Protein AF-0000000078803985 (afdb_homodimer)

Sequence (572 aa):
MNWRLMSIGFCSLLLMGCNDDNDNLFTTSNAPEQNTPTEETPSAEFPPSSNTEPELFIEPECDLENINLLDFEQWQREDGWWVGEYTLLGADGNPQVSNSWPYQYDHYMGFIHLEVIGNSIKQRNVFLYPPKNVDECDSDNQVIGNGVCGINGNEKIFSADQSASDCDGNLTGPYIAFGMTMDTHTTLIGDDTVLYQVRMSDGSLMQNQLTSLPPNDTRVRTAQGFFMNTPTYASYYRERKVTKEEFFELITQYRQEYQILETDHCAYDSGNQPSQTTCDEHFELEMNWRLMSIGFCSLLLMGCNDDNDNLFTTSNAPEQNTPTEETPSAEFPPSSNTEPELFIEPECDLENINLLDFEQWQREDGWWVGEYTLLGADGNPQVSNSWPYQYDHYMGFIHLEVIGNSIKQRNVFLYPPKNVDECDSDNQVIGNGVCGINGNEKIFSADQSASDCDGNLTGPYIAFGMTMDTHTTLIGDDTVLYQVRMSDGSLMQNQLTSLPPNDTRVRTAQGFFMNTPTYASYYRERKVTKEEFFELITQYRQEYQILETDHCAYDSGNQPSQTTCDEHFELE

Structure (mmCIF, N/CA/C/O backbone):
data_AF-0000000078803985-model_v1
#
loop_
_entity.id
_entity.type
_entity.pdbx_description
1 polymer Lipoprotein
#
loop_
_atom_site.group_PDB
_atom_site.id
_atom_site.type_symbol
_atom_site.label_atom_id
_atom_site.label_alt_id
_atom_site.label_comp_id
_atom_site.label_asym_id
_atom_site.label_entity_id
_atom_site.label_seq_id
_atom_site.pdbx_PDB_ins_code
_atom_site.Cartn_x
_atom_site.Cartn_y
_atom_site.Cartn_z
_atom_site.occupancy
_atom_site.B_iso_or_equiv
_atom_site.auth_seq_id
_atom_site.auth_comp_id
_atom_site.auth_asym_id
_atom_site.auth_atom_id
_atom_site.pdbx_PDB_model_num
ATOM 1 N N . MET A 1 1 ? -23.156 1.195 41.625 1 19.88 1 MET A N 1
ATOM 2 C CA . MET A 1 1 ? -22.406 1.639 42.812 1 19.88 1 MET A CA 1
ATOM 3 C C . MET A 1 1 ? -21.031 2.148 42.406 1 19.88 1 MET A C 1
ATOM 5 O O . MET A 1 1 ? -20.531 1.847 41.312 1 19.88 1 MET A O 1
ATOM 9 N N . ASN A 1 2 ? -19.953 2.463 43.25 1 19.8 2 ASN A N 1
ATOM 10 C CA . ASN A 1 2 ? -18.984 3.518 43.5 1 19.8 2 ASN A CA 1
ATOM 11 C C . ASN A 1 2 ? -17.672 3.26 42.781 1 19.8 2 ASN A C 1
ATOM 13 O O . ASN A 1 2 ? -16.734 4.062 42.844 1 19.8 2 ASN A O 1
ATOM 17 N N . TRP A 1 3 ? -17.125 2.023 42.406 1 24.11 3 TRP A N 1
ATOM 18 C CA . TRP A 1 3 ? -15.742 1.835 42.844 1 24.11 3 TRP A CA 1
ATOM 19 C C . TRP A 1 3 ? -14.773 2.576 41.938 1 24.11 3 TRP A C 1
ATOM 21 O O . TRP A 1 3 ? -14.547 2.166 40.781 1 24.11 3 TRP A O 1
ATOM 31 N N . ARG A 1 4 ? -14.328 3.939 42.125 1 21.08 4 ARG A N 1
ATOM 32 C CA . ARG A 1 4 ? -13.625 5.027 41.438 1 21.08 4 ARG A CA 1
ATOM 33 C C . ARG A 1 4 ? -12.125 4.77 41.406 1 21.08 4 ARG A C 1
ATOM 35 O O . ARG A 1 4 ? -11.359 5.59 40.906 1 21.08 4 ARG A O 1
ATOM 42 N N . LEU A 1 5 ? -11.406 3.781 42.094 1 25.17 5 LEU A N 1
ATOM 43 C CA . LEU A 1 5 ? -10.141 4.281 42.625 1 25.17 5 LEU A CA 1
ATOM 44 C C . LEU A 1 5 ? -9.141 4.5 41.5 1 25.17 5 LEU A C 1
ATOM 46 O O . LEU A 1 5 ? -8.82 3.566 40.75 1 25.17 5 LEU A O 1
ATOM 50 N N . MET A 1 6 ? -8.656 5.785 41.031 1 21.31 6 MET A N 1
ATOM 51 C CA . MET A 1 6 ? -7.895 6.48 40 1 21.31 6 MET A CA 1
ATOM 52 C C . MET A 1 6 ? -6.398 6.316 40.25 1 21.31 6 MET A C 1
ATOM 54 O O . MET A 1 6 ? -5.59 6.723 39.406 1 21.31 6 MET A O 1
ATOM 58 N N . SER A 1 7 ? -5.668 5.809 41.344 1 21.67 7 SER A N 1
ATOM 59 C CA . SER A 1 7 ? -4.488 6.555 41.75 1 21.67 7 SER A CA 1
ATOM 60 C C . SER A 1 7 ? -3.273 6.195 40.906 1 21.67 7 SER A C 1
ATOM 62 O O . SER A 1 7 ? -2.762 5.074 41 1 21.67 7 SER A O 1
ATOM 64 N N . ILE A 1 8 ? -2.9 6.652 39.656 1 21.77 8 ILE A N 1
ATOM 65 C CA . ILE A 1 8 ? -1.791 6.125 38.875 1 21.77 8 ILE A CA 1
ATOM 66 C C . ILE A 1 8 ? -0.481 6.754 39.344 1 21.77 8 ILE A C 1
ATOM 68 O O . ILE A 1 8 ? -0.178 7.898 39 1 21.77 8 ILE A O 1
ATOM 72 N N . GLY A 1 9 ? 0.034 6.836 40.656 1 20.98 9 GLY A N 1
ATOM 73 C CA . GLY A 1 9 ? 1.121 7.719 41.031 1 20.98 9 GLY A CA 1
ATOM 74 C C . GLY A 1 9 ? 2.469 7.281 40.5 1 20.98 9 GLY A C 1
ATOM 75 O O . GLY A 1 9 ? 3.025 6.277 40.938 1 20.98 9 GLY A O 1
ATOM 76 N N . PHE A 1 10 ? 2.969 7.336 39.125 1 21.16 10 PHE A N 1
ATOM 77 C CA . PHE A 1 10 ? 4.238 6.77 38.688 1 21.16 10 PHE A CA 1
ATOM 78 C C . PHE A 1 10 ? 5.406 7.645 39.156 1 21.16 10 PHE A C 1
ATOM 80 O O . PHE A 1 10 ? 5.719 8.648 38.5 1 21.16 10 PHE A O 1
ATOM 87 N N . CYS A 1 11 ? 5.816 8 40.469 1 19.33 11 CYS A N 1
ATOM 88 C CA . CYS A 1 11 ? 6.777 8.984 40.969 1 19.33 11 CYS A CA 1
ATOM 89 C C . CYS A 1 11 ? 8.203 8.57 40.625 1 19.33 11 CYS A C 1
ATOM 91 O O . CYS A 1 11 ? 9.156 9.258 40.969 1 19.33 11 CYS A O 1
ATOM 93 N N . SER A 1 12 ? 8.805 7.516 40 1 19.56 12 SER A N 1
ATOM 94 C CA . SER A 1 12 ? 10.07 7.062 40.562 1 19.56 12 SER A CA 1
ATOM 95 C C . SER A 1 12 ? 11.234 7.941 40.125 1 19.56 12 SER A C 1
ATOM 97 O O . SER A 1 12 ? 11.586 7.953 38.938 1 19.56 12 SER A O 1
ATOM 99 N N . LEU A 1 13 ? 11.688 9.234 40.688 1 19.66 13 LEU A N 1
ATOM 100 C CA . LEU A 1 13 ? 12.703 10.234 40.375 1 19.66 13 LEU A CA 1
ATOM 101 C C . LEU A 1 13 ? 14.102 9.688 40.656 1 19.66 13 LEU A C 1
ATOM 103 O O . LEU A 1 13 ? 15.086 10.422 40.531 1 19.66 13 LEU A O 1
ATOM 107 N N . LEU A 1 14 ? 14.664 8.484 40.844 1 19.41 14 LEU A N 1
ATOM 108 C CA . LEU A 1 14 ? 15.836 8.391 41.688 1 19.41 14 LEU A CA 1
ATOM 109 C C . LEU A 1 14 ? 17.109 8.773 40.938 1 19.41 14 LEU A C 1
ATOM 111 O O . LEU A 1 14 ? 17.609 8 40.125 1 19.41 14 LEU A O 1
ATOM 115 N N . LEU A 1 15 ? 17.469 9.977 40.281 1 19.28 15 LEU A N 1
ATOM 116 C CA . LEU A 1 15 ? 18.672 10.148 39.469 1 19.28 15 LEU A CA 1
ATOM 117 C C . LEU A 1 15 ? 19.906 10.312 40.344 1 19.28 15 LEU A C 1
ATOM 119 O O . LEU A 1 15 ? 20.359 11.43 40.594 1 19.28 15 LEU A O 1
ATOM 123 N N . MET A 1 16 ? 20.375 9.734 41.406 1 20.12 16 MET A N 1
ATOM 124 C CA . MET A 1 16 ? 21.359 10.359 42.312 1 20.12 16 MET A CA 1
ATOM 125 C C . MET A 1 16 ? 22.766 10.273 41.719 1 20.12 16 MET A C 1
ATOM 127 O O . MET A 1 16 ? 23.688 10.891 42.219 1 20.12 16 MET A O 1
ATOM 131 N N . GLY A 1 17 ? 23.328 9.773 40.594 1 18.98 17 GLY A N 1
ATOM 132 C CA . GLY A 1 17 ? 24.578 9.031 40.75 1 18.98 17 GLY A CA 1
ATOM 133 C C . GLY A 1 17 ? 25.812 9.914 40.688 1 18.98 17 GLY A C 1
ATOM 134 O O . GLY A 1 17 ? 26.391 10.117 39.625 1 18.98 17 GLY A O 1
ATOM 135 N N . CYS A 1 18 ? 26.156 11.203 41.125 1 20.23 18 CYS A N 1
ATOM 136 C CA . CYS A 1 18 ? 27.328 11.914 40.688 1 20.23 18 CYS A CA 1
ATOM 137 C C . CYS A 1 18 ? 28.594 11.367 41.344 1 20.23 18 CYS A C 1
ATOM 139 O O . CYS A 1 18 ? 28.844 11.617 42.531 1 20.23 18 CYS A O 1
ATOM 141 N N . ASN A 1 19 ? 28.969 10.125 41.281 1 17 19 ASN A N 1
ATOM 142 C CA . ASN A 1 19 ? 30 9.586 42.156 1 17 19 ASN A CA 1
ATOM 143 C C . ASN A 1 19 ? 31.375 10.133 41.812 1 17 19 ASN A C 1
ATOM 145 O O . ASN A 1 19 ? 31.906 9.859 40.719 1 17 19 ASN A O 1
ATOM 149 N N . ASP A 1 20 ? 31.969 11.281 42.281 1 18 20 ASP A N 1
ATOM 150 C CA . ASP A 1 20 ? 33.188 12.055 42 1 18 20 ASP A CA 1
ATOM 151 C C . ASP A 1 20 ? 34.438 11.281 42.375 1 18 20 ASP A C 1
ATOM 153 O O . ASP A 1 20 ? 35.531 11.664 42.031 1 18 20 ASP A O 1
ATOM 157 N N . ASP A 1 21 ? 34.469 10.414 43.375 1 16.7 21 ASP A N 1
ATOM 158 C CA . ASP A 1 21 ? 35.469 10.57 44.438 1 16.7 21 ASP A CA 1
ATOM 159 C C . ASP A 1 21 ? 36.844 10.148 43.938 1 16.7 21 ASP A C 1
ATOM 161 O O . ASP A 1 21 ? 37.844 10.82 44.219 1 16.7 21 ASP A O 1
ATOM 165 N N . ASN A 1 22 ? 37.25 8.781 43.812 1 17.27 22 ASN A N 1
ATOM 166 C CA . ASN A 1 22 ? 38.312 8.18 44.625 1 17.27 22 ASN A CA 1
ATOM 167 C C . ASN A 1 22 ? 39.688 8.484 44.094 1 17.27 22 ASN A C 1
ATOM 169 O O . ASN A 1 22 ? 39.875 8.539 42.875 1 17.27 22 ASN A O 1
ATOM 173 N N . ASP A 1 23 ? 40.844 8.602 44.969 1 17.23 23 ASP A N 1
ATOM 174 C CA . ASP A 1 23 ? 42.125 9.086 45.5 1 17.23 23 ASP A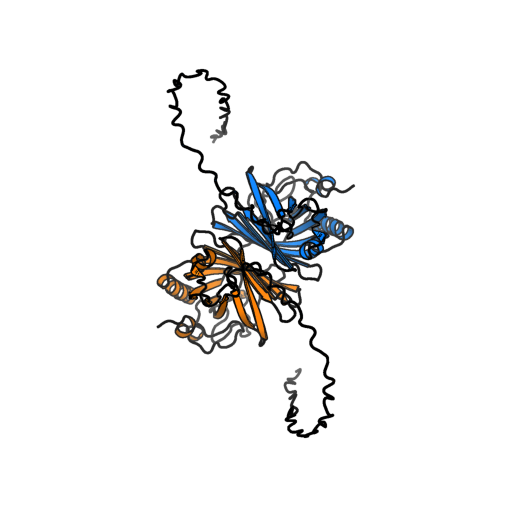 CA 1
ATOM 175 C C . ASP A 1 23 ? 43.281 8.383 44.812 1 17.23 23 ASP A C 1
ATOM 177 O O . ASP A 1 23 ? 44.25 9.039 44.375 1 17.23 23 ASP A O 1
ATOM 181 N N . ASN A 1 24 ? 43.625 7.102 45.281 1 18 24 ASN A N 1
ATOM 182 C CA . ASN A 1 24 ? 44.938 6.746 45.844 1 18 24 ASN A CA 1
ATOM 183 C C . ASN A 1 24 ? 45.938 6.359 44.75 1 18 24 ASN A C 1
ATOM 185 O O . ASN A 1 24 ? 45.625 5.516 43.906 1 18 24 ASN A O 1
ATOM 189 N N . LEU A 1 25 ? 47 7.145 44.594 1 18.94 25 LEU A N 1
ATOM 190 C CA . LEU A 1 25 ? 48.219 7.316 43.781 1 18.94 25 LEU A CA 1
ATOM 191 C C . LEU A 1 25 ? 49.156 6.129 43.938 1 18.94 25 LEU A C 1
ATOM 193 O O . LEU A 1 25 ? 49.812 6 44.969 1 18.94 25 LEU A O 1
ATOM 197 N N . PHE A 1 26 ? 48.688 4.879 43.75 1 17.44 26 PHE A N 1
ATOM 198 C CA . PHE A 1 26 ? 49.531 3.754 44.094 1 17.44 26 PHE A CA 1
ATOM 199 C C . PHE A 1 26 ? 50.875 3.871 43.406 1 17.44 26 PHE A C 1
ATOM 201 O O . PHE A 1 26 ? 51 4.516 42.375 1 17.44 26 PHE A O 1
ATOM 208 N N . THR A 1 27 ? 51.812 2.855 43.781 1 18.84 27 THR A N 1
ATOM 209 C CA . THR A 1 27 ? 53.125 2.461 44.312 1 18.84 27 THR A CA 1
ATOM 210 C C . THR A 1 27 ? 54.062 2.08 43.156 1 18.84 27 THR A C 1
ATOM 212 O O . THR A 1 27 ? 55.281 2.08 43.344 1 18.84 27 THR A O 1
ATOM 215 N N . THR A 1 28 ? 53.656 1.602 42 1 20.02 28 THR A N 1
ATOM 216 C CA . THR A 1 28 ? 54.438 0.434 41.656 1 20.02 28 THR A CA 1
ATOM 217 C C . THR A 1 28 ? 55.844 0.851 41.188 1 20.02 28 THR A C 1
ATOM 219 O O . THR A 1 28 ? 55.969 1.753 40.344 1 20.02 28 THR A O 1
ATOM 222 N N . SER A 1 29 ? 56.875 0.277 41.938 1 19.14 29 SER A N 1
ATOM 223 C CA . SER A 1 29 ? 58.344 0.399 42.031 1 19.14 29 SER A CA 1
ATOM 224 C C . SER A 1 29 ? 59 0.104 40.688 1 19.14 29 SER A C 1
ATOM 226 O O . SER A 1 29 ? 58.531 -0.767 39.938 1 19.14 29 SER A O 1
ATOM 228 N N . ASN A 1 30 ? 59.906 0.969 40.375 1 18.98 30 ASN A N 1
ATOM 229 C CA . ASN A 1 30 ? 60.75 1.369 39.25 1 18.98 30 ASN A CA 1
ATOM 230 C C . ASN A 1 30 ? 61.812 0.3 38.938 1 18.98 30 ASN A C 1
ATOM 232 O O . ASN A 1 30 ? 62.75 0.109 39.688 1 18.98 30 ASN A O 1
ATOM 236 N N . ALA A 1 31 ? 61.5 -1.054 38.812 1 19.98 31 ALA A N 1
ATOM 237 C CA . ALA A 1 31 ? 62.656 -1.945 38.625 1 19.98 31 ALA A CA 1
ATOM 238 C C . ALA A 1 31 ? 63.562 -1.43 37.531 1 19.98 31 ALA A C 1
ATOM 240 O O . ALA A 1 31 ? 63.094 -0.904 36.531 1 19.98 31 ALA A O 1
ATOM 241 N N . PRO A 1 32 ? 64.938 -1.527 37.812 1 21.88 32 PRO A N 1
ATOM 242 C CA . PRO A 1 32 ? 66.125 -0.923 37.125 1 21.88 32 PRO A CA 1
ATOM 243 C C . PRO A 1 32 ? 66.312 -1.491 35.719 1 21.88 32 PRO A C 1
ATOM 245 O O . PRO A 1 32 ? 66.25 -2.707 35.531 1 21.88 32 PRO A O 1
ATOM 248 N N . GLU A 1 33 ? 65.875 -0.927 34.688 1 21.89 33 GLU A N 1
ATOM 249 C CA . GLU A 1 33 ? 66.062 -1.378 33.312 1 21.89 33 GLU A CA 1
ATOM 250 C C . GLU A 1 33 ? 67.562 -1.494 32.938 1 21.89 33 GLU A C 1
ATOM 252 O O . GLU A 1 33 ? 68.312 -0.532 33.094 1 21.89 33 GLU A O 1
ATOM 257 N N . GLN A 1 34 ? 68.125 -2.67 33.312 1 21.97 34 GLN A N 1
ATOM 258 C CA . GLN A 1 34 ? 69.5 -2.951 32.875 1 21.97 34 GLN A CA 1
ATOM 259 C C . GLN A 1 34 ? 69.688 -2.623 31.391 1 21.97 34 GLN A C 1
ATOM 261 O O . GLN A 1 34 ? 68.812 -2.979 30.562 1 21.97 34 GLN A O 1
ATOM 266 N N . ASN A 1 35 ? 70.562 -1.72 31.078 1 20.91 35 ASN A N 1
ATOM 267 C CA . ASN A 1 35 ? 71.062 -0.999 29.891 1 20.91 35 ASN A CA 1
ATOM 268 C C . ASN A 1 35 ? 71.688 -1.938 28.891 1 20.91 35 ASN A C 1
ATOM 270 O O . ASN A 1 35 ? 72.812 -2.443 29.125 1 20.91 35 ASN A O 1
ATOM 274 N N . THR A 1 36 ? 71.25 -3.227 28.719 1 24.02 36 THR A N 1
ATOM 275 C CA . THR A 1 36 ? 72.25 -3.9 27.859 1 24.02 36 THR A CA 1
ATOM 276 C C . THR A 1 36 ? 72.438 -3.137 26.562 1 24.02 36 THR A C 1
ATOM 278 O O . THR A 1 36 ? 71.5 -2.73 25.906 1 24.02 36 THR A O 1
ATOM 281 N N . PRO A 1 37 ? 73.75 -2.816 26.219 1 24.88 37 PRO A N 1
ATOM 282 C CA . PRO A 1 37 ? 74.25 -1.956 25.156 1 24.88 37 PRO A CA 1
ATOM 283 C C . PRO A 1 37 ? 74 -2.512 23.766 1 24.88 37 PRO A C 1
ATOM 285 O O . PRO A 1 37 ? 74.5 -3.572 23.406 1 24.88 37 PRO A O 1
ATOM 288 N N . THR A 1 38 ? 72.812 -3.008 23.453 1 23.95 38 THR A N 1
ATOM 289 C CA . THR A 1 38 ? 72.875 -3.699 22.172 1 23.95 38 THR A CA 1
ATOM 290 C C . THR A 1 38 ? 73.375 -2.76 21.062 1 23.95 38 THR A C 1
ATOM 292 O O . THR A 1 38 ? 72.938 -1.615 20.984 1 23.95 38 THR A O 1
ATOM 295 N N . GLU A 1 39 ? 74.562 -3.146 20.438 1 24.73 39 GLU A N 1
ATOM 296 C CA . GLU A 1 39 ? 75.312 -2.572 19.328 1 24.73 39 GLU A CA 1
ATOM 297 C C . GLU A 1 39 ? 74.438 -2.299 18.125 1 24.73 39 GLU A C 1
ATOM 299 O O . GLU A 1 39 ? 73.625 -3.162 17.719 1 24.73 39 GLU A O 1
ATOM 304 N N . GLU A 1 40 ? 74.188 -1.036 17.859 1 25.22 40 GLU A N 1
ATOM 305 C CA . GLU A 1 40 ? 73.312 -0.402 16.859 1 25.22 40 GLU A CA 1
ATOM 306 C C . GLU A 1 40 ? 73.812 -0.717 15.445 1 25.22 40 GLU A C 1
ATOM 308 O O . GLU A 1 40 ? 74.938 -0.381 15.086 1 25.22 40 GLU A O 1
ATOM 313 N N . THR A 1 41 ? 73.75 -1.971 15.016 1 29.5 41 THR A N 1
ATOM 314 C CA . THR A 1 41 ? 74.188 -2.162 13.633 1 29.5 41 THR A CA 1
ATOM 315 C C . THR A 1 41 ? 73.5 -1.125 12.719 1 29.5 41 THR A C 1
ATOM 317 O O . THR A 1 41 ? 72.312 -0.83 12.828 1 29.5 41 THR A O 1
ATOM 320 N N . PRO A 1 42 ? 74.375 -0.427 11.977 1 26.45 42 PRO A N 1
ATOM 321 C CA . PRO A 1 42 ? 74.062 0.715 11.125 1 26.45 42 PRO A CA 1
ATOM 322 C C . PRO A 1 42 ? 73 0.371 10.07 1 26.45 42 PRO A C 1
ATOM 324 O O . PRO A 1 42 ? 73.188 -0.593 9.32 1 26.45 42 PRO A O 1
ATOM 327 N N . SER A 1 43 ? 71.75 0.351 10.484 1 25.52 43 SER A N 1
ATOM 328 C CA . SER A 1 43 ? 70.688 0.018 9.531 1 25.52 43 SER A CA 1
ATOM 329 C C . SER A 1 43 ? 70.812 0.885 8.281 1 25.52 43 SER A C 1
ATOM 331 O O . SER A 1 43 ? 71 2.1 8.375 1 25.52 43 SER A O 1
ATOM 333 N N . ALA A 1 44 ? 71.25 0.268 7.137 1 28.98 44 ALA A N 1
ATOM 334 C CA . ALA A 1 44 ? 71.25 0.856 5.801 1 28.98 44 ALA A CA 1
ATOM 335 C C . ALA A 1 44 ? 69.875 1.525 5.512 1 28.98 44 ALA A C 1
ATOM 337 O O . ALA A 1 44 ? 68.875 0.93 5.73 1 28.98 44 ALA A O 1
ATOM 338 N N . GLU A 1 45 ? 69.812 2.842 5.785 1 26.38 45 GLU A N 1
ATOM 339 C CA . GLU A 1 45 ? 68.688 3.689 5.52 1 26.38 45 GLU A CA 1
ATOM 340 C C . GLU A 1 45 ? 68.188 3.531 4.082 1 26.38 45 GLU A C 1
ATOM 342 O O . GLU A 1 45 ? 68.938 3.846 3.139 1 26.38 45 GLU A O 1
ATOM 347 N N . PHE A 1 46 ? 67.625 2.322 3.764 1 31.78 46 PHE A N 1
ATOM 348 C CA . PHE A 1 46 ? 67.062 2.312 2.434 1 31.78 46 PHE A CA 1
ATOM 349 C C . PHE A 1 46 ? 66.188 3.551 2.219 1 31.78 46 PHE A C 1
ATOM 351 O O . PHE A 1 46 ? 65.562 4.039 3.154 1 31.78 46 PHE A O 1
ATOM 358 N N . PRO A 1 47 ? 66.5 4.32 1.212 1 34.41 47 PRO A N 1
ATOM 359 C CA . PRO A 1 47 ? 65.75 5.531 0.976 1 34.41 47 PRO A CA 1
ATOM 360 C C . PRO A 1 47 ? 64.25 5.254 0.943 1 34.41 47 PRO A C 1
ATOM 362 O O . PRO A 1 47 ? 63.812 4.145 0.605 1 34.41 47 PRO A O 1
ATOM 365 N N . PRO A 1 48 ? 63.531 5.844 1.909 1 32.62 48 PRO A N 1
ATOM 366 C CA . PRO A 1 48 ? 62.062 5.613 1.945 1 32.62 48 PRO A CA 1
ATOM 367 C C . PRO A 1 48 ? 61.438 5.699 0.563 1 32.62 48 PRO A C 1
ATOM 369 O O . PRO A 1 48 ? 61.812 6.559 -0.241 1 32.62 48 PRO A O 1
ATOM 372 N N . SER A 1 49 ? 61.344 4.516 -0.178 1 34.97 49 SER A N 1
ATOM 373 C CA . SER A 1 49 ? 60.5 4.566 -1.355 1 34.97 49 SER A CA 1
ATOM 374 C C . SER A 1 49 ? 59.25 5.438 -1.106 1 34.97 49 SER A C 1
ATOM 376 O O . SER A 1 49 ? 58.625 5.344 -0.049 1 34.97 49 SER A O 1
ATOM 378 N N . SER A 1 50 ? 59.281 6.598 -1.769 1 33.91 50 SER A N 1
ATOM 379 C CA . SER A 1 50 ? 58.094 7.457 -1.761 1 33.91 50 SER A CA 1
ATOM 380 C C . SER A 1 50 ? 56.812 6.648 -1.981 1 33.91 50 SER A C 1
ATOM 382 O O . SER A 1 50 ? 56.594 6.148 -3.082 1 33.91 50 SER A O 1
ATOM 384 N N . ASN A 1 51 ? 56.562 5.691 -1.029 1 35.09 51 ASN A N 1
ATOM 385 C CA . ASN A 1 51 ? 55.188 5.199 -1.067 1 35.09 51 ASN A CA 1
ATOM 386 C C . ASN A 1 51 ? 54.219 6.32 -1.354 1 35.09 51 ASN A C 1
ATOM 388 O O . ASN A 1 51 ? 53.969 7.184 -0.502 1 35.09 51 ASN A O 1
ATOM 392 N N . THR A 1 52 ? 54.25 6.816 -2.613 1 37.72 52 THR A N 1
ATOM 393 C CA . THR A 1 52 ? 53.094 7.621 -2.916 1 37.72 52 THR A CA 1
ATOM 394 C C . THR A 1 52 ? 51.812 6.934 -2.42 1 37.72 52 THR A C 1
ATOM 396 O O . THR A 1 52 ? 51.469 5.848 -2.889 1 37.72 52 THR A O 1
ATOM 399 N N . GLU A 1 53 ? 51.594 7.109 -1.099 1 40.97 53 GLU A N 1
ATOM 400 C CA . GLU A 1 53 ? 50.281 6.695 -0.632 1 40.97 53 GLU A CA 1
ATOM 401 C C . GLU A 1 53 ? 49.219 6.883 -1.721 1 40.97 53 GLU A C 1
ATOM 403 O O . GLU A 1 53 ? 49.188 7.926 -2.377 1 40.97 53 GLU A O 1
ATOM 408 N N . PRO A 1 54 ? 48.844 5.793 -2.418 1 41.19 54 PRO A N 1
ATOM 409 C CA . PRO A 1 54 ? 47.75 6.117 -3.303 1 41.19 54 PRO A CA 1
ATOM 410 C C . PRO A 1 54 ? 46.844 7.234 -2.75 1 41.19 54 PRO A C 1
ATOM 412 O O . PRO A 1 54 ? 46.562 7.27 -1.548 1 41.19 54 PRO A O 1
ATOM 415 N N . GLU A 1 55 ? 47 8.398 -3.291 1 36.94 55 GLU A N 1
ATOM 416 C CA . GLU A 1 55 ? 45.969 9.352 -2.918 1 36.94 55 GLU A CA 1
ATOM 417 C C . GLU A 1 55 ? 44.625 8.648 -2.691 1 36.94 55 GLU A C 1
ATOM 419 O O . GLU A 1 55 ? 44.125 7.961 -3.58 1 36.94 55 GLU A O 1
ATOM 424 N N . LEU A 1 56 ? 44.344 8.273 -1.507 1 39.56 56 LEU A N 1
ATOM 425 C CA . LEU A 1 56 ? 42.969 7.934 -1.091 1 39.56 56 LEU A CA 1
ATOM 426 C C . LEU A 1 56 ? 41.938 8.703 -1.908 1 39.56 56 LEU A C 1
ATOM 428 O O . LEU A 1 56 ? 41.844 9.93 -1.809 1 39.56 56 LEU A O 1
ATOM 432 N N . PHE A 1 57 ? 41.75 8.359 -3.129 1 40.47 57 PHE A N 1
ATOM 433 C CA . PHE A 1 57 ? 40.531 8.961 -3.621 1 40.47 57 PHE A CA 1
ATOM 434 C C . PHE A 1 57 ? 39.5 9.102 -2.498 1 40.47 57 PHE A C 1
ATOM 436 O O . PHE A 1 57 ? 38.906 8.117 -2.074 1 40.47 57 PHE A O 1
ATOM 443 N N . ILE A 1 58 ? 39.812 9.875 -1.533 1 42.62 58 ILE A N 1
ATOM 444 C CA . ILE A 1 58 ? 38.75 10.219 -0.597 1 42.62 58 ILE A CA 1
ATOM 445 C C . ILE A 1 58 ? 37.5 10.578 -1.367 1 42.62 58 ILE A C 1
ATOM 447 O O . ILE A 1 58 ? 37.469 11.523 -2.158 1 42.62 58 ILE A O 1
ATOM 451 N N . GLU A 1 59 ? 36.656 9.711 -1.831 1 48.44 59 GLU A N 1
ATOM 452 C CA . GLU A 1 59 ? 35.312 10.117 -2.271 1 48.44 59 GLU A CA 1
ATOM 453 C C . GLU A 1 59 ? 34.906 11.438 -1.63 1 48.44 59 GLU A C 1
ATOM 455 O O . GLU A 1 59 ? 35.031 11.609 -0.417 1 48.44 59 GLU A O 1
ATOM 460 N N . PRO A 1 60 ? 35.094 12.562 -2.312 1 54.72 60 PRO A N 1
ATOM 461 C CA . PRO A 1 60 ? 34.719 13.828 -1.685 1 54.72 60 PRO A CA 1
ATOM 462 C C . PRO A 1 60 ? 33.594 13.688 -0.669 1 54.72 60 PRO A C 1
ATOM 464 O O . PRO A 1 60 ? 32.656 12.891 -0.875 1 54.72 60 PRO A O 1
ATOM 467 N N . GLU A 1 61 ? 33.812 13.805 0.603 1 64.75 61 GLU A N 1
ATOM 468 C CA . GLU A 1 61 ? 32.875 13.789 1.721 1 64.75 61 GLU A CA 1
ATOM 469 C C . GLU A 1 61 ? 31.609 14.555 1.381 1 64.75 61 GLU A C 1
ATOM 471 O O . GLU A 1 61 ? 31.656 15.703 0.936 1 64.75 61 GLU A O 1
ATOM 476 N N . CYS A 1 62 ? 30.562 13.953 1.031 1 77.12 62 CYS A N 1
ATOM 477 C CA . CYS A 1 62 ? 29.281 14.578 0.77 1 77.12 62 CYS A CA 1
ATOM 478 C C . CYS A 1 62 ? 28.969 15.633 1.822 1 77.12 62 CYS A C 1
ATOM 480 O O . CYS A 1 62 ? 29.047 15.367 3.021 1 77.12 62 CYS A O 1
ATOM 482 N N . ASP A 1 63 ? 28.969 16.906 1.458 1 87.69 63 ASP A N 1
ATOM 483 C CA . ASP A 1 63 ? 28.578 18 2.336 1 87.69 63 ASP A CA 1
ATOM 484 C C . ASP A 1 63 ? 27.062 18.062 2.514 1 87.69 63 ASP A C 1
ATOM 486 O O . ASP A 1 63 ? 26.359 18.656 1.694 1 87.69 63 ASP A O 1
ATOM 490 N N . LEU A 1 64 ? 26.547 17.469 3.574 1 90.19 64 LEU A N 1
ATOM 491 C CA . LEU A 1 64 ? 25.125 17.312 3.828 1 90.19 64 LEU A CA 1
ATOM 492 C C . LEU A 1 64 ? 24.453 18.672 3.975 1 90.19 64 LEU A C 1
ATOM 494 O O . LEU A 1 64 ? 23.281 18.828 3.625 1 90.19 64 LEU A O 1
ATOM 498 N N . GLU A 1 65 ? 25.188 19.656 4.438 1 88.38 65 GLU A N 1
ATOM 499 C CA . GLU A 1 65 ? 24.578 20.969 4.691 1 88.38 65 GLU A CA 1
ATOM 500 C C . GLU A 1 65 ? 24.328 21.719 3.391 1 88.38 65 GLU A C 1
ATOM 502 O O . GLU A 1 65 ? 23.469 22.609 3.344 1 88.38 65 GLU A O 1
ATOM 507 N N . ASN A 1 66 ? 24.969 21.266 2.367 1 89.62 66 ASN A N 1
ATOM 508 C CA . ASN A 1 66 ? 24.875 22.047 1.14 1 89.62 66 ASN A CA 1
ATOM 509 C C . ASN A 1 66 ? 24.141 21.281 0.045 1 89.62 66 ASN A C 1
ATOM 511 O O . ASN A 1 66 ? 24.016 21.75 -1.084 1 89.62 66 ASN A O 1
ATOM 515 N N . ILE A 1 67 ? 23.703 20.156 0.469 1 93.88 67 ILE A N 1
ATOM 516 C CA . ILE A 1 67 ? 22.906 19.438 -0.517 1 93.88 67 ILE A CA 1
ATOM 517 C C . ILE A 1 67 ? 21.578 20.141 -0.732 1 93.88 67 ILE A C 1
ATOM 519 O O . ILE A 1 67 ? 21 20.688 0.211 1 93.88 67 ILE A O 1
ATOM 523 N N . ASN A 1 68 ? 21.156 20.219 -2.004 1 97.06 68 ASN A N 1
ATOM 524 C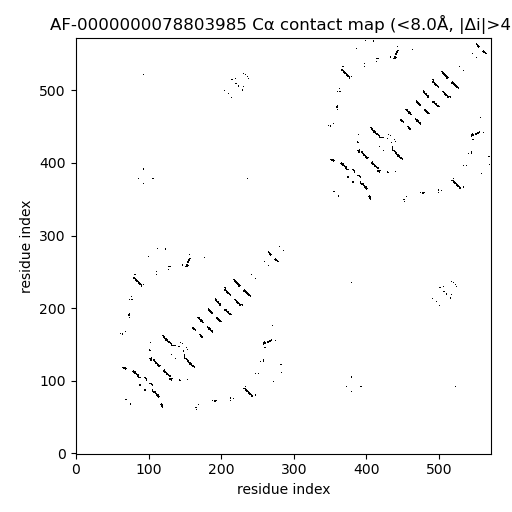 CA . ASN A 1 68 ? 19.844 20.75 -2.361 1 97.06 68 ASN A CA 1
ATOM 525 C C . ASN A 1 68 ? 18.891 19.641 -2.797 1 97.06 68 ASN A C 1
ATOM 527 O O . ASN A 1 68 ? 19.047 19.078 -3.885 1 97.06 68 ASN A O 1
ATOM 531 N N . LEU A 1 69 ? 17.938 19.406 -2.025 1 97.94 69 LEU A N 1
ATOM 532 C CA . LEU A 1 69 ? 17.016 18.312 -2.297 1 97.94 69 LEU A CA 1
ATOM 533 C C . LEU A 1 69 ? 16.281 18.531 -3.619 1 97.94 69 LEU A C 1
ATOM 535 O O . LEU A 1 69 ? 15.852 17.578 -4.258 1 97.94 69 LEU A O 1
ATOM 539 N N . LEU A 1 70 ? 16.203 19.75 -4.07 1 98.19 70 LEU A N 1
ATOM 540 C CA . LEU A 1 70 ? 15.5 20.031 -5.32 1 98.19 70 LEU A CA 1
ATOM 541 C C . LEU A 1 70 ? 16.328 19.609 -6.52 1 98.19 70 LEU A C 1
ATOM 543 O O . LEU A 1 70 ? 15.875 19.672 -7.66 1 98.19 70 LEU A O 1
ATOM 547 N N . ASP A 1 71 ? 17.516 19.109 -6.293 1 97 71 ASP A N 1
ATOM 548 C CA . ASP A 1 71 ? 18.312 18.516 -7.371 1 97 71 ASP A CA 1
ATOM 549 C C . ASP A 1 71 ? 17.828 17.109 -7.707 1 97 71 ASP A C 1
ATOM 551 O O . ASP A 1 71 ? 18.203 16.547 -8.742 1 97 71 ASP A O 1
ATOM 555 N N . PHE A 1 72 ? 17 16.562 -6.816 1 97.56 72 PHE A N 1
ATOM 556 C CA . PHE A 1 72 ? 16.422 15.242 -7.027 1 97.56 72 PHE A CA 1
ATOM 557 C C . PHE A 1 72 ? 15 15.359 -7.562 1 97.56 72 PHE A C 1
ATOM 559 O O . PHE A 1 72 ? 14.18 16.094 -7.004 1 97.56 72 PHE A O 1
ATOM 566 N N . GLU A 1 73 ? 14.695 14.562 -8.547 1 97.38 73 GLU A N 1
ATOM 567 C CA . GLU A 1 73 ? 13.414 14.648 -9.242 1 97.38 73 GLU A CA 1
ATOM 568 C C . GLU A 1 73 ? 12.25 14.375 -8.297 1 97.38 73 GLU A C 1
ATOM 570 O O . GLU A 1 73 ? 11.203 15.031 -8.383 1 97.38 73 GLU A O 1
ATOM 575 N N . GLN A 1 74 ? 12.383 13.391 -7.434 1 97.75 74 GLN A N 1
ATOM 576 C CA . GLN A 1 74 ? 11.305 13.039 -6.508 1 97.75 74 GLN A CA 1
ATOM 577 C C . GLN A 1 74 ? 10.922 14.219 -5.629 1 97.75 74 GLN A C 1
ATOM 579 O O . GLN A 1 74 ? 9.742 14.484 -5.41 1 97.75 74 GLN A O 1
ATOM 584 N N . TRP A 1 75 ? 11.906 14.891 -5.156 1 98.5 75 TRP A N 1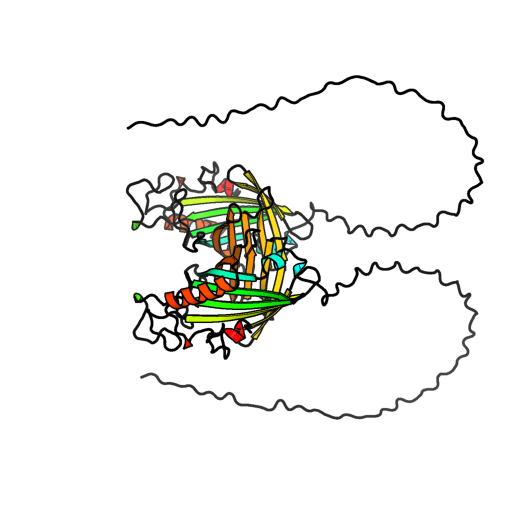
ATOM 585 C CA . TRP A 1 75 ? 11.633 16.016 -4.27 1 98.5 75 TRP A CA 1
ATOM 586 C C . TRP A 1 75 ? 11.062 17.203 -5.047 1 98.5 75 TRP A C 1
ATOM 588 O O . TRP A 1 75 ? 10.25 17.953 -4.523 1 98.5 75 TRP A O 1
ATOM 598 N N . GLN A 1 76 ? 11.477 17.359 -6.332 1 98.25 76 GLN A N 1
ATOM 599 C CA . GLN A 1 76 ? 10.828 18.359 -7.184 1 98.25 76 GLN A CA 1
ATOM 600 C C . GLN A 1 76 ? 9.328 18.078 -7.301 1 98.25 76 GLN A C 1
ATOM 602 O O . GLN A 1 76 ? 8.516 19 -7.227 1 98.25 76 GLN A O 1
ATOM 607 N N . ARG A 1 77 ? 9.055 16.875 -7.449 1 97.94 77 ARG A N 1
ATOM 608 C CA . ARG A 1 77 ? 7.656 16.484 -7.641 1 97.94 77 ARG A CA 1
ATOM 609 C C . ARG A 1 77 ? 6.883 16.578 -6.328 1 97.94 77 ARG A C 1
ATOM 611 O O . ARG A 1 77 ? 5.699 16.906 -6.32 1 97.94 77 ARG A O 1
ATOM 618 N N . GLU A 1 78 ? 7.492 16.234 -5.207 1 98.44 78 GLU A N 1
ATOM 619 C CA . GLU A 1 78 ? 6.848 16.203 -3.9 1 98.44 78 GLU A CA 1
ATOM 620 C C . GLU A 1 78 ? 6.566 17.625 -3.393 1 98.44 78 GLU A C 1
ATOM 622 O O . GLU A 1 78 ? 5.617 17.844 -2.639 1 98.44 78 GLU A O 1
ATOM 627 N N . ASP A 1 79 ? 7.422 18.594 -3.793 1 98.69 79 ASP A N 1
ATOM 628 C CA . ASP A 1 79 ? 7.297 19.953 -3.312 1 98.69 79 ASP A CA 1
ATOM 629 C C . ASP A 1 79 ? 5.984 20.578 -3.775 1 98.69 79 ASP A C 1
ATOM 631 O O . ASP A 1 79 ? 5.672 20.578 -4.969 1 98.69 79 ASP A O 1
ATOM 635 N N . GLY A 1 80 ? 5.199 21.016 -2.777 1 98.62 80 GLY A N 1
ATOM 636 C CA . GLY A 1 80 ? 3.977 21.688 -3.172 1 98.62 80 GLY A CA 1
ATOM 637 C C . GLY A 1 80 ? 2.801 21.391 -2.264 1 98.62 80 GLY A C 1
ATOM 638 O O . GLY A 1 80 ? 2.986 20.984 -1.112 1 98.62 80 GLY A O 1
ATOM 639 N N . TRP A 1 81 ? 1.609 21.781 -2.719 1 98.75 81 TRP A N 1
ATOM 640 C CA . TRP A 1 81 ? 0.343 21.625 -2.012 1 98.75 81 TRP A CA 1
ATOM 641 C C . TRP A 1 81 ? -0.457 20.453 -2.584 1 98.75 81 TRP A C 1
ATOM 643 O O . TRP A 1 81 ? -0.699 20.406 -3.793 1 98.75 81 TRP A O 1
ATOM 653 N N . TRP A 1 82 ? -0.803 19.547 -1.773 1 98.81 82 TRP A N 1
ATOM 654 C CA . TRP A 1 82 ? -1.441 18.297 -2.203 1 98.81 82 TRP A CA 1
ATOM 655 C C . TRP A 1 82 ? -2.811 18.141 -1.55 1 98.81 82 TRP A C 1
ATOM 657 O O . TRP A 1 82 ? -2.977 18.438 -0.364 1 98.81 82 TRP A O 1
ATOM 667 N N . VAL A 1 83 ? -3.752 17.719 -2.314 1 98.81 83 VAL A N 1
ATOM 668 C CA . VAL A 1 83 ? -5.086 17.359 -1.834 1 98.81 83 VAL A CA 1
ATOM 669 C C . VAL A 1 83 ? -5.465 15.969 -2.338 1 98.81 83 VAL A C 1
ATOM 671 O O . VAL A 1 83 ? -5.16 15.609 -3.48 1 98.81 83 VAL A O 1
ATOM 674 N N . GLY A 1 84 ? -6.074 15.188 -1.471 1 98.31 84 GLY A N 1
ATOM 675 C CA . GLY A 1 84 ? -6.488 13.875 -1.953 1 98.31 84 GLY A CA 1
ATOM 676 C C . GLY A 1 84 ? -7.48 13.188 -1.035 1 98.31 84 GLY A C 1
ATOM 677 O O . GLY A 1 84 ? -7.785 13.695 0.048 1 98.31 84 GLY A O 1
ATOM 678 N N . GLU A 1 85 ? -8 12.117 -1.554 1 98.38 85 GLU A N 1
ATOM 679 C CA . GLU A 1 85 ? -8.898 11.25 -0.808 1 98.38 85 GLU A CA 1
ATOM 680 C C . GLU A 1 85 ? -8.156 10.055 -0.215 1 98.38 85 GLU A C 1
ATOM 682 O O . GLU A 1 85 ? -7.277 9.477 -0.865 1 98.38 85 GLU A O 1
ATOM 687 N N . TYR A 1 86 ? -8.578 9.773 0.988 1 97.81 86 TYR A N 1
ATOM 688 C CA . TYR A 1 86 ? -7.879 8.742 1.748 1 97.81 86 TYR A CA 1
ATOM 689 C C . TYR A 1 86 ? -8.828 7.613 2.125 1 97.81 86 TYR A C 1
ATOM 691 O O . TYR A 1 86 ? -10 7.848 2.422 1 97.81 86 TYR A O 1
ATOM 699 N N . THR A 1 87 ? -8.312 6.418 2.043 1 98.5 87 THR A N 1
ATOM 700 C CA . THR A 1 87 ? -8.938 5.207 2.566 1 98.5 87 THR A CA 1
ATOM 701 C C . THR A 1 87 ? -8.023 4.527 3.584 1 98.5 87 THR A C 1
ATOM 703 O O . THR A 1 87 ? -6.859 4.242 3.289 1 98.5 87 THR A O 1
ATOM 706 N N . LEU A 1 88 ? -8.531 4.355 4.746 1 98.25 88 LEU A N 1
ATOM 707 C CA . LEU A 1 88 ? -7.793 3.654 5.793 1 98.25 88 LEU A CA 1
ATOM 708 C C . LEU A 1 88 ? -8.484 2.348 6.16 1 98.25 88 LEU A C 1
ATOM 710 O O . LEU A 1 88 ? -9.656 2.35 6.562 1 98.25 88 LEU A O 1
ATOM 714 N N . LEU A 1 89 ? -7.723 1.263 6.043 1 98.38 89 LEU A N 1
ATOM 715 C CA . LEU A 1 89 ? -8.227 -0.067 6.363 1 98.38 89 LEU A CA 1
ATOM 716 C C . LEU A 1 89 ? -7.645 -0.57 7.68 1 98.38 89 LEU A C 1
ATOM 718 O O . LEU A 1 89 ? -6.496 -0.264 8.008 1 98.38 89 LEU A O 1
ATOM 722 N N . GLY A 1 90 ? -8.477 -1.354 8.352 1 97.31 90 GLY A N 1
ATOM 723 C CA . GLY A 1 90 ? -7.957 -2.074 9.5 1 97.31 90 GLY A CA 1
ATOM 724 C C . GLY A 1 90 ? -7.199 -3.334 9.125 1 97.31 90 GLY A C 1
ATOM 725 O O . GLY A 1 90 ? -7.023 -3.629 7.941 1 97.31 90 GLY A O 1
ATOM 726 N N . ALA A 1 91 ? -6.77 -4.016 10.164 1 96.25 91 ALA A N 1
ATOM 727 C CA . ALA A 1 91 ? -5.992 -5.234 9.977 1 96.25 91 ALA A CA 1
ATOM 728 C C . ALA A 1 91 ? -6.797 -6.289 9.219 1 96.25 91 ALA A C 1
ATOM 730 O O . ALA A 1 91 ? -6.227 -7.172 8.578 1 96.25 91 ALA A O 1
ATOM 731 N N . ASP A 1 92 ? -8.078 -6.176 9.273 1 96 92 ASP A N 1
ATOM 732 C CA . ASP A 1 92 ? -8.945 -7.184 8.664 1 96 92 ASP A CA 1
ATOM 733 C C . ASP A 1 92 ? -9.297 -6.812 7.227 1 96 92 ASP A C 1
ATOM 735 O O . ASP A 1 92 ? -10.031 -7.543 6.559 1 96 92 ASP A O 1
ATOM 739 N N . GLY A 1 93 ? -8.805 -5.691 6.781 1 96.56 93 GLY A N 1
ATOM 740 C CA . GLY A 1 93 ? -9.062 -5.285 5.406 1 96.56 93 GLY A CA 1
ATOM 741 C C . GLY A 1 93 ? -10.344 -4.496 5.25 1 96.56 93 GLY A C 1
ATOM 742 O O . GLY A 1 93 ? -10.688 -4.07 4.145 1 96.56 93 GLY A O 1
ATOM 743 N N . ASN A 1 94 ? -11.086 -4.348 6.355 1 96.75 94 ASN A N 1
ATOM 744 C CA . ASN A 1 94 ? -12.25 -3.475 6.359 1 96.75 94 ASN A CA 1
ATOM 745 C C . ASN A 1 94 ? -11.883 -2.043 6.738 1 96.75 94 ASN A C 1
ATOM 747 O O . ASN A 1 94 ? -10.836 -1.807 7.344 1 96.75 94 ASN A O 1
ATOM 751 N N . PRO A 1 95 ? -12.742 -1.116 6.301 1 95.75 95 PRO A N 1
ATOM 752 C CA . PRO A 1 95 ? -12.461 0.251 6.746 1 95.75 95 PRO A CA 1
ATOM 753 C C . PRO A 1 95 ? -12.227 0.348 8.25 1 95.75 95 PRO A C 1
ATOM 755 O O . PRO A 1 95 ? -12.922 -0.309 9.031 1 95.75 95 PRO A O 1
ATOM 758 N N . GLN A 1 96 ? -11.297 1.135 8.594 1 95.94 96 GLN A N 1
ATOM 759 C CA . GLN A 1 96 ? -10.906 1.296 9.984 1 95.94 96 GLN A CA 1
ATOM 760 C C . GLN A 1 96 ? -12.07 1.816 10.828 1 95.94 96 GLN A C 1
ATOM 762 O O . GLN A 1 96 ? -12.891 2.602 10.344 1 95.94 96 GLN A O 1
ATOM 767 N N . VAL A 1 97 ? -12.141 1.327 12 1 91.19 97 VAL A N 1
ATOM 768 C CA . VAL A 1 97 ? -13.078 1.815 13.008 1 91.19 97 VAL A CA 1
ATOM 769 C C . VAL A 1 97 ? -12.312 2.229 14.258 1 91.19 97 VAL A C 1
ATOM 771 O O . VAL A 1 97 ? -11.445 1.492 14.742 1 91.19 97 VAL A O 1
ATOM 774 N N . SER A 1 98 ? -12.578 3.426 14.703 1 90.19 98 SER A N 1
ATOM 775 C CA . SER A 1 98 ? -11.891 3.932 15.883 1 90.19 98 SER A CA 1
ATOM 776 C C . SER A 1 98 ? -12.875 4.488 16.906 1 90.19 98 SER A C 1
ATOM 778 O O . SER A 1 98 ? -13.773 5.25 16.547 1 90.19 98 SER A O 1
ATOM 780 N N . ASN A 1 99 ? -12.578 4.09 18.172 1 86.5 99 ASN A N 1
ATOM 781 C CA . ASN A 1 99 ? -13.383 4.66 19.25 1 86.5 99 ASN A CA 1
ATOM 782 C C . ASN A 1 99 ? -12.828 6.008 19.703 1 86.5 99 ASN A C 1
ATOM 784 O O . ASN A 1 99 ? -13.578 6.844 20.219 1 86.5 99 ASN A O 1
ATOM 788 N N . SER A 1 100 ? -11.523 6.191 19.516 1 88.75 100 SER A N 1
ATOM 789 C CA . SER A 1 100 ? -10.883 7.414 19.984 1 88.75 100 SER A CA 1
ATOM 790 C C . SER A 1 100 ? -11.062 8.555 19 1 88.75 100 SER A C 1
ATOM 792 O O . SER A 1 100 ? -10.953 9.727 19.359 1 88.75 100 SER A O 1
ATOM 794 N N . TRP A 1 101 ? -11.242 8.258 17.812 1 92.81 101 TRP A N 1
ATOM 795 C CA . TRP A 1 101 ? -11.555 9.195 16.734 1 92.81 101 TRP A CA 1
ATOM 796 C C . TRP A 1 101 ? -12.68 8.664 15.859 1 92.81 101 TRP A C 1
ATOM 798 O O . TRP A 1 101 ? -12.43 8.141 14.766 1 92.81 101 TRP A O 1
ATOM 808 N N . PRO A 1 102 ? -13.906 8.781 16.328 1 91.69 102 PRO A N 1
ATOM 809 C CA . PRO A 1 102 ? -15.023 8 15.789 1 91.69 102 PRO A CA 1
ATOM 810 C C . PRO A 1 102 ? -15.633 8.625 14.539 1 91.69 102 PRO A C 1
ATOM 812 O O . PRO A 1 102 ? -16.781 9.055 14.555 1 91.69 102 PRO A O 1
ATOM 815 N N . TYR A 1 103 ? -14.914 8.609 13.477 1 94.81 103 TYR A N 1
ATOM 816 C CA . TYR A 1 103 ? -15.367 9.109 12.18 1 94.81 103 TYR A CA 1
ATOM 817 C C . TYR A 1 103 ? -15.117 8.086 11.078 1 94.81 103 TYR A C 1
ATOM 819 O O . TYR A 1 103 ? -14.734 6.949 11.359 1 94.81 103 TYR A O 1
ATOM 827 N N . GLN A 1 104 ? -15.539 8.453 9.898 1 94.88 104 GLN A N 1
ATOM 828 C CA . GLN A 1 104 ? -15.422 7.508 8.789 1 94.88 104 GLN A CA 1
ATOM 829 C C . GLN A 1 104 ? -14.016 7.523 8.195 1 94.88 104 GLN A C 1
ATOM 831 O O . GLN A 1 104 ? -13.414 8.586 8.047 1 94.88 104 GLN A O 1
ATOM 836 N N . TYR A 1 105 ? -13.547 6.328 7.84 1 96.5 105 TYR A N 1
ATOM 837 C CA . TYR A 1 105 ? -12.172 6.195 7.371 1 96.5 105 TYR A CA 1
ATOM 838 C C . TYR A 1 105 ? -12.133 5.656 5.945 1 96.5 105 TYR A C 1
ATOM 840 O O . TYR A 1 105 ? -11.062 5.512 5.355 1 96.5 105 TYR A O 1
ATOM 848 N N . ASP A 1 106 ? -13.297 5.336 5.344 1 96.31 106 ASP A N 1
ATOM 849 C CA . ASP A 1 106 ? -13.336 4.77 3.998 1 96.31 106 ASP A CA 1
ATOM 850 C C . ASP A 1 106 ? -13.141 5.855 2.941 1 96.31 106 ASP A C 1
ATOM 852 O O . ASP A 1 106 ? -12.594 5.594 1.87 1 96.31 106 ASP A O 1
ATOM 856 N N . HIS A 1 107 ? -13.656 7.004 3.184 1 97.62 107 HIS A N 1
ATOM 857 C CA . HIS A 1 107 ? -13.461 8.172 2.33 1 97.62 107 HIS A CA 1
ATOM 858 C C . HIS A 1 107 ? -13.328 9.445 3.158 1 97.62 107 HIS A C 1
ATOM 860 O O . HIS A 1 107 ? -14.312 9.93 3.727 1 97.62 107 HIS A O 1
ATOM 866 N N . TYR A 1 108 ? -12.188 9.969 3.258 1 98.25 108 TYR A N 1
ATOM 867 C CA . TYR A 1 108 ? -11.945 11.242 3.922 1 98.25 108 TYR A CA 1
ATOM 868 C C . TYR A 1 108 ? -10.852 12.031 3.213 1 98.25 108 TYR A C 1
ATOM 870 O O . TYR A 1 108 ? -10.164 11.5 2.334 1 98.25 108 TYR A O 1
ATOM 878 N N . MET A 1 109 ? -10.758 13.273 3.529 1 98.81 109 MET A N 1
ATOM 879 C CA . MET A 1 109 ? -9.906 14.148 2.721 1 98.81 109 MET A CA 1
ATOM 880 C C . MET A 1 109 ? -8.633 14.508 3.467 1 98.81 109 MET A C 1
ATOM 882 O O . MET A 1 109 ? -8.656 14.758 4.676 1 98.81 109 MET A O 1
ATOM 886 N N . GLY A 1 110 ? -7.531 14.5 2.746 1 98.56 110 GLY A N 1
ATOM 887 C CA . GLY A 1 110 ? -6.254 14.961 3.262 1 98.56 110 GLY A CA 1
ATOM 888 C C . GLY A 1 110 ? -5.703 16.156 2.506 1 98.56 110 GLY A C 1
ATOM 889 O O . GLY A 1 110 ? -5.852 16.25 1.285 1 98.56 110 GLY A O 1
ATOM 890 N N . PHE A 1 111 ? -5.133 17.016 3.24 1 98.81 111 PHE A N 1
ATOM 891 C CA . PHE A 1 111 ? -4.48 18.219 2.736 1 98.81 111 PHE A CA 1
ATOM 892 C C . PHE A 1 111 ? -3.051 18.312 3.254 1 98.81 111 PHE A C 1
ATOM 894 O O . PHE A 1 111 ? -2.826 18.359 4.465 1 98.81 111 PHE A O 1
ATOM 901 N N . ILE A 1 112 ? -2.113 18.375 2.332 1 98.5 112 ILE A N 1
ATOM 902 C CA . ILE A 1 112 ? -0.712 18.297 2.732 1 98.5 112 ILE A CA 1
ATOM 903 C C . ILE A 1 112 ? 0.078 19.406 2.047 1 98.5 112 ILE A C 1
ATOM 905 O O . ILE A 1 112 ? 0.029 19.547 0.822 1 98.5 112 ILE A O 1
ATOM 909 N N . HIS A 1 113 ? 0.736 20.156 2.809 1 98.69 113 HIS A N 1
ATOM 910 C CA . HIS A 1 113 ? 1.757 21.062 2.301 1 98.69 113 HIS A CA 1
ATOM 911 C C . HIS A 1 113 ? 3.158 20.531 2.586 1 98.69 113 HIS A C 1
ATOM 913 O O . HIS A 1 113 ? 3.551 20.391 3.746 1 98.69 113 HIS A O 1
ATOM 919 N N . LEU A 1 114 ? 3.814 20.141 1.531 1 98.56 114 LEU A N 1
ATOM 920 C CA . LEU A 1 114 ? 5.211 19.734 1.644 1 98.56 114 LEU A CA 1
ATOM 921 C C . LEU A 1 114 ? 6.133 20.781 1.019 1 98.56 114 LEU A C 1
ATOM 923 O O . LEU A 1 114 ? 6.031 21.078 -0.176 1 98.56 114 LEU A O 1
ATOM 927 N N . GLU A 1 115 ? 7.004 21.297 1.847 1 98.31 115 GLU A N 1
ATOM 928 C CA . GLU A 1 115 ? 7.941 22.328 1.399 1 98.31 115 GLU A CA 1
ATOM 929 C C . GLU A 1 115 ? 9.383 21.828 1.49 1 98.31 115 GLU A C 1
ATOM 931 O O . GLU A 1 115 ? 9.812 21.344 2.539 1 98.31 115 GLU A O 1
ATOM 936 N N . VAL A 1 116 ? 10.031 21.906 0.378 1 98.19 116 VAL A N 1
ATOM 937 C CA . VAL A 1 116 ? 11.461 21.578 0.349 1 98.19 116 VAL A CA 1
ATOM 938 C C . VAL A 1 116 ? 12.281 22.844 0.571 1 98.19 116 VAL A C 1
ATOM 940 O O . VAL A 1 116 ? 12.117 23.844 -0.151 1 98.19 116 VAL A O 1
ATOM 943 N N . ILE A 1 117 ? 13.094 22.844 1.575 1 97.12 117 ILE A N 1
ATOM 944 C CA . ILE A 1 117 ? 13.945 23.969 1.932 1 97.12 117 ILE A CA 1
ATOM 945 C C . ILE A 1 117 ? 15.398 23.5 2.029 1 97.12 117 ILE A C 1
ATOM 947 O O . ILE A 1 117 ? 15.828 23.016 3.074 1 97.12 117 ILE A O 1
ATOM 951 N N . GLY A 1 118 ? 16.156 23.75 0.95 1 97.31 118 GLY A N 1
ATOM 952 C CA . GLY A 1 118 ? 17.531 23.281 0.938 1 97.31 118 GLY A CA 1
ATOM 953 C C . GLY A 1 118 ? 17.656 21.781 1.136 1 97.31 118 GLY A C 1
ATOM 954 O O . GLY A 1 118 ? 17.172 21 0.318 1 97.31 118 GLY A O 1
ATOM 955 N N . ASN A 1 119 ? 18.203 21.438 2.334 1 97.69 119 ASN A N 1
ATOM 956 C CA . ASN A 1 119 ? 18.469 20.031 2.592 1 97.69 119 ASN A CA 1
ATOM 957 C C . ASN A 1 119 ? 17.422 19.422 3.516 1 97.69 119 ASN A C 1
ATOM 959 O O . ASN A 1 119 ? 17.641 18.375 4.117 1 97.69 119 ASN A O 1
ATOM 963 N N . SER A 1 120 ? 16.281 20.125 3.611 1 97.5 120 SER A N 1
ATOM 964 C CA . SER A 1 120 ? 15.25 19.656 4.531 1 97.5 120 SER A CA 1
ATOM 965 C C . SER A 1 120 ? 13.859 19.797 3.926 1 97.5 120 SER A C 1
ATOM 967 O O . SER A 1 120 ? 13.688 20.484 2.918 1 97.5 120 SER A O 1
ATOM 969 N N . ILE A 1 121 ? 12.961 19.031 4.527 1 97.81 121 ILE A N 1
ATOM 970 C CA . ILE A 1 121 ? 11.555 19.188 4.164 1 97.81 121 ILE A CA 1
ATOM 971 C C . ILE A 1 121 ? 10.734 19.5 5.41 1 97.81 121 ILE A C 1
ATOM 973 O O . ILE A 1 121 ? 11.07 19.062 6.512 1 97.81 121 ILE A O 1
ATOM 977 N N . LYS A 1 122 ? 9.664 20.234 5.219 1 97.06 122 LYS A N 1
ATOM 978 C CA . LYS A 1 122 ? 8.602 20.453 6.199 1 97.06 122 LYS A CA 1
ATOM 979 C C . LYS A 1 122 ? 7.25 20 5.652 1 97.06 122 LYS A C 1
ATOM 981 O O . LYS A 1 122 ? 6.844 20.406 4.566 1 97.06 122 LYS A O 1
ATOM 986 N N . GLN A 1 123 ? 6.668 19.156 6.375 1 96.62 123 GLN A N 1
ATOM 987 C CA . GLN A 1 123 ? 5.355 18.672 5.965 1 96.62 123 GLN A CA 1
ATOM 988 C C . GLN A 1 123 ? 4.289 19.031 6.996 1 96.62 123 GLN A C 1
ATOM 990 O O . GLN A 1 123 ? 4.449 18.766 8.188 1 96.62 123 GLN A O 1
ATOM 995 N N . ARG A 1 124 ? 3.248 19.703 6.586 1 97.75 124 ARG A N 1
ATOM 996 C CA . ARG A 1 124 ? 2.082 20.078 7.387 1 97.75 124 ARG A CA 1
ATOM 997 C C . ARG A 1 124 ? 0.805 19.5 6.781 1 97.75 124 ARG A C 1
ATOM 999 O O . ARG A 1 124 ? 0.48 19.781 5.625 1 97.75 124 ARG A O 1
ATOM 1006 N N . ASN A 1 125 ? 0.121 18.672 7.535 1 97.25 125 ASN A N 1
ATOM 1007 C CA . ASN A 1 125 ? -1.064 17.953 7.062 1 97.25 125 ASN A CA 1
ATOM 1008 C C . ASN A 1 125 ? -2.301 18.328 7.875 1 97.25 125 ASN A C 1
ATOM 1010 O O . ASN A 1 125 ? -2.203 18.609 9.07 1 97.25 125 ASN A O 1
ATOM 1014 N N . VAL A 1 126 ? -3.383 18.375 7.246 1 98.5 126 VAL A N 1
ATOM 1015 C CA . VAL A 1 126 ? -4.68 18.328 7.918 1 98.5 126 VAL A CA 1
ATOM 1016 C C . VAL A 1 126 ? -5.57 17.281 7.254 1 98.5 126 VAL A C 1
ATOM 1018 O O . VAL A 1 126 ? -5.68 17.25 6.023 1 98.5 126 VAL A O 1
ATOM 1021 N N . PHE A 1 127 ? -6.152 16.406 8.016 1 98.5 127 PHE A N 1
ATOM 1022 C CA . PHE A 1 127 ? -7.105 15.406 7.551 1 98.5 127 PHE A CA 1
ATOM 1023 C C . PHE A 1 127 ? -8.516 15.742 8.016 1 98.5 127 PHE A C 1
ATOM 1025 O O . PHE A 1 127 ? -8.742 15.984 9.203 1 98.5 127 PHE A O 1
ATOM 1032 N N . LEU A 1 128 ? -9.422 15.797 7.094 1 98.75 128 LEU A N 1
ATOM 1033 C CA . LEU A 1 128 ? -10.828 16.062 7.367 1 98.75 128 LEU A CA 1
ATOM 1034 C C . LEU A 1 128 ? -11.656 14.781 7.285 1 98.75 128 LEU A C 1
ATOM 1036 O O . LEU A 1 128 ? -11.641 14.102 6.258 1 98.75 128 LEU A O 1
ATOM 1040 N N . TYR A 1 129 ? -12.32 14.555 8.336 1 98.19 129 TYR A N 1
ATOM 1041 C CA . TYR A 1 129 ? -13.148 13.352 8.414 1 98.19 129 TYR A CA 1
ATOM 1042 C C . TYR A 1 129 ? -14.633 13.711 8.344 1 98.19 129 TYR A C 1
ATOM 1044 O O . TYR A 1 129 ? -15.094 14.594 9.07 1 98.19 129 TYR A O 1
ATOM 1052 N N . PRO A 1 130 ? -15.375 13 7.461 1 98 130 PRO A N 1
ATOM 1053 C CA . PRO A 1 130 ? -16.812 13.227 7.438 1 98 130 PRO A CA 1
ATOM 1054 C C . PRO A 1 130 ? -17.516 12.742 8.711 1 98 130 PRO A C 1
ATOM 1056 O O . PRO A 1 130 ? -16.922 11.992 9.5 1 98 130 PRO A O 1
ATOM 1059 N N . PRO A 1 131 ? -18.766 13.266 8.906 1 95.62 131 PRO A N 1
ATOM 1060 C CA . PRO A 1 131 ? -19.5 12.766 10.07 1 95.62 131 PRO A CA 1
ATOM 1061 C C . PRO A 1 131 ? -19.734 11.258 10.016 1 95.62 131 PRO A C 1
ATOM 1063 O O . PRO A 1 131 ? -19.812 10.68 8.93 1 95.62 131 PRO A O 1
ATOM 1066 N N . LYS A 1 132 ? -19.844 10.773 11.156 1 93.25 132 LYS A N 1
ATOM 1067 C CA . LYS A 1 132 ? -20.266 9.383 11.25 1 93.25 132 LYS A CA 1
ATOM 1068 C C . LYS A 1 132 ? -21.656 9.195 10.625 1 93.25 132 LYS A C 1
ATOM 1070 O O . LYS A 1 132 ? -22.438 10.133 10.562 1 93.25 132 LYS A O 1
ATOM 1075 N N . ASN A 1 133 ? -21.781 7.957 10.148 1 90.38 133 ASN A N 1
ATOM 1076 C CA . ASN A 1 133 ? -23.125 7.664 9.672 1 90.38 133 ASN A CA 1
ATOM 1077 C C . ASN A 1 133 ? -24.156 7.801 10.789 1 90.38 133 ASN A C 1
ATOM 1079 O O . ASN A 1 133 ? -23.953 7.316 11.898 1 90.38 133 ASN A O 1
ATOM 1083 N N . VAL A 1 134 ? -25.281 8.391 10.453 1 89.75 134 VAL A N 1
ATOM 1084 C CA . VAL A 1 134 ? -26.312 8.703 11.438 1 89.75 134 VAL A CA 1
ATOM 1085 C C . VAL A 1 134 ? -26.781 7.414 12.117 1 89.75 134 VAL A C 1
ATOM 1087 O O . VAL A 1 134 ? -27.078 7.402 13.312 1 89.75 134 VAL A O 1
ATOM 1090 N N . ASP A 1 135 ? -26.797 6.344 11.398 1 88.25 135 ASP A N 1
ATOM 1091 C CA . ASP A 1 135 ? -27.281 5.066 11.906 1 88.25 135 ASP A CA 1
ATOM 1092 C C . ASP A 1 135 ? -26.312 4.465 12.914 1 88.25 135 ASP A C 1
ATOM 1094 O O . ASP A 1 135 ? -26.672 3.551 13.664 1 88.25 135 ASP A O 1
ATOM 1098 N N . GLU A 1 136 ? -25.156 4.961 12.93 1 87 136 GLU A N 1
ATOM 1099 C CA . GLU A 1 136 ? -24.156 4.438 13.852 1 87 136 GLU A CA 1
ATOM 1100 C C . GLU A 1 136 ? -24.078 5.277 15.117 1 87 136 GLU A C 1
ATOM 1102 O O . GLU A 1 136 ? -23.297 4.973 16.016 1 87 136 GLU A O 1
ATOM 1107 N N . CYS A 1 137 ? -24.891 6.285 15.156 1 88.94 137 CYS A N 1
ATOM 1108 C CA . CYS A 1 137 ? -24.859 7.168 16.312 1 88.94 137 CYS A CA 1
ATOM 1109 C C . CYS A 1 137 ? -25.781 6.652 17.422 1 88.94 137 CYS A C 1
ATOM 1111 O O . CYS A 1 137 ? -26.891 6.219 17.156 1 88.94 137 CYS A O 1
ATOM 1113 N N . ASP A 1 138 ? -25.094 6.254 18.5 1 77.12 138 ASP A N 1
ATOM 1114 C CA . ASP A 1 138 ? -25.906 5.918 19.656 1 77.12 138 ASP A CA 1
ATOM 1115 C C . ASP A 1 138 ? -25.969 7.082 20.641 1 77.12 138 ASP A C 1
ATOM 1117 O O . ASP A 1 138 ? -25.344 8.117 20.422 1 77.12 138 ASP A O 1
ATOM 1121 N N . SER A 1 139 ? -26.859 6.879 21.641 1 60.06 139 SER A N 1
ATOM 1122 C CA . SER A 1 139 ? -27.172 7.906 22.625 1 60.06 139 SER A CA 1
ATOM 1123 C C . SER A 1 139 ? -25.891 8.414 23.297 1 60.06 139 SER A C 1
ATOM 1125 O O . SER A 1 139 ? -25.875 9.531 23.828 1 60.06 139 SER A O 1
ATOM 1127 N N . ASP A 1 140 ? -24.859 7.637 23.297 1 56.72 140 ASP A N 1
ATOM 1128 C CA . ASP A 1 140 ? -23.641 8.094 23.984 1 56.72 140 ASP A CA 1
ATOM 1129 C C . ASP A 1 140 ? -22.75 8.883 23.031 1 56.72 140 ASP A C 1
ATOM 1131 O O . ASP A 1 140 ? -22.766 8.648 21.812 1 56.72 140 ASP A O 1
ATOM 1135 N N . ASN A 1 141 ? -22.344 10.078 23.594 1 58.44 141 ASN A N 1
ATOM 1136 C CA . ASN A 1 141 ? -21.562 11.109 22.906 1 58.44 141 ASN A CA 1
ATOM 1137 C C . ASN A 1 141 ? -20.375 10.508 22.172 1 58.44 141 ASN A C 1
ATOM 1139 O O . ASN A 1 141 ? -19.422 10.031 22.797 1 58.44 141 ASN A O 1
ATOM 1143 N N . GLN A 1 142 ? -20.484 10.195 20.719 1 79.56 142 GLN A N 1
ATOM 1144 C CA . GLN A 1 142 ? -19.5 9.43 19.969 1 79.56 142 GLN A CA 1
ATOM 1145 C C . GLN A 1 142 ? -18.688 10.336 19.031 1 79.56 142 GLN A C 1
ATOM 1147 O O . GLN A 1 142 ? -18.25 9.906 17.969 1 79.56 142 GLN A O 1
ATOM 1152 N N . VAL A 1 143 ? -18.719 11.648 19.5 1 85.69 143 VAL A N 1
ATOM 1153 C CA . VAL A 1 143 ? -17.938 12.57 18.672 1 85.69 143 VAL A CA 1
ATOM 1154 C C . VAL A 1 143 ? -16.906 13.297 19.547 1 85.69 143 VAL A C 1
ATOM 1156 O O . VAL A 1 143 ? -17.031 13.32 20.766 1 85.69 143 VAL A O 1
ATOM 1159 N N . ILE A 1 144 ? -15.953 13.852 19.031 1 90.69 144 ILE A N 1
ATOM 1160 C CA . ILE A 1 144 ? -14.93 14.641 19.703 1 90.69 144 ILE A CA 1
ATOM 1161 C C . ILE A 1 144 ? -15.297 16.125 19.656 1 90.69 144 ILE A C 1
ATOM 1163 O O . ILE A 1 144 ? -15.695 16.625 18.609 1 90.69 144 ILE A O 1
ATOM 1167 N N . GLY A 1 145 ? -15.188 16.797 20.828 1 89.69 145 GLY A N 1
ATOM 1168 C CA . GLY A 1 145 ? -15.523 18.219 20.891 1 89.69 145 GLY A CA 1
ATOM 1169 C C . GLY A 1 145 ? -17.016 18.469 21.016 1 89.69 145 GLY A C 1
ATOM 1170 O O . GLY A 1 145 ? -17.719 17.719 21.688 1 89.69 145 GLY A O 1
ATOM 1171 N N . ASN A 1 146 ? -17.469 19.625 20.422 1 91.06 146 ASN A N 1
ATOM 1172 C CA . ASN A 1 146 ? -18.844 20.094 20.609 1 91.06 146 ASN A CA 1
ATOM 1173 C C . ASN A 1 146 ? -19.734 19.641 19.453 1 91.06 146 ASN A C 1
ATOM 1175 O O . ASN A 1 146 ? -20.859 20.125 19.312 1 91.06 146 ASN A O 1
ATOM 1179 N N . GLY A 1 147 ? -19.219 18.734 18.672 1 93.25 147 GLY A N 1
ATOM 1180 C CA . GLY A 1 147 ? -19.984 18.297 17.531 1 93.25 147 GLY A CA 1
ATOM 1181 C C . GLY A 1 147 ? -21.109 17.328 17.906 1 93.25 147 GLY A C 1
ATOM 1182 O O . GLY A 1 147 ? -21.203 16.906 19.062 1 93.25 147 GLY A O 1
ATOM 1183 N N . VAL A 1 148 ? -21.969 17.109 16.922 1 92.88 148 VAL A N 1
ATOM 1184 C CA . VAL A 1 148 ? -23.078 16.172 17.062 1 92.88 148 VAL A CA 1
ATOM 1185 C C . VAL A 1 148 ? -22.859 14.977 16.141 1 92.88 148 VAL A C 1
ATOM 1187 O O . VAL A 1 148 ? -22.578 15.141 14.953 1 92.88 148 VAL A O 1
ATOM 1190 N N . CYS A 1 149 ? -23.031 13.797 16.766 1 93.81 149 CYS A N 1
ATOM 1191 C CA . CYS A 1 149 ? -22.859 12.57 15.992 1 93.81 149 CYS A CA 1
ATOM 1192 C C . CYS A 1 149 ? -23.812 12.539 14.805 1 93.81 149 CYS A C 1
ATOM 1194 O O . CYS A 1 149 ? -25 12.852 14.938 1 93.81 149 CYS A O 1
ATOM 1196 N N . GLY A 1 150 ? -23.281 12.156 13.648 1 93.56 150 GLY A N 1
ATOM 1197 C CA . GLY A 1 150 ? -24.094 12.047 12.461 1 93.56 150 GLY A CA 1
ATOM 1198 C C . GLY A 1 150 ? -24.281 13.359 11.727 1 93.56 150 GLY A C 1
ATOM 1199 O O . GLY A 1 150 ? -24.812 13.398 10.625 1 93.56 150 GLY A O 1
ATOM 1200 N N . ILE A 1 151 ? -23.781 14.414 12.289 1 95.12 151 ILE A N 1
ATOM 1201 C CA . ILE A 1 151 ? -23.969 15.734 11.688 1 95.12 151 ILE A CA 1
ATOM 1202 C C . ILE A 1 151 ? -22.609 16.375 11.414 1 95.12 151 ILE A C 1
ATOM 1204 O O . ILE A 1 151 ? -22.359 16.844 10.297 1 95.12 151 ILE A O 1
ATOM 1208 N N . ASN A 1 152 ? -21.734 16.344 12.406 1 96.5 152 ASN A N 1
ATOM 1209 C CA . ASN A 1 152 ? -20.469 17.062 12.281 1 96.5 152 ASN A CA 1
ATOM 1210 C C . ASN A 1 152 ? -19.312 16.094 12.062 1 96.5 152 ASN A C 1
ATOM 1212 O O . ASN A 1 152 ? -19.172 15.102 12.781 1 96.5 152 ASN A O 1
ATOM 1216 N N . GLY A 1 153 ? -18.516 16.422 11.109 1 97.44 153 GLY A N 1
ATOM 1217 C CA . GLY A 1 153 ? -17.203 15.828 11.016 1 97.44 153 GLY A CA 1
ATOM 1218 C C . GLY A 1 153 ? -16.172 16.516 11.906 1 97.44 153 GLY A C 1
ATOM 1219 O O . GLY A 1 153 ? -16.547 17.281 12.797 1 97.44 153 GLY A O 1
ATOM 1220 N N . ASN A 1 154 ? -14.969 16.172 11.695 1 97.94 154 ASN A N 1
ATOM 1221 C CA . ASN A 1 154 ? -13.875 16.781 12.438 1 97.94 154 ASN A CA 1
ATOM 1222 C C . ASN A 1 154 ? -12.562 16.734 11.656 1 97.94 154 ASN A C 1
ATOM 1224 O O . ASN A 1 154 ? -12.539 16.266 10.508 1 97.94 154 ASN A O 1
ATOM 1228 N N . GLU A 1 155 ? -11.508 17.344 12.258 1 98.12 155 GLU A N 1
ATOM 1229 C CA . GLU A 1 155 ? -10.219 17.312 11.578 1 98.12 155 GLU A CA 1
ATOM 1230 C C . GLU A 1 155 ? -9.07 17.203 12.57 1 98.12 155 GLU A C 1
ATOM 1232 O O . GLU A 1 155 ? -9.234 17.516 13.758 1 98.12 155 GLU A O 1
ATOM 1237 N N . LYS A 1 156 ? -8.023 16.703 12.078 1 96.5 156 LYS A N 1
ATOM 1238 C CA . LYS A 1 156 ? -6.809 16.688 12.891 1 96.5 156 LYS A CA 1
ATOM 1239 C C . LYS A 1 156 ? -5.578 17.016 12.039 1 96.5 156 LYS A C 1
ATOM 1241 O O . LYS A 1 156 ? -5.594 16.828 10.82 1 96.5 156 LYS A O 1
ATOM 1246 N N . ILE A 1 157 ? -4.574 17.531 12.711 1 96.5 157 ILE A N 1
ATOM 1247 C CA . ILE A 1 157 ? -3.373 17.969 12.016 1 96.5 157 ILE A CA 1
ATOM 1248 C C . ILE A 1 157 ? -2.205 17.047 12.359 1 96.5 157 ILE A C 1
ATOM 1250 O O . ILE A 1 157 ? -2.209 16.406 13.398 1 96.5 157 ILE A O 1
ATOM 1254 N N . PHE A 1 158 ? -1.271 16.953 11.406 1 92.69 158 PHE A N 1
ATOM 1255 C CA . PHE A 1 158 ? -0.027 16.188 11.508 1 92.69 158 PHE A CA 1
ATOM 1256 C C . PHE A 1 158 ? 1.136 16.984 10.922 1 92.69 158 PHE A C 1
ATOM 1258 O O . PHE A 1 158 ? 0.967 17.703 9.938 1 92.69 158 PHE A O 1
ATOM 1265 N N . SER A 1 159 ? 2.279 16.859 11.625 1 91.44 159 SER A N 1
ATOM 1266 C CA . SER A 1 159 ? 3.5 17.469 11.109 1 91.44 159 SER A CA 1
ATOM 1267 C C . SER A 1 159 ? 4.633 16.453 11.016 1 91.44 159 SER A C 1
ATOM 1269 O O . SER A 1 159 ? 4.734 15.547 11.852 1 91.44 159 SER A O 1
ATOM 1271 N N . ALA A 1 160 ? 5.418 16.594 10.008 1 90.62 160 ALA A N 1
ATOM 1272 C CA . ALA A 1 160 ? 6.613 15.773 9.844 1 90.62 160 ALA A CA 1
ATOM 1273 C C . ALA A 1 160 ? 7.734 16.562 9.18 1 90.62 160 ALA A C 1
ATOM 1275 O O . ALA A 1 160 ? 7.57 17.078 8.07 1 90.62 160 ALA A O 1
ATOM 1276 N N . ASP A 1 161 ? 8.852 16.703 9.922 1 94.25 161 ASP A N 1
ATOM 1277 C CA . ASP A 1 161 ? 10.047 17.359 9.398 1 94.25 161 ASP A CA 1
ATOM 1278 C C . ASP A 1 161 ? 11.211 16.375 9.273 1 94.25 161 ASP A C 1
ATOM 1280 O O . ASP A 1 161 ? 11.406 15.531 10.148 1 94.25 161 ASP A O 1
ATOM 1284 N N . GLN A 1 162 ? 11.852 16.469 8.141 1 96.69 162 GLN A N 1
ATOM 1285 C CA . GLN A 1 162 ? 13.039 15.648 7.934 1 96.69 162 GLN A CA 1
ATOM 1286 C C . GLN A 1 162 ? 14.156 16.453 7.273 1 96.69 162 GLN A C 1
ATOM 1288 O O . GLN A 1 162 ? 13.914 17.531 6.738 1 96.69 162 GLN A O 1
ATOM 1293 N N . SER A 1 163 ? 15.391 15.914 7.422 1 96.81 163 SER A N 1
ATOM 1294 C CA . SER A 1 163 ? 16.547 16.5 6.758 1 96.81 163 SER A CA 1
ATOM 1295 C C . SER A 1 163 ? 17.406 15.43 6.086 1 96.81 163 SER A C 1
ATOM 1297 O O . SER A 1 163 ? 17.281 14.242 6.395 1 96.81 163 SER A O 1
ATOM 1299 N N . ALA A 1 164 ? 18.203 15.906 5.223 1 97.56 164 ALA A N 1
ATOM 1300 C CA . ALA A 1 164 ? 19.047 14.992 4.445 1 97.56 164 ALA A CA 1
ATOM 1301 C C . ALA A 1 164 ? 19.906 14.133 5.359 1 97.56 164 ALA A C 1
ATOM 1303 O O . ALA A 1 164 ? 20.516 14.641 6.309 1 97.56 164 ALA A O 1
ATOM 1304 N N . SER A 1 165 ? 19.938 12.867 5.051 1 95.62 165 SER A N 1
ATOM 1305 C CA . SER A 1 165 ? 20.766 11.93 5.805 1 95.62 165 SER A CA 1
ATOM 1306 C C . SER A 1 165 ? 22.031 11.562 5.031 1 95.62 165 SER A C 1
ATOM 1308 O O . SER A 1 165 ? 23 11.055 5.613 1 95.62 165 SER A O 1
ATOM 1310 N N . ASP A 1 166 ? 22 11.766 3.789 1 95.56 166 ASP A N 1
ATOM 1311 C CA . ASP A 1 166 ? 23.125 11.5 2.891 1 95.56 166 ASP A CA 1
ATOM 1312 C C . ASP A 1 166 ? 23.062 12.398 1.656 1 95.56 166 ASP A C 1
ATOM 1314 O O . ASP A 1 166 ? 22.234 13.312 1.59 1 95.56 166 ASP A O 1
ATOM 1318 N N . CYS A 1 167 ? 23.969 12.164 0.754 1 95.25 167 CYS A N 1
ATOM 1319 C CA . CYS A 1 167 ? 24.016 13.031 -0.419 1 95.25 167 CYS A CA 1
ATOM 1320 C C . CYS A 1 167 ? 23.219 12.43 -1.573 1 95.25 167 CYS A C 1
ATOM 1322 O O . CYS A 1 167 ? 23.297 12.914 -2.705 1 95.25 167 CYS A O 1
ATOM 1324 N N . ASP A 1 168 ? 22.5 11.414 -1.287 1 95.19 168 ASP A N 1
ATOM 1325 C CA . ASP A 1 168 ? 21.719 10.75 -2.324 1 95.19 168 ASP A CA 1
ATOM 1326 C C . ASP A 1 168 ? 20.25 11.164 -2.25 1 95.19 168 ASP A C 1
ATOM 1328 O O . ASP A 1 168 ? 19.391 10.555 -2.904 1 95.19 168 ASP A O 1
ATOM 1332 N N . GLY A 1 169 ? 19.906 12.164 -1.41 1 97.06 169 GLY A N 1
ATOM 1333 C CA . GLY A 1 169 ? 18.562 12.711 -1.324 1 97.06 169 GLY A CA 1
ATOM 1334 C C . GLY A 1 169 ? 17.719 12.047 -0.257 1 97.06 169 GLY A C 1
ATOM 1335 O O . GLY A 1 169 ? 16.562 12.414 -0.053 1 97.06 169 GLY A O 1
ATOM 1336 N N . ASN A 1 170 ? 18.25 11.086 0.454 1 97.88 170 ASN A N 1
ATOM 1337 C CA . ASN A 1 170 ? 17.516 10.414 1.521 1 97.88 170 ASN A CA 1
ATOM 1338 C C . ASN A 1 170 ? 17.391 11.297 2.762 1 97.88 170 ASN A C 1
ATOM 1340 O O . ASN A 1 170 ? 18.203 12.203 2.965 1 97.88 170 ASN A O 1
ATOM 1344 N N . LEU A 1 171 ? 16.344 11.016 3.537 1 98.06 171 LEU A N 1
ATOM 1345 C CA . LEU A 1 171 ? 16.078 11.875 4.684 1 98.06 171 LEU A CA 1
ATOM 1346 C C . LEU A 1 171 ? 15.938 11.055 5.961 1 98.06 171 LEU A C 1
ATOM 1348 O O . LEU A 1 171 ? 15.617 9.867 5.906 1 98.06 171 LEU A O 1
ATOM 1352 N N . THR A 1 172 ? 16.219 11.727 7.039 1 96.5 172 THR A N 1
ATOM 1353 C CA . THR A 1 172 ? 15.891 11.227 8.367 1 96.5 172 THR A CA 1
ATOM 1354 C C . THR A 1 172 ? 15.289 12.336 9.234 1 96.5 172 THR A C 1
ATOM 1356 O O . THR A 1 172 ? 15.406 13.516 8.898 1 96.5 172 THR A O 1
ATOM 1359 N N . GLY A 1 173 ? 14.547 11.898 10.234 1 94.31 173 GLY A N 1
ATOM 1360 C CA . GLY A 1 173 ? 13.953 12.828 11.18 1 94.31 173 GLY A CA 1
ATOM 1361 C C . GLY A 1 173 ? 13.188 12.133 12.289 1 94.31 173 GLY A C 1
ATOM 1362 O O . GLY A 1 173 ? 12.898 10.938 12.203 1 94.31 173 GLY A O 1
ATOM 1363 N N . PRO A 1 174 ? 12.93 12.914 13.258 1 88.44 174 PRO A N 1
ATOM 1364 C CA . PRO A 1 174 ? 12.203 12.336 14.391 1 88.44 174 PRO A CA 1
ATOM 1365 C C . PRO A 1 174 ? 10.695 12.25 14.141 1 88.44 174 PRO A C 1
ATOM 1367 O O . PRO A 1 174 ? 10.148 13.031 13.352 1 88.44 174 PRO A O 1
ATOM 1370 N N . TYR A 1 175 ? 10.078 11.266 14.68 1 85.38 175 TYR A N 1
ATOM 1371 C CA . TYR A 1 175 ? 8.625 11.102 14.758 1 85.38 175 TYR A CA 1
ATOM 1372 C C . TYR A 1 175 ? 8.18 10.898 16.203 1 85.38 175 TYR A C 1
ATOM 1374 O O . TYR A 1 175 ? 8.578 9.938 16.859 1 85.38 175 TYR A O 1
ATOM 1382 N N . ILE A 1 176 ? 7.453 11.883 16.609 1 77.44 176 ILE A N 1
ATOM 1383 C CA . ILE A 1 176 ? 7.02 11.805 18 1 77.44 176 ILE A CA 1
ATOM 1384 C C . ILE A 1 176 ? 5.586 11.289 18.062 1 77.44 176 ILE A C 1
ATOM 1386 O O . ILE A 1 176 ? 4.66 11.938 17.578 1 77.44 176 ILE A O 1
ATOM 1390 N N . ALA A 1 177 ? 5.438 10.086 18.547 1 72 177 ALA A N 1
ATOM 1391 C CA . ALA A 1 177 ? 4.117 9.492 18.75 1 72 177 ALA A CA 1
ATOM 1392 C C . ALA A 1 177 ? 4.062 8.711 20.062 1 72 177 ALA A C 1
ATOM 1394 O O . ALA A 1 177 ? 5.035 8.062 20.453 1 72 177 ALA A O 1
ATOM 1395 N N . PHE A 1 178 ? 2.895 8.844 20.719 1 68.12 178 PHE A N 1
ATOM 1396 C CA . PHE A 1 178 ? 2.605 8.094 21.938 1 68.12 178 PHE A CA 1
ATOM 1397 C C . PHE A 1 178 ? 3.67 8.344 23 1 68.12 178 PHE A C 1
ATOM 1399 O O . PHE A 1 178 ? 4.078 7.426 23.703 1 68.12 178 PHE A O 1
ATOM 1406 N N . GLY A 1 179 ? 4.234 9.484 22.984 1 71.25 179 GLY A N 1
ATOM 1407 C CA . GLY A 1 179 ? 5.227 9.852 23.984 1 71.25 179 GLY A CA 1
ATOM 1408 C C . GLY A 1 179 ? 6.613 9.32 23.672 1 71.25 179 GLY A C 1
ATOM 1409 O O . GLY A 1 179 ? 7.531 9.445 24.484 1 71.25 179 GLY A O 1
ATOM 1410 N N . MET A 1 180 ? 6.742 8.719 22.547 1 77.12 180 MET A N 1
ATOM 1411 C CA . MET A 1 180 ? 8.031 8.164 22.125 1 77.12 180 MET A CA 1
ATOM 1412 C C . MET A 1 180 ? 8.555 8.891 20.891 1 77.12 180 MET A C 1
ATOM 1414 O O . MET A 1 180 ? 7.77 9.406 20.094 1 77.12 180 MET A O 1
ATOM 1418 N N . THR A 1 181 ? 9.812 9.031 21 1 82.62 181 THR A N 1
ATOM 1419 C CA . THR A 1 181 ? 10.453 9.539 19.781 1 82.62 181 THR A CA 1
ATOM 1420 C C . THR A 1 181 ? 10.945 8.383 18.922 1 82.62 181 THR A C 1
ATOM 1422 O O . THR A 1 181 ? 11.734 7.555 19.359 1 82.62 181 THR A O 1
ATOM 1425 N N . MET A 1 182 ? 10.414 8.312 17.766 1 86.75 182 MET A N 1
ATOM 1426 C CA . MET A 1 182 ? 10.812 7.301 16.797 1 86.75 182 MET A CA 1
ATOM 1427 C C . MET A 1 182 ? 11.617 7.926 15.664 1 86.75 182 MET A C 1
ATOM 1429 O O . MET A 1 182 ? 11.672 9.148 15.539 1 86.75 182 MET A O 1
ATOM 1433 N N . ASP A 1 183 ? 12.266 6.949 14.969 1 88.81 183 ASP A N 1
ATOM 1434 C CA . ASP A 1 183 ? 13.062 7.406 13.828 1 88.81 183 ASP A CA 1
ATOM 1435 C C . ASP A 1 183 ? 12.312 7.184 12.516 1 88.81 183 ASP A C 1
ATOM 1437 O O . ASP A 1 183 ? 11.633 6.168 12.344 1 88.81 183 ASP A O 1
ATOM 1441 N N . THR A 1 184 ? 12.438 8.141 11.648 1 95.12 184 THR A N 1
ATOM 1442 C CA . THR A 1 184 ? 11.906 7.969 10.305 1 95.12 184 THR A CA 1
ATOM 1443 C C . THR A 1 184 ? 13.031 7.996 9.273 1 95.12 184 THR A C 1
ATOM 1445 O O . THR A 1 184 ? 14.031 8.695 9.453 1 95.12 184 THR A O 1
ATOM 1448 N N . HIS A 1 185 ? 12.867 7.238 8.289 1 96.38 185 HIS A N 1
ATOM 1449 C CA . HIS A 1 185 ? 13.773 7.18 7.152 1 96.38 185 HIS A CA 1
ATOM 1450 C C . HIS A 1 185 ? 13.016 7.285 5.836 1 96.38 185 HIS A C 1
ATOM 1452 O O . HIS A 1 185 ? 12.039 6.562 5.617 1 96.38 185 HIS A O 1
ATOM 1458 N N . THR A 1 186 ? 13.469 8.234 5.059 1 98 186 THR A N 1
ATOM 1459 C CA . THR A 1 186 ? 12.93 8.344 3.709 1 98 186 THR A CA 1
ATOM 1460 C C . THR A 1 186 ? 14 8.016 2.67 1 98 186 THR A C 1
ATOM 1462 O O . THR A 1 186 ? 15.062 8.633 2.654 1 98 186 THR A O 1
ATOM 1465 N N . THR A 1 187 ? 13.688 7.082 1.815 1 98 187 THR A N 1
ATOM 1466 C CA . THR A 1 187 ? 14.617 6.617 0.791 1 98 187 THR A CA 1
ATOM 1467 C C . THR A 1 187 ? 14.07 6.906 -0.604 1 98 187 THR A C 1
ATOM 1469 O O . THR A 1 187 ? 12.914 6.59 -0.903 1 98 187 THR A O 1
ATOM 1472 N N . LEU A 1 188 ? 14.875 7.516 -1.38 1 97.94 188 LEU A N 1
ATOM 1473 C CA . LEU A 1 188 ? 14.523 7.711 -2.781 1 97.94 188 LEU A CA 1
ATOM 1474 C C . LEU A 1 188 ? 14.852 6.469 -3.604 1 97.94 188 LEU A C 1
ATOM 1476 O O . LEU A 1 188 ? 15.922 5.871 -3.434 1 97.94 188 LEU A O 1
ATOM 1480 N N . ILE A 1 189 ? 13.969 6.07 -4.445 1 95.69 189 ILE A N 1
ATOM 1481 C CA . ILE A 1 189 ? 14.172 4.93 -5.328 1 95.69 189 ILE A CA 1
ATOM 1482 C C . ILE A 1 189 ? 13.844 5.324 -6.766 1 95.69 189 ILE A C 1
ATOM 1484 O O . ILE A 1 189 ? 12.703 5.645 -7.09 1 95.69 189 ILE A O 1
ATOM 1488 N N . GLY A 1 190 ? 14.82 5.207 -7.59 1 93 190 GLY A N 1
ATOM 1489 C CA . GLY A 1 190 ? 14.609 5.695 -8.945 1 93 190 GLY A CA 1
ATOM 1490 C C . GLY A 1 190 ? 14.258 7.172 -8.992 1 93 190 GLY A C 1
ATOM 1491 O O . GLY A 1 190 ? 14.789 7.973 -8.227 1 93 190 GLY A O 1
ATOM 1492 N N . ASP A 1 191 ? 13.375 7.504 -9.969 1 94 191 ASP A N 1
ATOM 1493 C CA . ASP A 1 191 ? 13.055 8.914 -10.18 1 94 191 ASP A CA 1
ATOM 1494 C C . ASP A 1 191 ? 11.602 9.211 -9.789 1 94 191 ASP A C 1
ATOM 1496 O O . ASP A 1 191 ? 11.156 10.352 -9.859 1 94 191 ASP A O 1
ATOM 1500 N N . ASP A 1 192 ? 10.891 8.156 -9.32 1 97 192 ASP A N 1
ATOM 1501 C CA . ASP A 1 192 ? 9.461 8.414 -9.148 1 97 192 ASP A CA 1
ATOM 1502 C C . ASP A 1 192 ? 8.914 7.68 -7.922 1 97 192 ASP A C 1
ATOM 1504 O O . ASP A 1 192 ? 7.703 7.5 -7.789 1 97 192 ASP A O 1
ATOM 1508 N N . THR A 1 193 ? 9.781 7.176 -7.09 1 98.06 193 THR A N 1
ATOM 1509 C CA . THR A 1 193 ? 9.336 6.387 -5.949 1 98.06 193 THR A CA 1
ATOM 1510 C C . THR A 1 193 ? 10.047 6.836 -4.672 1 98.06 193 THR A C 1
ATOM 1512 O O . THR A 1 193 ? 11.258 7.07 -4.68 1 98.06 193 THR A O 1
ATOM 1515 N N . VAL A 1 194 ? 9.273 7.02 -3.625 1 98.56 194 VAL A N 1
ATOM 1516 C CA . VAL A 1 194 ? 9.789 7.391 -2.312 1 98.56 194 VAL A CA 1
ATOM 1517 C C . VAL A 1 194 ? 9.281 6.41 -1.259 1 98.56 194 VAL A C 1
ATOM 1519 O O . VAL A 1 194 ? 8.086 6.098 -1.22 1 98.56 194 VAL A O 1
ATOM 1522 N N . LEU A 1 195 ? 10.164 5.914 -0.43 1 98.69 195 LEU A N 1
ATOM 1523 C CA . LEU A 1 195 ? 9.805 5.027 0.672 1 98.69 195 LEU A CA 1
ATOM 1524 C C . LEU A 1 195 ? 10.023 5.719 2.016 1 98.69 195 LEU A C 1
ATOM 1526 O O . LEU A 1 195 ? 11.133 6.133 2.332 1 98.69 195 LEU A O 1
ATOM 1530 N N . TYR A 1 196 ? 8.961 5.867 2.766 1 97.94 196 TYR A N 1
ATOM 1531 C CA . TYR A 1 196 ? 9 6.422 4.113 1 97.94 196 TYR A CA 1
ATOM 1532 C C . TYR A 1 196 ? 8.773 5.336 5.16 1 97.94 196 TYR A C 1
ATOM 1534 O O . TYR A 1 196 ? 7.75 4.652 5.141 1 97.94 196 TYR A O 1
ATOM 1542 N N . GLN A 1 197 ? 9.742 5.211 6.086 1 96.94 197 GLN A N 1
ATOM 1543 C CA . GLN A 1 197 ? 9.648 4.18 7.117 1 96.94 197 GLN A CA 1
ATOM 1544 C C . GLN A 1 197 ? 9.734 4.793 8.516 1 96.94 197 GLN A C 1
ATOM 1546 O O . GLN A 1 197 ? 10.508 5.723 8.742 1 96.94 197 GLN A O 1
ATOM 1551 N N . VAL A 1 198 ? 8.922 4.297 9.336 1 95.12 198 VAL A N 1
ATOM 1552 C CA . VAL A 1 198 ? 9.008 4.578 10.766 1 95.12 198 VAL A CA 1
ATOM 1553 C C . VAL A 1 198 ? 9.445 3.324 11.516 1 95.12 198 VAL A C 1
ATOM 1555 O O . VAL A 1 198 ? 8.844 2.258 11.359 1 95.12 198 VAL A O 1
ATOM 1558 N N . ARG A 1 199 ? 10.43 3.498 12.344 1 92.94 199 ARG A N 1
ATOM 1559 C CA . ARG A 1 199 ? 10.953 2.354 13.078 1 92.94 199 ARG A CA 1
ATOM 1560 C C . ARG A 1 199 ? 10.977 2.627 14.578 1 92.94 199 ARG A C 1
ATOM 1562 O O . ARG A 1 199 ? 11.281 3.744 15.008 1 92.94 199 ARG A O 1
ATOM 1569 N N . MET A 1 200 ? 10.711 1.547 15.211 1 89.31 200 MET A N 1
ATOM 1570 C CA . MET A 1 200 ? 10.852 1.598 16.672 1 89.31 200 MET A CA 1
ATOM 1571 C C . MET A 1 200 ? 12.32 1.539 17.062 1 89.31 200 MET A C 1
ATOM 1573 O O . MET A 1 200 ? 13.188 1.28 16.234 1 89.31 200 MET A O 1
ATOM 1577 N N . SER A 1 201 ? 12.539 1.767 18.375 1 86.31 201 SER A N 1
ATOM 1578 C CA . SER A 1 201 ? 13.906 1.816 18.875 1 86.31 201 SER A CA 1
ATOM 1579 C C . SER A 1 201 ? 14.602 0.466 18.734 1 86.31 201 SER A C 1
ATOM 1581 O O . SER A 1 201 ? 15.82 0.401 18.625 1 86.31 201 SER A O 1
ATOM 1583 N N . ASP A 1 202 ? 13.836 -0.565 18.672 1 87.5 202 ASP A N 1
ATOM 1584 C CA . ASP A 1 202 ? 14.422 -1.896 18.547 1 87.5 202 ASP A CA 1
ATOM 1585 C C . ASP A 1 202 ? 14.641 -2.266 17.094 1 87.5 202 ASP A C 1
ATOM 1587 O O . ASP A 1 202 ? 15.055 -3.385 16.781 1 87.5 202 ASP A O 1
ATOM 1591 N N . GLY A 1 203 ? 14.289 -1.366 16.25 1 88.56 203 GLY A N 1
ATOM 1592 C CA . GLY A 1 203 ? 14.523 -1.577 14.828 1 88.56 203 GLY A CA 1
ATOM 1593 C C . GLY A 1 203 ? 13.312 -2.119 14.094 1 88.56 203 GLY A C 1
ATOM 1594 O O . GLY A 1 203 ? 13.305 -2.178 12.859 1 88.56 203 GLY A O 1
ATOM 1595 N N . SER A 1 204 ? 12.258 -2.447 14.82 1 91 204 SER A N 1
ATOM 1596 C CA . SER A 1 204 ? 11.07 -3.01 14.188 1 91 204 SER A CA 1
ATOM 1597 C C . SER A 1 204 ? 10.297 -1.943 13.422 1 91 204 SER A C 1
ATOM 1599 O O . SER A 1 204 ? 10.32 -0.766 13.781 1 91 204 SER A O 1
ATOM 1601 N N . LEU A 1 205 ? 9.602 -2.387 12.461 1 93.31 205 LEU A N 1
ATOM 1602 C CA . LEU A 1 205 ? 8.82 -1.495 11.609 1 93.31 205 LEU A CA 1
ATOM 1603 C C . LEU A 1 205 ? 7.531 -1.072 12.297 1 93.31 205 LEU A C 1
ATOM 1605 O O . LEU A 1 205 ? 6.801 -1.914 12.836 1 93.31 205 LEU A O 1
ATOM 1609 N N . MET A 1 206 ? 7.297 0.145 12.281 1 94.12 206 MET A N 1
ATOM 1610 C CA . MET A 1 206 ? 6.004 0.669 12.711 1 94.12 206 MET A CA 1
ATOM 1611 C C . MET A 1 206 ? 5.148 1.07 11.516 1 94.12 206 MET A C 1
ATOM 1613 O O . MET A 1 206 ? 3.932 0.892 11.531 1 94.12 206 MET A O 1
ATOM 1617 N N . GLN A 1 207 ? 5.793 1.596 10.57 1 95.88 207 GLN A N 1
ATOM 1618 C CA . GLN A 1 207 ? 5.102 1.978 9.344 1 95.88 207 GLN A CA 1
ATOM 1619 C C . GLN A 1 207 ? 6.031 1.888 8.141 1 95.88 207 GLN A C 1
ATOM 1621 O O . GLN A 1 207 ? 7.207 2.242 8.227 1 95.88 207 GLN A O 1
ATOM 1626 N N . ASN A 1 208 ? 5.516 1.381 7.074 1 98.12 208 ASN A N 1
ATOM 1627 C CA . ASN A 1 208 ? 6.148 1.356 5.758 1 98.12 208 ASN A CA 1
ATOM 1628 C C . ASN A 1 208 ? 5.258 1.993 4.695 1 98.12 208 ASN A C 1
ATOM 1630 O O . ASN A 1 208 ? 4.223 1.434 4.328 1 98.12 208 ASN A O 1
ATOM 1634 N N . GLN A 1 209 ? 5.648 3.145 4.199 1 98.06 209 GLN A N 1
ATOM 1635 C CA . GLN A 1 209 ? 4.797 3.889 3.277 1 98.06 209 GLN A CA 1
ATOM 1636 C C . GLN A 1 209 ? 5.492 4.09 1.934 1 98.06 209 GLN A C 1
ATOM 1638 O O . GLN A 1 209 ? 6.602 4.625 1.876 1 98.06 209 GLN A O 1
ATOM 1643 N N . LEU A 1 210 ? 4.805 3.703 0.93 1 98.88 210 LEU A N 1
ATOM 1644 C CA . LEU A 1 210 ? 5.289 3.844 -0.439 1 98.88 210 LEU A CA 1
ATOM 1645 C C . LEU A 1 210 ? 4.566 4.98 -1.156 1 98.88 210 LEU A C 1
ATOM 1647 O O . LEU A 1 210 ? 3.336 5.043 -1.148 1 98.88 210 LEU A O 1
ATOM 1651 N N . THR A 1 211 ? 5.34 5.855 -1.736 1 98.69 211 THR A N 1
ATOM 1652 C CA . THR A 1 211 ? 4.797 6.938 -2.553 1 98.69 211 THR A CA 1
ATOM 1653 C C . THR A 1 211 ? 5.266 6.809 -3.998 1 98.69 211 THR A C 1
ATOM 1655 O O . THR A 1 211 ? 6.469 6.723 -4.262 1 98.69 211 THR A O 1
ATOM 1658 N N . SER A 1 212 ? 4.359 6.75 -4.887 1 98.62 212 SER A N 1
ATOM 1659 C CA . SER A 1 212 ? 4.652 6.816 -6.316 1 98.62 212 SER A CA 1
ATOM 1660 C C . SER A 1 212 ? 4.316 8.195 -6.883 1 98.62 212 SER A C 1
ATOM 1662 O O . SER A 1 212 ? 3.248 8.742 -6.602 1 98.62 212 SER A O 1
ATOM 1664 N N . LEU A 1 213 ? 5.211 8.664 -7.668 1 98.12 213 LEU A N 1
ATOM 1665 C CA . LEU A 1 213 ? 5.137 10.023 -8.18 1 98.12 213 LEU A CA 1
ATOM 1666 C C . LEU A 1 213 ? 5.184 10.039 -9.703 1 98.12 213 LEU A C 1
ATOM 1668 O O . LEU A 1 213 ? 6.16 10.5 -10.289 1 98.12 213 LEU A O 1
ATOM 1672 N N . PRO A 1 214 ? 4.129 9.703 -10.359 1 95.38 214 PRO A N 1
ATOM 1673 C CA . PRO A 1 214 ? 4.117 9.891 -11.812 1 95.38 214 PRO A CA 1
ATOM 1674 C C . PRO A 1 214 ? 4.301 11.352 -12.219 1 95.38 214 PRO A C 1
ATOM 1676 O O . PRO A 1 214 ? 4.086 12.25 -11.406 1 95.38 214 PRO A O 1
ATOM 1679 N N . PRO A 1 215 ? 4.715 11.555 -13.469 1 94.31 215 PRO A N 1
ATOM 1680 C CA . PRO A 1 215 ? 5 12.93 -13.906 1 94.31 215 PRO A CA 1
ATOM 1681 C C . PRO A 1 215 ? 3.748 13.672 -14.367 1 94.31 215 PRO A C 1
ATOM 1683 O O . PRO A 1 215 ? 3.736 14.242 -15.461 1 94.31 215 PRO A O 1
ATOM 1686 N N . ASN A 1 216 ? 2.691 13.633 -13.672 1 94.81 216 ASN A N 1
ATOM 1687 C CA . ASN A 1 216 ? 1.439 14.281 -14.047 1 94.81 216 ASN A CA 1
ATOM 1688 C C . ASN A 1 216 ? 0.796 14.992 -12.859 1 94.81 216 ASN A C 1
ATOM 1690 O O . ASN A 1 216 ? -0.429 15.102 -12.789 1 94.81 216 ASN A O 1
ATOM 1694 N N . ASP A 1 217 ? 1.605 15.32 -11.852 1 96.12 217 ASP A N 1
ATOM 1695 C CA . ASP A 1 217 ? 1.199 16.094 -10.68 1 96.12 217 ASP A CA 1
ATOM 1696 C C . ASP A 1 217 ? 0.195 15.312 -9.836 1 96.12 217 ASP A C 1
ATOM 1698 O O . ASP A 1 217 ? -0.726 15.891 -9.258 1 96.12 217 ASP A O 1
ATOM 1702 N N . THR A 1 218 ? 0.295 14.023 -9.914 1 96.81 218 THR A N 1
ATOM 1703 C CA . THR A 1 218 ? -0.44 13.164 -8.992 1 96.81 218 THR A CA 1
ATOM 1704 C C . THR A 1 218 ? 0.519 12.32 -8.156 1 96.81 218 THR A C 1
ATOM 1706 O O . THR A 1 218 ? 1.69 12.172 -8.508 1 96.81 218 THR A O 1
ATOM 1709 N N . ARG A 1 219 ? 0.047 11.914 -7.062 1 97.44 219 ARG A N 1
ATOM 1710 C CA . ARG A 1 219 ? 0.809 10.938 -6.289 1 97.44 219 ARG A CA 1
ATOM 1711 C C . ARG A 1 219 ? -0.119 9.953 -5.586 1 97.44 219 ARG A C 1
ATOM 1713 O O . ARG A 1 219 ? -1.246 10.305 -5.227 1 97.44 219 ARG A O 1
ATOM 1720 N N . VAL A 1 220 ? 0.324 8.773 -5.531 1 98.56 220 VAL A N 1
ATOM 1721 C CA . VAL A 1 220 ? -0.38 7.695 -4.848 1 98.56 220 VAL A CA 1
ATOM 1722 C C . VAL A 1 220 ? 0.472 7.172 -3.695 1 98.56 220 VAL A C 1
ATOM 1724 O O . VAL A 1 220 ? 1.67 6.93 -3.861 1 98.56 220 VAL A O 1
ATOM 1727 N N . ARG A 1 221 ? -0.147 7.051 -2.553 1 98.31 221 ARG A N 1
ATOM 1728 C CA . ARG A 1 221 ? 0.559 6.52 -1.392 1 98.31 221 ARG A CA 1
ATOM 1729 C C . ARG A 1 221 ? -0.193 5.336 -0.788 1 98.31 221 ARG A C 1
ATOM 1731 O O . ARG A 1 221 ? -1.423 5.359 -0.698 1 98.31 221 ARG A O 1
ATOM 1738 N N . THR A 1 222 ? 0.52 4.324 -0.479 1 98.75 222 THR A N 1
ATOM 1739 C CA . THR A 1 222 ? 0.032 3.242 0.371 1 98.75 222 THR A CA 1
ATOM 1740 C C . THR A 1 222 ? 0.929 3.07 1.594 1 98.75 222 THR A C 1
ATOM 1742 O O . THR A 1 222 ? 2.152 3.193 1.496 1 98.75 222 THR A O 1
ATOM 1745 N N . ALA A 1 223 ? 0.295 2.799 2.691 1 98.38 223 ALA A N 1
ATOM 1746 C CA . ALA A 1 223 ? 1.052 2.59 3.924 1 98.38 223 ALA A CA 1
ATOM 1747 C C . ALA A 1 223 ? 0.616 1.308 4.625 1 98.38 223 ALA A C 1
ATOM 1749 O O . ALA A 1 223 ? -0.541 0.895 4.516 1 98.38 223 ALA A O 1
ATOM 1750 N N . GLN A 1 224 ? 1.567 0.753 5.25 1 98.38 224 GLN A N 1
ATOM 1751 C CA . GLN A 1 224 ? 1.394 -0.402 6.125 1 98.38 224 GLN A CA 1
ATOM 1752 C C . GLN A 1 224 ? 1.771 -0.063 7.566 1 98.38 224 GLN A C 1
ATOM 1754 O O . GLN A 1 224 ? 2.857 0.457 7.82 1 98.38 224 GLN A O 1
ATOM 1759 N N . GLY A 1 225 ? 0.847 -0.377 8.477 1 96.56 225 GLY A N 1
ATOM 1760 C CA . GLY A 1 225 ? 1.138 -0.165 9.883 1 96.56 225 GLY A CA 1
ATOM 1761 C C . GLY A 1 225 ? 1.336 -1.456 10.656 1 96.56 225 GLY A C 1
ATOM 1762 O O . GLY A 1 225 ? 0.683 -2.463 10.367 1 96.56 225 GLY A O 1
ATOM 1763 N N . PHE A 1 226 ? 2.213 -1.326 11.633 1 95.38 226 PHE A N 1
ATOM 1764 C CA . PHE A 1 226 ? 2.547 -2.492 12.445 1 95.38 226 PHE A CA 1
ATOM 1765 C C . PHE A 1 226 ? 2.602 -2.129 13.922 1 95.38 226 PHE A C 1
ATOM 1767 O O . PHE A 1 226 ? 2.939 -0.998 14.273 1 95.38 226 PHE A O 1
ATOM 1774 N N . PHE A 1 227 ? 2.271 -3.096 14.695 1 90.69 227 PHE A N 1
ATOM 1775 C CA . PHE A 1 227 ? 2.531 -3.076 16.125 1 90.69 227 PHE A CA 1
ATOM 1776 C C . PHE A 1 227 ? 3.125 -4.402 16.594 1 90.69 227 PHE A C 1
ATOM 1778 O O . PHE A 1 227 ? 2.496 -5.453 16.453 1 90.69 227 PHE A O 1
ATOM 1785 N N . MET A 1 228 ? 4.289 -4.363 17.094 1 88 228 MET A N 1
ATOM 1786 C CA . MET A 1 228 ? 4.996 -5.57 17.516 1 88 228 MET A CA 1
ATOM 1787 C C . MET A 1 228 ? 4.984 -6.617 16.406 1 88 228 MET A C 1
ATOM 1789 O O . MET A 1 228 ? 4.602 -7.766 16.625 1 88 228 MET A O 1
ATOM 1793 N N . ASN A 1 229 ? 5.227 -6.211 15.234 1 90.44 229 ASN A N 1
ATOM 1794 C CA . ASN A 1 229 ? 5.41 -7.047 14.047 1 90.44 229 ASN A CA 1
ATOM 1795 C C . ASN A 1 229 ? 4.078 -7.543 13.5 1 90.44 229 ASN A C 1
ATOM 1797 O O . ASN A 1 229 ? 4.043 -8.32 12.547 1 90.44 229 ASN A O 1
ATOM 1801 N N . THR A 1 230 ? 2.994 -7.105 14.07 1 93.25 230 THR A N 1
ATOM 1802 C CA . THR A 1 230 ? 1.672 -7.492 13.594 1 93.25 230 THR A CA 1
ATOM 1803 C C . THR A 1 230 ? 1.038 -6.359 12.789 1 93.25 230 THR A C 1
ATOM 1805 O O . THR A 1 230 ? 1.068 -5.203 13.203 1 93.25 230 THR A O 1
ATOM 1808 N N . PRO A 1 231 ? 0.511 -6.734 11.664 1 94.06 231 PRO A N 1
ATOM 1809 C CA . PRO A 1 231 ? -0.147 -5.68 10.891 1 94.06 231 PRO A CA 1
ATOM 1810 C C . PRO A 1 231 ? -1.354 -5.086 11.609 1 94.06 231 PRO A C 1
ATOM 1812 O O . PRO A 1 231 ? -2.15 -5.82 12.203 1 94.06 231 PRO A O 1
ATOM 1815 N N . THR A 1 232 ? -1.48 -3.742 11.492 1 95.19 232 THR A N 1
ATOM 1816 C CA . THR A 1 232 ? -2.578 -3.086 12.195 1 95.19 232 THR A CA 1
ATOM 1817 C C . THR A 1 232 ? -3.471 -2.328 11.211 1 95.19 232 THR A C 1
ATOM 1819 O O . THR A 1 232 ? -4.664 -2.152 11.461 1 95.19 232 THR A O 1
ATOM 1822 N N . TYR A 1 233 ? -2.91 -1.866 10.125 1 97.19 233 TYR A N 1
ATOM 1823 C CA . TYR A 1 233 ? -3.709 -1.119 9.164 1 97.19 233 TYR A CA 1
ATOM 1824 C C . TYR A 1 233 ? -2.996 -1.03 7.816 1 97.19 233 TYR A C 1
ATOM 1826 O O . TYR A 1 233 ? -1.811 -1.354 7.711 1 97.19 233 TYR A O 1
ATOM 1834 N N . ALA A 1 234 ? -3.727 -0.644 6.816 1 98.38 234 ALA A N 1
ATOM 1835 C CA . ALA A 1 234 ? -3.207 -0.18 5.531 1 98.38 234 ALA A CA 1
ATOM 1836 C C . ALA A 1 234 ? -3.969 1.05 5.043 1 98.38 234 ALA A C 1
ATOM 1838 O O . ALA A 1 234 ? -5.129 1.256 5.414 1 98.38 234 ALA A O 1
ATOM 1839 N N . SER A 1 235 ? -3.277 1.837 4.262 1 98.25 235 SER A N 1
ATOM 1840 C CA . SER A 1 235 ? -3.926 3.037 3.744 1 98.25 235 SER A CA 1
ATOM 1841 C C . SER A 1 235 ? -3.711 3.178 2.242 1 98.25 235 SER A C 1
ATOM 1843 O O . SER A 1 235 ? -2.811 2.555 1.677 1 98.25 235 SER A O 1
ATOM 1845 N N . TYR A 1 236 ? -4.59 3.867 1.58 1 98.69 236 TYR A N 1
ATOM 1846 C CA . TYR A 1 236 ? -4.574 4.203 0.16 1 98.69 236 TYR A CA 1
ATOM 1847 C C . TYR A 1 236 ? -4.926 5.668 -0.058 1 98.69 236 TYR A C 1
ATOM 1849 O O . TYR A 1 236 ? -6.078 6.074 0.135 1 98.69 236 TYR A O 1
ATOM 1857 N N . TYR A 1 237 ? -3.861 6.461 -0.423 1 97.88 237 TYR A N 1
ATOM 1858 C CA . TYR A 1 237 ? -4.012 7.895 -0.643 1 97.88 237 TYR A CA 1
ATOM 1859 C C . TYR A 1 237 ? -3.918 8.234 -2.127 1 97.88 237 TYR A C 1
ATOM 1861 O O . TYR A 1 237 ? -2.939 7.875 -2.789 1 97.88 237 TYR A O 1
ATOM 1869 N N . ARG A 1 238 ? -4.875 8.914 -2.627 1 97.81 238 ARG A N 1
ATOM 1870 C CA . ARG A 1 238 ? -4.914 9.414 -3.998 1 97.81 238 ARG A CA 1
ATOM 1871 C C . ARG A 1 238 ? -4.91 10.938 -4.027 1 97.81 238 ARG A C 1
ATOM 1873 O O . ARG A 1 238 ? -5.906 11.57 -3.67 1 97.81 238 ARG A O 1
ATOM 1880 N N . GLU A 1 239 ? -3.797 11.484 -4.508 1 98.25 239 GLU A N 1
ATOM 1881 C CA . GLU A 1 239 ? -3.613 12.922 -4.32 1 98.25 239 GLU A CA 1
ATOM 1882 C C . GLU A 1 239 ? -3.271 13.609 -5.637 1 98.25 239 GLU A C 1
ATOM 1884 O O . GLU A 1 239 ? -2.691 12.992 -6.535 1 98.25 239 GLU A O 1
ATOM 1889 N N . ARG A 1 240 ? -3.605 14.828 -5.727 1 98.38 240 ARG A N 1
ATOM 1890 C CA . ARG A 1 240 ? -3.193 15.703 -6.816 1 98.38 240 ARG A CA 1
ATOM 1891 C C . ARG A 1 240 ? -2.596 17 -6.277 1 98.38 240 ARG A C 1
ATOM 1893 O O . ARG A 1 240 ? -3.012 17.5 -5.227 1 98.38 240 ARG A O 1
ATOM 1900 N N . LYS A 1 241 ? -1.701 17.484 -7.016 1 98.31 241 LYS A N 1
ATOM 1901 C CA . LYS A 1 241 ? -1.075 18.766 -6.688 1 98.31 241 LYS A CA 1
ATOM 1902 C C . LYS A 1 241 ? -1.969 19.938 -7.09 1 98.31 241 LYS A C 1
ATOM 1904 O O . LYS A 1 241 ? -2.586 19.922 -8.156 1 98.31 241 LYS A O 1
ATOM 1909 N N . VAL A 1 242 ? -2.033 20.938 -6.219 1 98.75 242 VAL A N 1
ATOM 1910 C CA . VAL A 1 242 ? -2.869 22.109 -6.484 1 98.75 242 VAL A CA 1
ATOM 1911 C C . VAL A 1 242 ? -2.104 23.391 -6.137 1 98.75 242 VAL A C 1
ATOM 1913 O O . VAL A 1 242 ? -0.995 23.328 -5.602 1 98.75 242 VAL A O 1
ATOM 1916 N N . THR A 1 243 ? -2.662 24.5 -6.512 1 98.5 243 THR A N 1
ATOM 1917 C CA . THR A 1 243 ? -2.113 25.766 -6.062 1 98.5 243 THR A CA 1
ATOM 1918 C C . THR A 1 243 ? -2.463 26.016 -4.598 1 98.5 243 THR A C 1
ATOM 1920 O O . THR A 1 243 ? -3.402 25.422 -4.066 1 98.5 243 THR A O 1
ATOM 1923 N N . LYS A 1 244 ? -1.744 26.906 -4.023 1 98.19 244 LYS A N 1
ATOM 1924 C CA . LYS A 1 244 ? -2.033 27.297 -2.646 1 98.19 244 LYS A CA 1
ATOM 1925 C C . LYS A 1 244 ? -3.463 27.812 -2.51 1 98.19 244 LYS A C 1
ATOM 1927 O O . LYS A 1 244 ? -4.172 27.453 -1.568 1 98.19 244 LYS A O 1
ATOM 1932 N N . GLU A 1 245 ? -3.9 28.625 -3.426 1 98.31 245 GLU A N 1
ATOM 1933 C CA . GLU A 1 245 ? -5.246 29.203 -3.395 1 98.31 245 GLU A CA 1
ATOM 1934 C C . GLU A 1 245 ? -6.305 28.094 -3.453 1 98.31 245 GLU A C 1
ATOM 1936 O O . GLU A 1 245 ? -7.238 28.078 -2.648 1 98.31 245 GLU A O 1
ATOM 1941 N N . GLU A 1 246 ? -6.148 27.203 -4.352 1 98.75 246 GLU A N 1
ATOM 1942 C CA . GLU A 1 246 ? -7.102 26.109 -4.477 1 98.75 246 GLU A CA 1
ATOM 1943 C C . GLU A 1 246 ? -7.098 25.219 -3.232 1 98.75 246 GLU A C 1
ATOM 1945 O O . GLU A 1 246 ? -8.141 24.719 -2.818 1 98.75 246 GLU A O 1
ATOM 1950 N N . PHE A 1 247 ? -5.938 25.094 -2.693 1 98.75 247 PHE A N 1
ATOM 1951 C CA . PHE A 1 247 ? -5.762 24.312 -1.481 1 98.75 247 PHE A CA 1
ATOM 1952 C C . PHE A 1 247 ? -6.672 24.812 -0.368 1 98.75 247 PHE A C 1
ATOM 1954 O O . PHE A 1 247 ? -7.469 24.047 0.183 1 98.75 247 PHE A O 1
ATOM 1961 N N . PHE A 1 248 ? -6.652 26.016 -0.085 1 98.44 248 PHE A N 1
ATOM 1962 C CA . PHE A 1 248 ? -7.41 26.562 1.031 1 98.44 248 PHE A CA 1
ATOM 1963 C C . PHE A 1 248 ? -8.883 26.703 0.663 1 98.44 248 PHE A C 1
ATOM 1965 O O . PHE A 1 248 ? -9.758 26.609 1.526 1 98.44 248 PHE A O 1
ATOM 1972 N N . GLU A 1 249 ? -9.18 26.906 -0.64 1 98.75 249 GLU A N 1
ATOM 1973 C CA . GLU A 1 249 ? -10.57 26.875 -1.092 1 98.75 249 GLU A CA 1
ATOM 1974 C C . GLU A 1 249 ? -11.203 25.516 -0.848 1 98.75 249 GLU A C 1
ATOM 1976 O O . GLU A 1 249 ? -12.336 25.422 -0.36 1 98.75 249 GLU A O 1
ATOM 1981 N N . LEU A 1 250 ? -10.461 24.516 -1.168 1 98.88 250 LEU A N 1
ATOM 1982 C CA . LEU A 1 250 ? -10.977 23.172 -1.009 1 98.88 250 LEU A CA 1
ATOM 1983 C C . LEU A 1 250 ? -11.117 22.812 0.467 1 98.88 250 LEU A C 1
ATOM 1985 O O . LEU A 1 250 ? -12.07 22.141 0.857 1 98.88 250 LEU A O 1
ATOM 1989 N N . ILE A 1 251 ? -10.172 23.234 1.312 1 98.69 251 ILE A N 1
ATOM 1990 C CA . ILE A 1 251 ? -10.297 23 2.746 1 98.69 251 ILE A CA 1
ATOM 1991 C C . ILE A 1 251 ? -11.609 23.578 3.252 1 98.69 251 ILE A C 1
ATOM 1993 O O . ILE A 1 251 ? -12.359 22.922 3.973 1 98.69 251 ILE A O 1
ATOM 1997 N N . THR A 1 252 ? -11.844 24.766 2.826 1 98.62 252 THR A N 1
ATOM 1998 C CA . THR A 1 252 ? -13.07 25.453 3.246 1 98.62 252 THR A CA 1
ATOM 1999 C C . THR A 1 252 ? -14.297 24.703 2.742 1 98.62 252 THR A C 1
ATOM 2001 O O . THR A 1 252 ? -15.258 24.5 3.49 1 98.62 252 THR A O 1
ATOM 2004 N N . GLN A 1 253 ? -14.25 24.312 1.545 1 98.81 253 GLN A N 1
ATOM 2005 C CA . GLN A 1 253 ? -15.375 23.609 0.935 1 98.81 253 GLN A CA 1
ATOM 2006 C C . GLN A 1 253 ? -15.68 22.312 1.683 1 98.81 253 GLN A C 1
ATOM 2008 O O . GLN A 1 253 ? -16.844 22.047 2.014 1 98.81 253 GLN A O 1
ATOM 2013 N N . TYR A 1 254 ? -14.688 21.547 1.967 1 98.88 254 TYR A N 1
ATOM 2014 C CA . TYR A 1 254 ? -14.914 20.25 2.598 1 98.88 254 TYR A CA 1
ATOM 2015 C C . TYR A 1 254 ? -15.281 20.406 4.07 1 98.88 254 TYR A C 1
ATOM 2017 O O . TYR A 1 254 ? -16.047 19.625 4.621 1 98.88 254 TYR A O 1
ATOM 2025 N N . ARG A 1 255 ? -14.711 21.422 4.699 1 98.81 255 ARG A N 1
ATOM 2026 C CA . ARG A 1 255 ? -15.148 21.734 6.059 1 98.81 255 ARG A CA 1
ATOM 2027 C C . ARG A 1 255 ? -16.641 22.016 6.098 1 98.81 255 ARG A C 1
ATOM 2029 O O . ARG A 1 255 ? -17.328 21.625 7.035 1 98.81 255 ARG A O 1
ATOM 2036 N N . GLN A 1 256 ? -17.094 22.734 5.098 1 98.75 256 GLN A N 1
ATOM 2037 C CA . GLN A 1 256 ? -18.531 23.016 5.004 1 98.75 256 GLN A CA 1
ATOM 2038 C C . GLN A 1 256 ? -19.312 21.734 4.715 1 98.75 256 GLN A C 1
ATOM 2040 O O . GLN A 1 256 ? -20.328 21.469 5.359 1 98.75 256 GLN A O 1
ATOM 2045 N N . GLU A 1 257 ? -18.844 21 3.783 1 98.62 257 GLU A N 1
ATOM 2046 C CA . GLU A 1 257 ? -19.516 19.766 3.402 1 98.62 257 GLU A CA 1
ATOM 2047 C C . GLU A 1 257 ? -19.625 18.812 4.59 1 98.62 257 GLU A C 1
ATOM 2049 O O . GLU A 1 257 ? -20.656 18.172 4.781 1 98.62 257 GLU A O 1
ATOM 2054 N N . TYR A 1 258 ? -18.547 18.734 5.359 1 98.56 258 TYR A N 1
ATOM 2055 C CA . TYR A 1 258 ? -18.5 17.828 6.492 1 98.56 258 TYR A CA 1
ATOM 2056 C C . TYR A 1 258 ? -19.062 18.484 7.75 1 98.56 258 TYR A C 1
ATOM 2058 O O . TYR A 1 258 ? -19.078 17.875 8.82 1 98.56 258 TYR A O 1
ATOM 2066 N N . GLN A 1 259 ? -19.453 19.734 7.602 1 98.31 259 GLN A N 1
ATOM 2067 C CA . GLN A 1 259 ? -20 20.516 8.703 1 98.31 259 GLN A CA 1
ATOM 2068 C C . GLN A 1 259 ? -19.062 20.5 9.906 1 98.31 259 GLN A C 1
ATOM 2070 O O . GLN A 1 259 ? -19.484 20.234 11.031 1 98.31 259 GLN A O 1
ATOM 2075 N N . ILE A 1 260 ? -17.859 20.672 9.672 1 98.5 260 ILE A N 1
ATOM 2076 C CA . ILE A 1 260 ? -16.859 20.75 10.742 1 98.5 260 ILE A CA 1
ATOM 2077 C C . ILE A 1 260 ? -16.953 22.109 11.422 1 98.5 260 ILE A C 1
ATOM 2079 O O . ILE A 1 260 ? -16.953 23.156 10.758 1 98.5 260 ILE A O 1
ATOM 2083 N N . LEU A 1 261 ? -17 22.094 12.688 1 98.06 261 LEU A N 1
ATOM 2084 C CA . LEU A 1 261 ? -17.156 23.328 13.445 1 98.06 261 LEU A CA 1
ATOM 2085 C C . LEU A 1 261 ? -15.883 24.156 13.414 1 98.06 261 LEU A C 1
ATOM 2087 O O . LEU A 1 261 ? -14.781 23.594 13.445 1 98.06 261 LEU A O 1
ATOM 2091 N N . GLU A 1 262 ? -15.992 25.438 13.492 1 97.81 262 GLU A N 1
ATOM 2092 C CA . GLU A 1 262 ? -14.852 26.328 13.477 1 97.81 262 GLU A CA 1
ATOM 2093 C C . GLU A 1 262 ? -13.922 26.078 14.656 1 97.81 262 GLU A C 1
ATOM 2095 O O . GLU A 1 262 ? -12.703 26.172 14.531 1 97.81 262 GLU A O 1
ATOM 2100 N N . THR A 1 263 ? -14.484 25.672 15.797 1 96.62 263 THR A N 1
ATOM 2101 C CA . THR A 1 263 ? -13.711 25.422 17 1 96.62 263 THR A CA 1
ATOM 2102 C C . THR A 1 263 ? -12.82 24.203 16.812 1 96.62 263 THR A C 1
ATOM 2104 O O . THR A 1 263 ? -11.867 24 17.578 1 96.62 263 THR A O 1
ATOM 2107 N N . ASP A 1 264 ? -13.117 23.406 15.828 1 97.5 264 ASP A N 1
ATOM 2108 C CA . ASP A 1 264 ? -12.359 22.172 15.617 1 97.5 264 ASP A CA 1
ATOM 2109 C C . ASP A 1 264 ? -11.281 22.375 14.547 1 97.5 264 ASP A C 1
ATOM 2111 O O . ASP A 1 264 ? -10.469 21.469 14.312 1 97.5 264 ASP A O 1
ATOM 2115 N N . HIS A 1 265 ? -11.211 23.547 13.93 1 98.12 265 HIS A N 1
ATOM 2116 C CA . HIS A 1 265 ? -10.203 23.812 12.906 1 98.12 265 HIS A CA 1
ATOM 2117 C C . HIS A 1 265 ? -8.797 23.75 13.492 1 98.12 265 HIS A C 1
ATOM 2119 O O . HIS A 1 265 ? -8.422 24.609 14.297 1 98.12 265 HIS A O 1
ATOM 2125 N N . CYS A 1 266 ? -8.031 22.75 13.031 1 97.81 266 CYS A N 1
ATOM 2126 C CA . CYS A 1 266 ? -6.656 22.5 13.469 1 97.81 266 CYS A CA 1
ATOM 2127 C C . CYS A 1 266 ? -6.59 22.328 14.977 1 97.81 266 CYS A C 1
ATOM 2129 O O . CYS A 1 266 ? -5.562 22.609 15.594 1 97.81 266 CYS A O 1
ATOM 2131 N N . ALA A 1 267 ? -7.641 21.859 15.586 1 97.5 267 ALA A N 1
ATOM 2132 C CA . ALA A 1 267 ? -7.762 21.875 17.047 1 97.5 267 ALA A CA 1
ATOM 2133 C C . ALA A 1 267 ? -7.137 20.625 17.656 1 97.5 267 ALA A C 1
ATOM 2135 O O . ALA A 1 267 ? -6.82 20.594 18.844 1 97.5 267 ALA A O 1
ATOM 2136 N N . TYR A 1 268 ? -6.969 19.609 16.844 1 95.94 268 TYR A N 1
ATOM 2137 C CA . TYR A 1 268 ? -6.488 18.344 17.391 1 95.94 268 TYR A CA 1
ATOM 2138 C C . TYR A 1 268 ? -5.262 17.844 16.641 1 95.94 268 TYR A C 1
ATOM 2140 O O . TYR A 1 268 ? -5.156 18.047 15.422 1 95.94 268 TYR A O 1
ATOM 2148 N N . ASP A 1 269 ? -4.402 17.172 17.406 1 92.06 269 ASP A N 1
ATOM 2149 C CA . ASP A 1 269 ? -3.201 16.609 16.797 1 92.06 269 ASP A CA 1
ATOM 2150 C C . ASP A 1 269 ? -3.385 15.125 16.484 1 92.06 269 ASP A C 1
ATOM 2152 O O . ASP A 1 269 ? -4.488 14.594 16.594 1 92.06 269 ASP A O 1
ATOM 2156 N N . SER A 1 270 ? -2.318 14.484 16.016 1 85.94 270 SER A N 1
ATOM 2157 C CA . SER A 1 270 ? -2.381 13.102 15.562 1 85.94 270 SER A CA 1
ATOM 2158 C C . SER A 1 270 ? -2.703 12.156 16.719 1 85.94 270 SER A C 1
ATOM 2160 O O . SER A 1 270 ? -3.156 11.031 16.5 1 85.94 270 SER A O 1
ATOM 2162 N N . GLY A 1 271 ? -2.471 12.547 17.922 1 84.81 271 GLY A N 1
ATOM 2163 C CA . GLY A 1 271 ? -2.801 11.766 19.109 1 84.81 271 GLY A CA 1
ATOM 2164 C C . GLY A 1 271 ? -4.195 12.047 19.641 1 84.81 271 GLY A C 1
ATOM 2165 O O . GLY A 1 271 ? -4.551 11.586 20.719 1 84.81 271 GLY A O 1
ATOM 2166 N N . ASN A 1 272 ? -4.879 12.812 18.922 1 89.12 272 ASN A N 1
ATOM 2167 C CA . ASN A 1 272 ? -6.238 13.195 19.281 1 89.12 272 ASN A CA 1
ATOM 2168 C C . ASN A 1 272 ? -6.25 14.133 20.5 1 89.12 272 ASN A C 1
ATOM 2170 O O . ASN A 1 272 ? -7.199 14.125 21.281 1 89.12 272 ASN A O 1
ATOM 2174 N N . GLN A 1 273 ? -5.184 14.766 20.703 1 89.75 273 GLN A N 1
ATOM 2175 C CA . GLN A 1 273 ? -5.082 15.766 21.766 1 89.75 273 GLN A CA 1
ATOM 2176 C C . GLN A 1 273 ? -5.199 17.172 21.188 1 89.75 273 GLN A C 1
ATOM 2178 O O . GLN A 1 273 ? -4.945 17.391 20 1 89.75 273 GLN A O 1
ATOM 2183 N N . PRO A 1 274 ? -5.645 18.078 22.047 1 93.88 274 PRO A N 1
ATOM 2184 C CA . PRO A 1 274 ? -5.633 19.453 21.562 1 93.88 274 PRO A CA 1
ATOM 2185 C C . PRO A 1 274 ? -4.273 19.875 21 1 93.88 274 PRO A C 1
ATOM 2187 O O . PRO A 1 274 ? -3.24 19.641 21.625 1 93.88 274 PRO A O 1
ATOM 2190 N N . SER A 1 275 ? -4.238 20.453 19.828 1 93.62 275 SER A N 1
ATOM 2191 C CA . SER A 1 275 ? -2.996 20.75 19.125 1 93.62 275 SER A CA 1
ATOM 2192 C C . SER A 1 275 ? -2.314 21.984 19.719 1 93.62 275 SER A C 1
ATOM 2194 O O . SER A 1 275 ? -1.108 22.172 19.562 1 93.62 275 SER A O 1
ATOM 2196 N N . GLN A 1 276 ? -3.02 22.875 20.328 1 93 276 GLN A N 1
ATOM 2197 C CA . GLN A 1 276 ? -2.541 24.109 20.938 1 93 276 GLN A CA 1
ATOM 2198 C C . GLN A 1 276 ? -1.972 25.062 19.891 1 93 276 GLN A C 1
ATOM 2200 O O . GLN A 1 276 ? -1.035 25.812 20.156 1 93 276 GLN A O 1
ATOM 2205 N N . THR A 1 277 ? -2.412 24.953 18.641 1 95.31 277 THR A N 1
ATOM 2206 C CA . THR A 1 277 ? -2 25.828 17.562 1 95.31 277 THR A CA 1
ATOM 2207 C C . THR A 1 277 ? -3.199 26.234 16.703 1 95.31 277 THR A C 1
ATOM 2209 O O . THR A 1 277 ? -4.305 25.719 16.906 1 95.31 277 THR A O 1
ATOM 2212 N N . THR A 1 278 ? -3.033 27.297 15.906 1 95.88 278 THR A N 1
ATOM 2213 C CA . THR A 1 278 ? -4.035 27.703 14.922 1 95.88 278 THR A CA 1
ATOM 2214 C C . THR A 1 278 ? -3.674 27.156 13.531 1 95.88 278 THR A C 1
ATOM 2216 O O . THR A 1 278 ? -2.541 26.734 13.305 1 95.88 278 THR A O 1
ATOM 2219 N N . CYS A 1 279 ? -4.664 27.188 12.641 1 97.25 279 CYS A N 1
ATOM 2220 C CA . CYS A 1 279 ? -4.387 26.734 11.281 1 97.25 279 CYS A CA 1
ATOM 2221 C C . CYS A 1 279 ? -3.328 27.625 10.625 1 97.25 279 CYS A C 1
ATOM 2223 O O . CYS A 1 279 ? -2.471 27.125 9.891 1 97.25 279 CYS A O 1
ATOM 2225 N N . ASP A 1 280 ? -3.373 28.906 10.859 1 96.5 280 ASP A N 1
ATOM 2226 C CA . ASP A 1 280 ? -2.387 29.828 10.312 1 96.5 280 ASP A CA 1
ATOM 2227 C C . ASP A 1 280 ? -0.98 29.484 10.797 1 96.5 280 ASP A C 1
ATOM 2229 O O . ASP A 1 280 ? -0.03 29.484 10.008 1 96.5 280 ASP A O 1
ATOM 2233 N N . GLU A 1 281 ? -0.873 29.203 12.062 1 96.44 281 GLU A N 1
ATOM 2234 C CA . GLU A 1 281 ? 0.415 28.812 12.633 1 96.44 281 GLU A CA 1
ATOM 2235 C C . GLU A 1 281 ? 0.878 27.469 12.078 1 96.44 281 GLU A C 1
ATOM 2237 O O . GLU A 1 281 ? 2.055 27.297 11.75 1 96.44 281 GLU A O 1
ATOM 2242 N N . HIS A 1 282 ? -0.033 26.531 11.93 1 97.19 282 HIS A N 1
ATOM 2243 C CA . HIS A 1 282 ? 0.288 25.188 11.461 1 97.19 282 HIS A CA 1
ATOM 2244 C C . HIS A 1 282 ? 0.841 25.234 10.039 1 97.19 282 HIS A C 1
ATOM 2246 O O . HIS A 1 282 ? 1.857 24.594 9.75 1 97.19 282 HIS A O 1
ATOM 2252 N N . PHE A 1 283 ? 0.222 26.062 9.242 1 96.5 283 PHE A N 1
ATOM 2253 C CA . PHE A 1 283 ? 0.639 26.125 7.848 1 96.5 283 PHE A CA 1
ATOM 2254 C C . PHE A 1 283 ? 1.644 27.25 7.633 1 96.5 283 PHE A C 1
ATOM 2256 O O . PHE A 1 283 ? 2.008 27.562 6.496 1 96.5 283 PHE A O 1
ATOM 2263 N N . GLU A 1 284 ? 2.037 27.875 8.68 1 91.44 284 GLU A N 1
ATOM 2264 C CA . GLU A 1 284 ? 3.023 28.953 8.648 1 91.44 284 GLU A CA 1
ATOM 2265 C C . GLU A 1 284 ? 2.615 30.062 7.68 1 91.44 284 GLU A C 1
ATOM 2267 O O . GLU A 1 284 ? 3.42 30.5 6.855 1 91.44 284 GLU A O 1
ATOM 2272 N N . LEU A 1 285 ? 1.385 30.312 7.801 1 89.81 285 LEU A N 1
ATOM 2273 C CA . LEU A 1 285 ? 0.864 31.375 6.957 1 89.81 285 LEU A CA 1
ATOM 2274 C C . LEU A 1 285 ? 1.193 32.75 7.543 1 89.81 285 LEU A C 1
ATOM 2276 O O . LEU A 1 285 ? 1.245 32.906 8.766 1 89.81 285 LEU A O 1
ATOM 2280 N N . GLU A 1 286 ? 1.66 33.781 6.727 1 77.31 286 GLU A N 1
ATOM 2281 C CA . GLU A 1 286 ? 1.932 35.156 7.148 1 77.31 286 GLU A CA 1
ATOM 2282 C C . GLU A 1 286 ? 0.636 35.938 7.383 1 77.31 286 GLU A C 1
ATOM 2284 O O . GLU A 1 286 ? -0.371 35.688 6.715 1 77.31 286 GLU A O 1
ATOM 2289 N N . MET B 1 1 ? -33.438 -2.994 -32.438 1 20.22 1 MET B N 1
ATOM 2290 C CA . MET B 1 1 ? -33.156 -3.771 -33.656 1 20.22 1 MET B CA 1
ATOM 2291 C C . MET B 1 1 ? -31.656 -3.674 -34 1 20.22 1 MET B C 1
ATOM 2293 O O . MET B 1 1 ? -31.234 -4.137 -35.062 1 20.22 1 MET B O 1
ATOM 2297 N N . ASN B 1 2 ? -30.859 -2.715 -33.406 1 24.31 2 ASN B N 1
ATOM 2298 C CA . ASN B 1 2 ? -29.609 -2.232 -33.969 1 24.31 2 ASN B CA 1
ATOM 2299 C C . ASN B 1 2 ? -28.531 -3.312 -33.969 1 24.31 2 ASN B C 1
ATOM 2301 O O . ASN B 1 2 ? -28.203 -3.854 -32.906 1 24.31 2 ASN B O 1
ATOM 2305 N N . TRP B 1 3 ? -27.969 -3.699 -35.156 1 21.92 3 TRP B N 1
ATOM 2306 C CA . TRP B 1 3 ? -27.188 -4.719 -35.844 1 21.92 3 TRP B CA 1
ATOM 2307 C C . TRP B 1 3 ? -25.75 -4.742 -35.344 1 21.92 3 TRP B C 1
ATOM 2309 O O . TRP B 1 3 ? -25.281 -3.768 -34.781 1 21.92 3 TRP B O 1
ATOM 2319 N N . ARG B 1 4 ? -24.781 -5.859 -35.719 1 20.95 4 ARG B N 1
ATOM 2320 C CA . ARG B 1 4 ? -23.672 -6.805 -35.562 1 20.95 4 ARG B CA 1
ATOM 2321 C C . ARG B 1 4 ? -22.375 -6.227 -36.125 1 20.95 4 ARG B C 1
ATOM 2323 O O . ARG B 1 4 ? -21.344 -6.902 -36.125 1 20.95 4 ARG B O 1
ATOM 2330 N N . LEU B 1 5 ? -22.156 -4.973 -36.75 1 22.48 5 LEU B N 1
ATOM 2331 C CA . LEU B 1 5 ? -21.188 -5.164 -37.844 1 22.48 5 LEU B CA 1
ATOM 2332 C C . LEU B 1 5 ? -19.812 -5.52 -37.281 1 22.48 5 LEU B C 1
ATOM 2334 O O . LEU B 1 5 ? -19.219 -4.73 -36.562 1 22.48 5 LEU B O 1
ATOM 2338 N N . MET B 1 6 ? -19.297 -6.832 -37.156 1 20.52 6 MET B N 1
ATOM 2339 C CA . MET B 1 6 ? -18.141 -7.621 -36.75 1 20.52 6 MET B CA 1
ATOM 2340 C C . MET B 1 6 ? -16.906 -7.203 -37.562 1 20.52 6 MET B C 1
ATOM 2342 O O . MET B 1 6 ? -15.797 -7.16 -37.031 1 20.52 6 MET B O 1
ATOM 2346 N N . SER B 1 7 ? -16.781 -7.039 -38.969 1 18.91 7 SER B N 1
ATOM 2347 C CA . SER B 1 7 ? -15.859 -7.934 -39.656 1 18.91 7 SER B CA 1
ATOM 2348 C C . SER B 1 7 ? -14.438 -7.371 -39.656 1 18.91 7 SER B C 1
ATOM 2350 O O . SER B 1 7 ? -13.477 -8.109 -39.875 1 18.91 7 SER B O 1
ATOM 2352 N N . ILE B 1 8 ? -13.914 -6.051 -39.562 1 21.42 8 ILE B N 1
ATOM 2353 C CA . ILE B 1 8 ? -13.109 -5.727 -40.719 1 21.42 8 ILE B CA 1
ATOM 2354 C C . ILE B 1 8 ? -11.742 -6.406 -40.625 1 21.42 8 ILE B C 1
ATOM 2356 O O . ILE B 1 8 ? -11.094 -6.336 -39.562 1 21.42 8 ILE B O 1
ATOM 2360 N N . GLY B 1 9 ? -11.227 -7.203 -41.656 1 19.62 9 GLY B N 1
ATOM 2361 C CA . GLY B 1 9 ? -10.18 -8.094 -42.125 1 19.62 9 GLY B CA 1
ATOM 2362 C C . GLY B 1 9 ? -8.828 -7.414 -42.25 1 19.62 9 GLY B C 1
ATOM 2363 O O . GLY B 1 9 ? -8.594 -6.668 -43.188 1 19.62 9 GLY B O 1
ATOM 2364 N N . PHE B 1 10 ? -8.336 -6.477 -41.406 1 19.61 10 PHE B N 1
ATOM 2365 C CA . PHE B 1 10 ? -7.215 -5.797 -42.031 1 19.61 10 PHE B CA 1
ATOM 2366 C C . PHE B 1 10 ? -6.117 -6.793 -42.406 1 19.61 10 PHE B C 1
ATOM 2368 O O . PHE B 1 10 ? -5.555 -7.449 -41.531 1 19.61 10 PHE B O 1
ATOM 2375 N N . CYS B 1 11 ? -6.086 -7.289 -43.656 1 17.14 11 CYS B N 1
ATOM 2376 C CA . CYS B 1 11 ? -5.242 -8.227 -44.406 1 17.14 11 CYS B CA 1
ATOM 2377 C C . CYS B 1 11 ? -3.768 -7.93 -44.156 1 17.14 11 CYS B C 1
ATOM 2379 O O . CYS B 1 11 ? -2.982 -8.828 -43.875 1 17.14 11 CYS B O 1
ATOM 2381 N N . SER B 1 12 ? -3.215 -6.828 -44.844 1 17.56 12 SER B N 1
ATOM 2382 C CA . SER B 1 12 ? -2.395 -7.156 -46 1 17.56 12 SER B CA 1
ATOM 2383 C C . SER B 1 12 ? -1.002 -7.617 -45.594 1 17.56 12 SER B C 1
ATOM 2385 O O . SER B 1 12 ? -0.607 -7.445 -44.438 1 17.56 12 SER B O 1
ATOM 2387 N N . LEU B 1 13 ? 0.126 -6.914 -46.281 1 18.89 13 LEU B N 1
ATOM 2388 C CA . LEU B 1 13 ? 1.195 -7.277 -47.188 1 18.89 13 LEU B CA 1
ATOM 2389 C C . LEU B 1 13 ? 2.463 -7.656 -46.438 1 18.89 13 LEU B C 1
ATOM 2391 O O . LEU B 1 13 ? 2.633 -7.281 -45.281 1 18.89 13 LEU B O 1
ATOM 2395 N N . LEU B 1 14 ? 3.541 -8.094 -47.219 1 18.38 14 LEU B N 1
ATOM 2396 C CA . LEU B 1 14 ? 4.66 -8.953 -47.594 1 18.38 14 LEU B CA 1
ATOM 2397 C C . LEU B 1 14 ? 5.98 -8.367 -47.094 1 18.38 14 LEU B C 1
ATOM 2399 O O . LEU B 1 14 ? 6.457 -7.359 -47.625 1 18.38 14 LEU B O 1
ATOM 2403 N N . LEU B 1 15 ? 6.195 -7.895 -45.844 1 18.2 15 LEU B N 1
ATOM 2404 C CA . LEU B 1 15 ? 7.535 -7.32 -45.75 1 18.2 15 LEU B CA 1
ATOM 2405 C C . LEU B 1 15 ? 8.602 -8.352 -46.094 1 18.2 15 LEU B C 1
ATOM 2407 O O . LEU B 1 15 ? 8.891 -9.25 -45.312 1 18.2 15 LEU B O 1
ATOM 2411 N N . MET B 1 16 ? 8.695 -8.797 -47.375 1 18.02 16 MET B N 1
ATOM 2412 C CA . MET B 1 16 ? 9.68 -9.758 -47.875 1 18.02 16 MET B CA 1
ATOM 2413 C C . MET B 1 16 ? 11.094 -9.203 -47.75 1 18.02 16 MET B C 1
ATOM 2415 O O . MET B 1 16 ? 12.07 -9.938 -47.906 1 18.02 16 MET B O 1
ATOM 2419 N N . GLY B 1 17 ? 11.406 -7.918 -47.562 1 17.78 17 GLY B N 1
ATOM 2420 C CA . GLY B 1 17 ? 12.562 -7.574 -48.375 1 17.78 17 GLY B CA 1
ATOM 2421 C C . GLY B 1 17 ? 13.812 -8.344 -48 1 17.78 17 GLY B C 1
ATOM 2422 O O . GLY B 1 17 ? 14.266 -8.273 -46.875 1 17.78 17 GLY B O 1
ATOM 2423 N N . CYS B 1 18 ? 14.312 -9.445 -48.75 1 18.83 18 CYS B N 1
ATOM 2424 C CA . CYS B 1 18 ? 15.445 -10.359 -48.812 1 18.83 18 CYS B CA 1
ATOM 2425 C C . CYS B 1 18 ? 16.734 -9.617 -49.156 1 18.83 18 CYS B C 1
ATOM 2427 O O . CYS B 1 18 ? 17.781 -10.242 -49.344 1 18.83 18 CYS B O 1
ATOM 2429 N N . ASN B 1 19 ? 16.656 -8.242 -49.375 1 16.86 19 ASN B N 1
ATOM 2430 C CA . ASN B 1 19 ? 17.656 -7.906 -50.375 1 16.86 19 ASN B CA 1
ATOM 2431 C C . ASN B 1 19 ? 19.047 -8.43 -50 1 16.86 19 ASN B C 1
ATOM 2433 O O . ASN B 1 19 ? 19.516 -8.18 -48.875 1 16.86 19 ASN B O 1
ATOM 2437 N N . ASP B 1 20 ? 19.688 -9.25 -50.906 1 16.66 20 ASP B N 1
ATOM 2438 C CA . ASP B 1 20 ? 20.766 -10.188 -51.219 1 16.66 20 ASP B CA 1
ATOM 2439 C C . ASP B 1 20 ? 22.141 -9.516 -51.094 1 16.66 20 ASP B C 1
ATOM 2441 O O . ASP B 1 20 ? 23 -9.992 -50.344 1 16.66 20 ASP B O 1
ATOM 2445 N N . ASP B 1 21 ? 22.75 -9.055 -52.281 1 16.44 21 ASP B N 1
ATOM 2446 C CA . ASP B 1 21 ? 23.844 -9.625 -53.062 1 16.44 21 ASP B CA 1
ATOM 2447 C C . ASP B 1 21 ? 25.141 -8.844 -52.812 1 16.44 21 ASP B C 1
ATOM 2449 O O . ASP B 1 21 ? 26.234 -9.336 -53.125 1 16.44 21 ASP B O 1
ATOM 2453 N N . ASN B 1 22 ? 25.203 -7.461 -52.875 1 17.17 22 ASN B N 1
ATOM 2454 C CA . ASN B 1 22 ? 26.172 -6.875 -53.812 1 17.17 22 ASN B CA 1
ATOM 2455 C C . ASN B 1 22 ? 27.609 -7.105 -53.344 1 17.17 22 ASN B C 1
ATOM 2457 O O . ASN B 1 22 ? 27.938 -6.848 -52.188 1 17.17 22 ASN B O 1
ATOM 2461 N N . ASP B 1 23 ? 28.547 -7.629 -54.312 1 16.72 23 ASP B N 1
ATOM 2462 C CA . ASP B 1 23 ? 29.812 -8.305 -54.594 1 16.72 23 ASP B CA 1
ATOM 2463 C C . ASP B 1 23 ? 31 -7.387 -54.375 1 16.72 23 ASP B C 1
ATOM 2465 O O . ASP B 1 23 ? 32.062 -7.84 -53.938 1 16.72 23 ASP B O 1
ATOM 2469 N N . ASN B 1 24 ? 31 -6.16 -55.031 1 17.52 24 ASN B N 1
ATOM 2470 C CA . ASN B 1 24 ? 32.125 -5.852 -55.938 1 17.52 24 ASN B CA 1
ATOM 2471 C C . ASN B 1 24 ? 33.375 -5.566 -55.125 1 17.52 24 ASN B C 1
ATOM 2473 O O . ASN B 1 24 ? 33.344 -5.016 -54.031 1 17.52 24 ASN B O 1
ATOM 2477 N N . LEU B 1 25 ? 34.625 -5.934 -55.812 1 17.45 25 LEU B N 1
ATOM 2478 C CA . LEU B 1 25 ? 36.031 -6.324 -55.812 1 17.45 25 LEU B CA 1
ATOM 2479 C C . LEU B 1 25 ? 36.938 -5.102 -55.688 1 17.45 25 LEU B C 1
ATOM 2481 O O . LEU B 1 25 ? 38.156 -5.211 -55.812 1 17.45 25 LEU B O 1
ATOM 2485 N N . PHE B 1 26 ? 36.438 -3.855 -55.469 1 18.09 26 PHE B N 1
ATOM 2486 C CA . PHE B 1 26 ? 37.375 -2.861 -56 1 18.09 26 PHE B CA 1
ATOM 2487 C C . PHE B 1 26 ? 38.719 -2.967 -55.281 1 18.09 26 PHE B C 1
ATOM 2489 O O . PHE B 1 26 ? 38.781 -2.984 -54.062 1 18.09 26 PHE B O 1
ATOM 2496 N N . THR B 1 27 ? 39.719 -3.457 -56.125 1 18.56 27 THR B N 1
ATOM 2497 C CA . THR B 1 27 ? 41.125 -3.779 -56 1 18.56 27 THR B CA 1
ATOM 2498 C C . THR B 1 27 ? 41.938 -2.529 -55.688 1 18.56 27 THR B C 1
ATOM 2500 O O . THR B 1 27 ? 42.094 -1.645 -56.531 1 18.56 27 THR B O 1
ATOM 2503 N N . THR B 1 28 ? 41.594 -1.775 -54.719 1 19.31 28 THR B N 1
ATOM 2504 C CA . THR B 1 28 ? 42.312 -0.525 -54.531 1 19.31 28 THR B CA 1
ATOM 2505 C C . THR B 1 28 ? 43.812 -0.777 -54.5 1 19.31 28 THR B C 1
ATOM 2507 O O . THR B 1 28 ? 44.281 -1.665 -53.812 1 19.31 28 THR B O 1
ATOM 2510 N N . SER B 1 29 ? 44.438 -0.168 -55.625 1 18.48 29 SER B N 1
ATOM 2511 C CA . SER B 1 29 ? 45.812 -0.114 -56.125 1 18.48 29 SER B CA 1
ATOM 2512 C C . SER B 1 29 ? 46.781 0.297 -55 1 18.48 29 SER B C 1
ATOM 2514 O O . SER B 1 29 ? 46.438 1.104 -54.125 1 18.48 29 SER B O 1
ATOM 2516 N N . ASN B 1 30 ? 47.875 -0.486 -54.938 1 18.52 30 ASN B N 1
ATOM 2517 C CA . ASN B 1 30 ? 49.062 -0.733 -54.125 1 18.52 30 ASN B CA 1
ATOM 2518 C C . ASN B 1 30 ? 50 0.469 -54.125 1 18.52 30 ASN B C 1
ATOM 2520 O O . ASN B 1 30 ? 50.719 0.718 -55.094 1 18.52 30 ASN B O 1
ATOM 2524 N N . ALA B 1 31 ? 49.562 1.758 -54.156 1 19.31 31 ALA B N 1
ATOM 2525 C CA . ALA B 1 31 ? 50.625 2.715 -54.375 1 19.31 31 ALA B CA 1
ATOM 2526 C C . ALA B 1 31 ? 51.844 2.402 -53.5 1 19.31 31 ALA B C 1
ATOM 2528 O O . ALA B 1 31 ? 51.656 2.012 -52.344 1 19.31 31 ALA B O 1
ATOM 2529 N N . PRO B 1 32 ? 53.094 2.535 -54.156 1 20.55 32 PRO B N 1
ATOM 2530 C CA . PRO B 1 32 ? 54.406 2.107 -53.75 1 20.55 32 PRO B CA 1
ATOM 2531 C C . PRO B 1 32 ? 54.906 2.871 -52.531 1 20.55 32 PRO B C 1
ATOM 2533 O O . PRO B 1 32 ? 54.656 4.066 -52.375 1 20.55 32 PRO B O 1
ATOM 2536 N N . GLU B 1 33 ? 55.062 2.252 -51.375 1 21.11 33 GLU B N 1
ATOM 2537 C CA . GLU B 1 33 ? 55.562 2.746 -50.094 1 21.11 33 GLU B CA 1
ATOM 2538 C C . GLU B 1 33 ? 57 3.254 -50.219 1 21.11 33 GLU B C 1
ATOM 2540 O O . GLU B 1 33 ? 57.875 2.498 -50.594 1 21.11 33 GLU B O 1
ATOM 2545 N N . GLN B 1 34 ? 57.125 4.418 -50.938 1 21.14 34 GLN B N 1
ATOM 2546 C CA . GLN B 1 34 ? 58.5 4.938 -50.938 1 21.14 34 GLN B CA 1
ATOM 2547 C C . GLN B 1 34 ? 59.094 4.875 -49.562 1 21.14 34 GLN B C 1
ATOM 2549 O O . GLN B 1 34 ? 58.5 5.297 -48.562 1 21.14 34 GLN B O 1
ATOM 2554 N N . ASN B 1 35 ? 60.094 4 -49.375 1 20.64 35 ASN B N 1
ATOM 2555 C CA . ASN B 1 35 ? 60.906 3.557 -48.25 1 20.64 35 ASN B CA 1
ATOM 2556 C C . ASN B 1 35 ? 61.75 4.695 -47.719 1 20.64 35 ASN B C 1
ATOM 2558 O O . ASN B 1 35 ? 62.688 5.152 -48.344 1 20.64 35 ASN B O 1
ATOM 2562 N N . THR B 1 36 ? 61.281 5.961 -47.688 1 23.31 36 THR B N 1
ATOM 2563 C CA . THR B 1 36 ? 62.375 6.832 -47.281 1 23.31 36 THR B CA 1
ATOM 2564 C C . THR B 1 36 ? 63.031 6.32 -46 1 23.31 36 THR B C 1
ATOM 2566 O O . THR B 1 36 ? 62.312 5.953 -45.031 1 23.31 36 THR B O 1
ATOM 2569 N N . PRO B 1 37 ? 64.375 6.137 -46.031 1 24.7 37 PRO B N 1
ATOM 2570 C CA . PRO B 1 37 ? 65.312 5.531 -45.062 1 24.7 37 PRO B CA 1
ATOM 2571 C C . PRO B 1 37 ? 65.375 6.312 -43.75 1 24.7 37 PRO B C 1
ATOM 2573 O O . PRO B 1 37 ? 65.75 7.473 -43.719 1 24.7 37 PRO B O 1
ATOM 2576 N N . THR B 1 38 ? 64.25 6.672 -43.156 1 23.23 38 THR B N 1
ATOM 2577 C CA . THR B 1 38 ? 64.5 7.559 -42.031 1 23.23 38 THR B CA 1
ATOM 2578 C C . THR B 1 38 ? 65.438 6.891 -41.031 1 23.23 38 THR B C 1
ATOM 2580 O O . THR B 1 38 ? 65.25 5.73 -40.656 1 23.23 38 THR B O 1
ATOM 2583 N N . GLU B 1 39 ? 66.688 7.457 -40.969 1 24.86 39 GLU B N 1
ATOM 2584 C CA . GLU B 1 39 ? 67.812 7.137 -40.062 1 24.86 39 GLU B CA 1
ATOM 2585 C C . GLU B 1 39 ? 67.312 7.055 -38.625 1 24.86 39 GLU B C 1
ATOM 2587 O O . GLU B 1 39 ? 66.625 7.957 -38.125 1 24.86 39 GLU B O 1
ATOM 2592 N N . GLU B 1 40 ? 67.188 5.848 -38.125 1 25.11 40 GLU B N 1
ATOM 2593 C CA . GLU B 1 40 ? 66.688 5.414 -36.812 1 25.11 40 GLU B CA 1
ATOM 2594 C C . GLU B 1 40 ? 67.562 5.961 -35.688 1 25.11 40 GLU B C 1
ATOM 2596 O O . GLU B 1 40 ? 68.75 5.684 -35.656 1 25.11 40 GLU B O 1
ATOM 2601 N N . THR B 1 41 ? 67.562 7.246 -35.438 1 28.91 41 THR B N 1
ATOM 2602 C CA . THR B 1 41 ? 68.375 7.648 -34.312 1 28.91 41 THR B CA 1
ATOM 2603 C C . THR B 1 41 ? 68.062 6.75 -33.094 1 28.91 41 THR B C 1
ATOM 2605 O O . THR B 1 41 ? 66.938 6.414 -32.812 1 28.91 41 THR B O 1
ATOM 2608 N N . PRO B 1 42 ? 69.188 6.137 -32.562 1 26.33 42 PRO B N 1
ATOM 2609 C CA . PRO B 1 42 ? 69.125 5.133 -31.5 1 26.33 42 PRO B CA 1
ATOM 2610 C C . PRO B 1 42 ? 68.375 5.625 -30.25 1 26.33 42 PRO B C 1
ATOM 2612 O O . PRO B 1 42 ? 68.688 6.676 -29.703 1 26.33 42 PRO B O 1
ATOM 2615 N N . SER B 1 43 ? 67.062 5.668 -30.359 1 25.67 43 SER B N 1
ATOM 2616 C CA . SER B 1 43 ? 66.375 6.172 -29.188 1 25.67 43 SER B CA 1
ATOM 2617 C C . SER B 1 43 ? 66.812 5.445 -27.922 1 25.67 43 SER B C 1
ATOM 2619 O O . SER B 1 43 ? 66.938 4.219 -27.906 1 25.67 43 SER B O 1
ATOM 2621 N N . ALA B 1 44 ? 67.562 6.129 -27.016 1 28.56 44 ALA B N 1
ATOM 2622 C CA . ALA B 1 44 ? 67.938 5.688 -25.672 1 28.56 44 ALA B CA 1
ATOM 2623 C C . ALA B 1 44 ? 66.688 5.094 -24.953 1 28.56 44 ALA B C 1
ATOM 2625 O O . ALA B 1 44 ? 65.625 5.699 -24.922 1 28.56 44 ALA B O 1
ATOM 2626 N N . GLU B 1 45 ? 66.5 3.744 -25.094 1 26.05 45 GLU B N 1
ATOM 2627 C CA . GLU B 1 45 ? 65.5 2.986 -24.422 1 26.05 45 GLU B CA 1
ATOM 2628 C C . GLU B 1 45 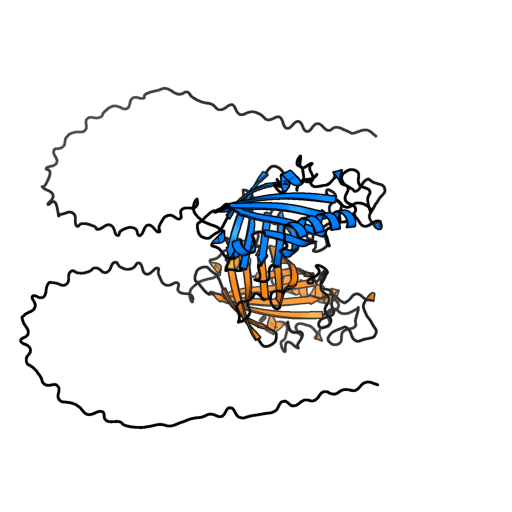? 65.438 3.301 -22.922 1 26.05 45 GLU B C 1
ATOM 2630 O O . GLU B 1 45 ? 66.375 3.066 -22.203 1 26.05 45 GLU B O 1
ATOM 2635 N N . PHE B 1 46 ? 64.938 4.531 -22.562 1 32.09 46 PHE B N 1
ATOM 2636 C CA . PHE B 1 46 ? 64.688 4.691 -21.125 1 32.09 46 PHE B CA 1
ATOM 2637 C C . PHE B 1 46 ? 64 3.479 -20.547 1 32.09 46 PHE B C 1
ATOM 2639 O O . PHE B 1 46 ? 63.125 2.881 -21.203 1 32.09 46 PHE B O 1
ATOM 2646 N N . PRO B 1 47 ? 64.625 2.799 -19.641 1 32.94 47 PRO B N 1
ATOM 2647 C CA . PRO B 1 47 ? 63.938 1.617 -19.062 1 32.94 47 PRO B CA 1
ATOM 2648 C C . PRO B 1 47 ? 62.5 1.888 -18.625 1 32.94 47 PRO B C 1
ATOM 2650 O O . PRO B 1 47 ? 62.156 3.02 -18.281 1 32.94 47 PRO B O 1
ATOM 2653 N N . PRO B 1 48 ? 61.562 1.304 -19.359 1 32.62 48 PRO B N 1
ATOM 2654 C CA . PRO B 1 48 ? 60.156 1.554 -18.984 1 32.62 48 PRO B CA 1
ATOM 2655 C C . PRO B 1 48 ? 59.938 1.534 -17.469 1 32.62 48 PRO B C 1
ATOM 2657 O O . PRO B 1 48 ? 60.562 0.735 -16.766 1 32.62 48 PRO B O 1
ATOM 2660 N N . SER B 1 49 ? 59.969 2.77 -16.797 1 34.81 49 SER B N 1
ATOM 2661 C CA . SER B 1 49 ? 59.5 2.787 -15.422 1 34.81 49 SER B CA 1
ATOM 2662 C C . SER B 1 49 ? 58.281 1.86 -15.25 1 34.81 49 SER B C 1
ATOM 2664 O O . SER B 1 49 ? 57.406 1.841 -16.094 1 34.81 49 SER B O 1
ATOM 2666 N N . SER B 1 50 ? 58.562 0.751 -14.594 1 33.25 50 SER B N 1
ATOM 2667 C CA . SER B 1 50 ? 57.5 -0.153 -14.195 1 33.25 50 SER B CA 1
ATOM 2668 C C . SER B 1 50 ? 56.281 0.618 -13.672 1 33.25 50 SER B C 1
ATOM 2670 O O . SER B 1 50 ? 56.344 1.196 -12.578 1 33.25 50 SER B O 1
ATOM 2672 N N . ASN B 1 51 ? 55.688 1.491 -14.594 1 34.72 51 ASN B N 1
ATOM 2673 C CA . ASN B 1 51 ? 54.375 1.929 -14.18 1 34.72 51 ASN B CA 1
ATOM 2674 C C . ASN B 1 51 ? 53.562 0.788 -13.555 1 34.72 51 ASN B C 1
ATOM 2676 O O . ASN B 1 51 ? 53.125 -0.12 -14.258 1 34.72 51 ASN B O 1
ATOM 2680 N N . THR B 1 52 ? 54 0.369 -12.391 1 37.06 52 THR B N 1
ATOM 2681 C CA . THR B 1 52 ? 53.031 -0.458 -11.703 1 37.06 52 THR B CA 1
ATOM 2682 C C . THR B 1 52 ? 51.656 0.178 -11.773 1 37.06 52 THR B C 1
ATOM 2684 O O . THR B 1 52 ? 51.438 1.266 -11.234 1 37.06 52 THR B O 1
ATOM 2687 N N . GLU B 1 53 ? 51 0.026 -12.984 1 40.66 53 GLU B N 1
ATOM 2688 C CA . GLU B 1 53 ? 49.594 0.379 -13.031 1 40.66 53 GLU B CA 1
ATOM 2689 C C . GLU B 1 53 ? 48.906 0.142 -11.68 1 40.66 53 GLU B C 1
ATOM 2691 O O . GLU B 1 53 ? 49.125 -0.891 -11.039 1 40.66 53 GLU B O 1
ATOM 2696 N N . PRO B 1 54 ? 48.625 1.192 -10.93 1 41.44 54 PRO B N 1
ATOM 2697 C CA . PRO B 1 54 ? 47.844 0.818 -9.75 1 41.44 54 PRO B CA 1
ATOM 2698 C C . PRO B 1 54 ? 46.875 -0.35 -10.023 1 41.44 54 PRO B C 1
ATOM 2700 O O . PRO B 1 54 ? 46.281 -0.413 -11.094 1 41.44 54 PRO B O 1
ATOM 2703 N N . GLU B 1 55 ? 47.219 -1.478 -9.555 1 37.69 55 GLU B N 1
ATOM 2704 C CA . GLU B 1 55 ? 46.156 -2.482 -9.609 1 37.69 55 GLU B CA 1
ATOM 2705 C C . GLU B 1 55 ? 44.781 -1.851 -9.406 1 37.69 55 GLU B C 1
ATOM 2707 O O . GLU B 1 55 ? 44.5 -1.31 -8.328 1 37.69 55 GLU B O 1
ATOM 2712 N N . LEU B 1 56 ? 44.25 -1.168 -10.359 1 39.91 56 LEU B N 1
ATOM 2713 C CA . LEU B 1 56 ? 42.812 -0.873 -10.242 1 39.91 56 LEU B CA 1
ATOM 2714 C C . LEU B 1 56 ? 42.125 -1.92 -9.383 1 39.91 56 LEU B C 1
ATOM 2716 O O . LEU B 1 56 ? 42.125 -3.107 -9.711 1 39.91 56 LEU B O 1
ATOM 2720 N N . PHE B 1 57 ? 42.062 -1.777 -8.125 1 40.41 57 PHE B N 1
ATOM 2721 C CA . PHE B 1 57 ? 41.125 -2.592 -7.379 1 40.41 57 PHE B CA 1
ATOM 2722 C C . PHE B 1 57 ? 39.875 -2.902 -8.227 1 40.41 57 PHE B C 1
ATOM 2724 O O . PHE B 1 57 ? 39.062 -2.02 -8.484 1 40.41 57 PHE B O 1
ATOM 2731 N N . ILE B 1 58 ? 40.062 -3.619 -9.289 1 43.25 58 ILE B N 1
ATOM 2732 C CA . ILE B 1 58 ? 38.844 -4.145 -9.914 1 43.25 58 ILE B CA 1
ATOM 2733 C C . ILE B 1 58 ? 37.875 -4.664 -8.836 1 43.25 58 ILE B C 1
ATOM 2735 O O . ILE B 1 58 ? 38.219 -5.586 -8.094 1 43.25 58 ILE B O 1
ATOM 2739 N N . GLU B 1 59 ? 37.094 -3.912 -8.172 1 48.75 59 GLU B N 1
ATOM 2740 C CA . GLU B 1 59 ? 36 -4.488 -7.383 1 48.75 59 GLU B CA 1
ATOM 2741 C C . GLU B 1 59 ? 35.594 -5.863 -7.914 1 48.75 59 GLU B C 1
ATOM 2743 O O . GLU B 1 59 ? 35.438 -6.043 -9.125 1 48.75 59 GLU B O 1
ATOM 2748 N N . PRO B 1 60 ? 36.062 -6.941 -7.344 1 54.81 60 PRO B N 1
ATOM 2749 C CA . PRO B 1 60 ? 35.719 -8.266 -7.875 1 54.81 60 PRO B CA 1
ATOM 2750 C C . PRO B 1 60 ? 34.375 -8.289 -8.562 1 54.81 60 PRO B C 1
ATOM 2752 O O . PRO B 1 60 ? 33.438 -7.637 -8.102 1 54.81 60 PRO B O 1
ATOM 2755 N N . GLU B 1 61 ? 34.25 -8.375 -9.875 1 64.94 61 GLU B N 1
ATOM 2756 C CA . GLU B 1 61 ? 33.062 -8.5 -10.727 1 64.94 61 GLU B CA 1
ATOM 2757 C C . GLU B 1 61 ? 32.031 -9.438 -10.094 1 64.94 61 GLU B C 1
ATOM 2759 O O . GLU B 1 61 ? 32.375 -10.555 -9.695 1 64.94 61 GLU B O 1
ATOM 2764 N N . CYS B 1 62 ? 31.031 -9 -9.531 1 76.81 62 CYS B N 1
ATOM 2765 C CA . CYS B 1 62 ? 29.938 -9.789 -8.977 1 76.81 62 CYS B CA 1
ATOM 2766 C C . CYS B 1 62 ? 29.531 -10.906 -9.938 1 76.81 62 CYS B C 1
ATOM 2768 O O . CYS B 1 62 ? 29.281 -10.656 -11.117 1 76.81 62 CYS B O 1
ATOM 2770 N N . ASP B 1 63 ? 29.859 -12.156 -9.602 1 87.5 63 ASP B N 1
ATOM 2771 C CA . ASP B 1 63 ? 29.422 -13.312 -10.375 1 87.5 63 ASP B CA 1
ATOM 2772 C C . ASP B 1 63 ? 27.953 -13.609 -10.148 1 87.5 63 ASP B C 1
ATOM 2774 O O . ASP B 1 63 ? 27.578 -14.297 -9.195 1 87.5 63 ASP B O 1
ATOM 2778 N N . LEU B 1 64 ? 27.094 -13.109 -11.023 1 90 64 LEU B N 1
ATOM 2779 C CA . LEU B 1 64 ? 25.641 -13.188 -10.891 1 90 64 LEU B CA 1
ATOM 2780 C C . LEU B 1 64 ? 25.172 -14.641 -10.891 1 90 64 LEU B C 1
ATOM 2782 O O . LEU B 1 64 ? 24.172 -14.977 -10.242 1 90 64 LEU B O 1
ATOM 2786 N N . GLU B 1 65 ? 25.891 -15.5 -11.555 1 88.12 65 GLU B N 1
ATOM 2787 C CA . GLU B 1 65 ? 25.469 -16.891 -11.672 1 88.12 65 GLU B CA 1
ATOM 2788 C C . GLU B 1 65 ? 25.672 -17.656 -10.367 1 88.12 65 GLU B C 1
ATOM 2790 O O . GLU B 1 65 ? 25.031 -18.672 -10.125 1 88.12 65 GLU B O 1
ATOM 2795 N N . ASN B 1 66 ? 26.5 -17.078 -9.539 1 89.56 66 ASN B N 1
ATOM 2796 C CA . ASN B 1 66 ? 26.844 -17.844 -8.344 1 89.56 66 ASN B CA 1
ATOM 2797 C C . ASN B 1 66 ? 26.312 -17.172 -7.078 1 89.56 66 ASN B C 1
ATOM 2799 O O . ASN B 1 66 ? 26.578 -17.641 -5.965 1 89.56 66 ASN B O 1
ATOM 2803 N N . ILE B 1 67 ? 25.609 -16.141 -7.352 1 93.81 67 ILE B N 1
ATOM 2804 C CA . ILE B 1 67 ? 24.984 -15.539 -6.176 1 93.81 67 ILE B CA 1
ATOM 2805 C C . ILE B 1 67 ? 23.891 -16.453 -5.637 1 93.81 67 ILE B C 1
ATOM 2807 O O . ILE B 1 67 ? 23.172 -17.094 -6.406 1 93.81 67 ILE B O 1
ATOM 2811 N N . ASN B 1 68 ? 23.844 -16.562 -4.297 1 97 68 ASN B N 1
ATOM 2812 C CA . ASN B 1 68 ? 22.781 -17.281 -3.623 1 97 68 ASN B CA 1
ATOM 2813 C C . ASN B 1 68 ? 21.812 -16.328 -2.93 1 97 68 ASN B C 1
ATOM 2815 O O . ASN B 1 68 ? 22.141 -15.727 -1.91 1 97 68 ASN B O 1
ATOM 2819 N N . LEU B 1 69 ? 20.656 -16.266 -3.426 1 97.94 69 LEU B N 1
ATOM 2820 C CA . LEU B 1 69 ? 19.672 -15.328 -2.898 1 97.94 69 LEU B CA 1
ATOM 2821 C C . LEU B 1 69 ? 19.359 -15.625 -1.435 1 97.94 69 LEU B C 1
ATOM 2823 O O . LEU B 1 69 ? 18.953 -14.734 -0.685 1 97.94 69 LEU B O 1
ATOM 2827 N N . LEU B 1 70 ? 19.594 -16.859 -1.01 1 98.12 70 LEU B N 1
ATOM 2828 C CA . LEU B 1 70 ? 19.297 -17.219 0.374 1 98.12 70 LEU B CA 1
ATOM 2829 C C . LEU B 1 70 ? 20.344 -16.625 1.319 1 98.12 70 LEU B C 1
ATOM 2831 O O . LEU B 1 70 ? 20.219 -16.734 2.541 1 98.12 70 LEU B O 1
ATOM 2835 N N . ASP B 1 71 ? 21.328 -15.945 0.805 1 96.94 71 ASP B N 1
ATOM 2836 C CA . ASP B 1 71 ? 22.281 -15.219 1.643 1 96.94 71 ASP B CA 1
ATOM 2837 C C . ASP B 1 71 ? 21.672 -13.898 2.127 1 96.94 71 ASP B C 1
ATOM 2839 O O . ASP B 1 71 ? 22.219 -13.258 3.033 1 96.94 71 ASP B O 1
ATOM 2843 N N . PHE B 1 72 ? 20.578 -13.508 1.499 1 97.56 72 PHE B N 1
ATOM 2844 C CA . PHE B 1 72 ? 19.875 -12.289 1.887 1 97.56 72 PHE B CA 1
ATOM 2845 C C . PHE B 1 72 ? 18.672 -12.617 2.77 1 97.56 72 PHE B C 1
ATOM 2847 O O . PHE B 1 72 ? 17.875 -13.484 2.432 1 97.56 72 PHE B O 1
ATOM 2854 N N . GLU B 1 73 ? 18.516 -11.867 3.822 1 97.31 73 GLU B N 1
ATOM 2855 C CA . GLU B 1 73 ? 17.484 -12.141 4.828 1 97.31 73 GLU B CA 1
ATOM 2856 C C . GLU B 1 73 ? 16.094 -12.086 4.223 1 97.31 73 GLU B C 1
ATOM 2858 O O . GLU B 1 73 ? 15.227 -12.891 4.57 1 97.31 73 GLU B O 1
ATOM 2863 N N . GLN B 1 74 ? 15.828 -11.102 3.383 1 97.81 74 GLN B N 1
ATOM 2864 C CA . GLN B 1 74 ? 14.508 -10.938 2.785 1 97.81 74 GLN B CA 1
ATOM 2865 C C . GLN B 1 74 ? 14.102 -12.188 2.006 1 97.81 74 GLN B C 1
ATOM 2867 O O . GLN B 1 74 ? 12.953 -12.641 2.096 1 97.81 74 GLN B O 1
ATOM 2872 N N . TRP B 1 75 ? 15.023 -12.711 1.287 1 98.5 75 TRP B N 1
ATOM 2873 C CA . TRP B 1 75 ? 14.703 -13.883 0.479 1 98.5 75 TRP B CA 1
ATOM 2874 C C . TRP B 1 75 ? 14.555 -15.125 1.353 1 98.5 75 TRP B C 1
ATOM 2876 O O . TRP B 1 75 ? 13.758 -16.016 1.047 1 98.5 75 TRP B O 1
ATOM 2886 N N . GLN B 1 76 ? 15.305 -15.195 2.473 1 98.25 76 GLN B N 1
ATOM 2887 C CA . GLN B 1 76 ? 15.062 -16.266 3.443 1 98.25 76 GLN B CA 1
ATOM 2888 C C . GLN B 1 76 ? 13.633 -16.219 3.961 1 98.25 76 GLN B C 1
ATOM 2890 O O . GLN B 1 76 ? 12.977 -17.25 4.078 1 98.25 76 GLN B O 1
ATOM 2895 N N . ARG B 1 77 ? 13.227 -15.062 4.211 1 97.94 77 ARG B N 1
ATOM 2896 C CA . ARG B 1 77 ? 11.891 -14.898 4.77 1 97.94 77 ARG B CA 1
ATOM 2897 C C . ARG B 1 77 ? 10.82 -15.141 3.709 1 97.94 77 ARG B C 1
ATOM 2899 O O . ARG B 1 77 ? 9.742 -15.664 4.012 1 97.94 77 ARG B O 1
ATOM 2906 N N . GLU B 1 78 ? 11.055 -14.742 2.477 1 98.38 78 GLU B N 1
ATOM 2907 C CA . GLU B 1 78 ? 10.086 -14.852 1.387 1 98.38 78 GLU B CA 1
ATOM 2908 C C . GLU B 1 78 ? 9.914 -16.297 0.944 1 98.38 78 GLU B C 1
ATOM 2910 O O . GLU B 1 78 ? 8.844 -16.688 0.465 1 98.38 78 GLU B O 1
ATOM 2915 N N . ASP B 1 79 ? 10.992 -17.094 1.072 1 98.69 79 ASP B N 1
ATOM 2916 C CA . ASP B 1 79 ? 10.961 -18.484 0.616 1 98.69 79 ASP B CA 1
ATOM 2917 C C . ASP B 1 79 ? 9.938 -19.297 1.399 1 98.69 79 ASP B C 1
ATOM 2919 O O . ASP B 1 79 ? 9.953 -19.297 2.633 1 98.69 79 ASP B O 1
ATOM 2923 N N . GLY B 1 80 ? 8.992 -19.875 0.637 1 98.56 80 GLY B N 1
ATOM 2924 C CA . GLY B 1 80 ? 8.047 -20.719 1.328 1 98.56 80 GLY B CA 1
ATOM 2925 C C . GLY B 1 80 ? 6.641 -20.625 0.769 1 98.56 80 GLY B C 1
ATOM 2926 O O . GLY B 1 80 ? 6.449 -20.25 -0.385 1 98.56 80 GLY B O 1
ATOM 2927 N N . TRP B 1 81 ? 5.684 -21.203 1.523 1 98.75 81 TRP B N 1
ATOM 2928 C CA . TRP B 1 81 ? 4.27 -21.266 1.18 1 98.75 81 TRP B CA 1
ATOM 2929 C C . TRP B 1 81 ? 3.473 -20.219 1.968 1 98.75 81 TRP B C 1
ATOM 2931 O O . TRP B 1 81 ? 3.561 -20.172 3.197 1 98.75 81 TRP B O 1
ATOM 2941 N N . TRP B 1 82 ? 2.781 -19.391 1.295 1 98.81 82 TRP B N 1
ATOM 2942 C CA . TRP B 1 82 ? 2.09 -18.266 1.9 1 98.81 82 TRP B CA 1
ATOM 2943 C C . TRP B 1 82 ? 0.589 -18.344 1.635 1 98.81 82 TRP B C 1
ATOM 2945 O O . TRP B 1 82 ? 0.164 -18.688 0.53 1 98.81 82 TRP B O 1
ATOM 2955 N N . VAL B 1 83 ? -0.179 -18.047 2.637 1 98.81 83 VAL B N 1
ATOM 2956 C CA . VAL B 1 83 ? -1.629 -17.922 2.531 1 98.81 83 VAL B CA 1
ATOM 2957 C C . VAL B 1 83 ? -2.078 -16.609 3.152 1 98.81 83 VAL B C 1
ATOM 2959 O O . VAL B 1 83 ? -1.547 -16.188 4.184 1 98.81 83 VAL B O 1
ATOM 2962 N N . GLY B 1 84 ? -3.014 -15.945 2.48 1 98.25 84 GLY B N 1
ATOM 2963 C CA . GLY B 1 84 ? -3.492 -14.711 3.092 1 98.25 84 GLY B CA 1
ATOM 2964 C C . GLY B 1 84 ? -4.777 -14.195 2.471 1 98.25 84 GLY B C 1
ATOM 2965 O O . GLY B 1 84 ? -5.281 -14.773 1.504 1 98.25 84 GLY B O 1
ATOM 2966 N N . GLU B 1 85 ? -5.281 -13.195 3.117 1 98.38 85 GLU B N 1
ATOM 2967 C CA . GLU B 1 85 ? -6.477 -12.492 2.654 1 98.38 85 GLU B CA 1
ATOM 2968 C C . GLU B 1 85 ? -6.105 -11.219 1.899 1 98.38 85 GLU B C 1
ATOM 2970 O O . GLU B 1 85 ? -5.188 -10.5 2.295 1 98.38 85 GLU B O 1
ATOM 2975 N N . TYR B 1 86 ? -6.891 -11.016 0.86 1 97.81 86 TYR B N 1
ATOM 2976 C CA . TYR B 1 86 ? -6.598 -9.914 -0.047 1 97.81 86 TYR B CA 1
ATOM 2977 C C . TYR B 1 86 ? -7.777 -8.953 -0.133 1 97.81 86 TYR B C 1
ATOM 2979 O O . TYR B 1 86 ? -8.938 -9.383 -0.119 1 97.81 86 TYR B O 1
ATOM 2987 N N . THR B 1 87 ? -7.449 -7.699 -0.147 1 98.5 87 THR B N 1
ATOM 2988 C CA . THR B 1 87 ? -8.375 -6.613 -0.459 1 98.5 87 THR B CA 1
ATOM 2989 C C . THR B 1 87 ? -7.883 -5.816 -1.665 1 98.5 87 THR B C 1
ATOM 2991 O O . THR B 1 87 ? -6.738 -5.355 -1.688 1 98.5 87 THR B O 1
ATOM 2994 N N . LEU B 1 88 ? -8.703 -5.742 -2.652 1 98.25 88 LEU B N 1
ATOM 2995 C CA . LEU B 1 88 ? -8.398 -4.961 -3.844 1 98.25 88 LEU B CA 1
ATOM 2996 C C . LEU B 1 88 ? -9.359 -3.785 -3.986 1 98.25 88 LEU B C 1
ATOM 2998 O O . LEU B 1 88 ? -10.57 -3.979 -4.066 1 98.25 88 LEU B O 1
ATOM 3002 N N . LEU B 1 89 ? -8.781 -2.588 -4.051 1 98.38 89 LEU B N 1
ATOM 3003 C CA . LEU B 1 89 ? -9.562 -1.362 -4.195 1 98.38 89 LEU B CA 1
ATOM 3004 C C . LEU B 1 89 ? -9.43 -0.799 -5.605 1 98.38 89 LEU B C 1
ATOM 3006 O O . LEU B 1 89 ? -8.367 -0.916 -6.23 1 98.38 89 LEU B O 1
ATOM 3010 N N . GLY B 1 90 ? -10.516 -0.182 -6.016 1 97.31 90 GLY B N 1
ATOM 3011 C CA . GLY B 1 90 ? -10.445 0.586 -7.25 1 97.31 90 GLY B CA 1
ATOM 3012 C C . GLY B 1 90 ? -9.828 1.958 -7.062 1 97.31 90 GLY B C 1
ATOM 3013 O O . GLY B 1 90 ? -9.398 2.307 -5.961 1 97.31 90 GLY B O 1
ATOM 3014 N N . ALA B 1 91 ? -9.789 2.68 -8.156 1 96.31 91 ALA B N 1
ATOM 3015 C CA . ALA B 1 91 ? -9.195 4.012 -8.156 1 96.31 91 ALA B CA 1
ATOM 3016 C C . ALA B 1 91 ? -9.922 4.941 -7.188 1 96.31 91 ALA B C 1
ATOM 3018 O O . ALA B 1 91 ? -9.344 5.914 -6.703 1 96.31 91 ALA B O 1
ATOM 3019 N N . ASP B 1 92 ? -11.141 4.629 -6.902 1 96.06 92 ASP B N 1
ATOM 3020 C CA . ASP B 1 92 ? -11.961 5.5 -6.066 1 96.06 92 ASP B CA 1
ATOM 3021 C C . ASP B 1 92 ? -11.852 5.113 -4.594 1 96.06 92 ASP B C 1
ATOM 3023 O O . ASP B 1 92 ? -12.484 5.73 -3.736 1 96.06 92 ASP B O 1
ATOM 3027 N N . GLY B 1 93 ? -11.086 4.078 -4.316 1 96.62 93 GLY B N 1
ATOM 3028 C CA . GLY B 1 93 ? -10.898 3.664 -2.936 1 96.62 93 GLY B CA 1
ATOM 3029 C C . GLY B 1 93 ? -11.953 2.686 -2.457 1 96.62 93 GLY B C 1
ATOM 3030 O O . GLY B 1 93 ? -11.914 2.232 -1.312 1 96.62 93 GLY B O 1
ATOM 3031 N N . ASN B 1 94 ? -12.93 2.4 -3.334 1 96.81 94 ASN B N 1
ATOM 3032 C CA . ASN B 1 94 ? -13.906 1.354 -3.045 1 96.81 94 ASN B CA 1
ATOM 3033 C C . ASN B 1 94 ? -13.422 -0.008 -3.541 1 96.81 94 ASN B C 1
ATOM 3035 O O . ASN B 1 94 ? -12.555 -0.087 -4.41 1 96.81 94 ASN B O 1
ATOM 3039 N N . PRO B 1 95 ? -13.977 -1.058 -2.912 1 95.81 95 PRO B N 1
ATOM 3040 C CA . PRO B 1 95 ? -13.609 -2.371 -3.443 1 95.81 95 PRO B CA 1
ATOM 3041 C C . PRO B 1 95 ? -13.781 -2.463 -4.957 1 95.81 95 PRO B C 1
ATOM 3043 O O . PRO B 1 95 ? -14.75 -1.94 -5.508 1 95.81 95 PRO B O 1
ATOM 3046 N N . GLN B 1 96 ? -12.859 -3.094 -5.547 1 96.06 96 GLN B N 1
ATOM 3047 C CA . GLN B 1 96 ? -12.828 -3.225 -7 1 96.06 96 GLN B CA 1
ATOM 3048 C C . GLN B 1 96 ? -14.078 -3.938 -7.512 1 96.06 96 GLN B C 1
ATOM 3050 O O . GLN B 1 96 ? -14.609 -4.824 -6.844 1 96.06 96 GLN B O 1
ATOM 3055 N N . VAL B 1 97 ? -14.523 -3.486 -8.609 1 91.12 97 VAL B N 1
ATOM 3056 C CA . VAL B 1 97 ? -15.602 -4.137 -9.352 1 91.12 97 VAL B CA 1
ATOM 3057 C C . VAL B 1 97 ? -15.141 -4.449 -10.766 1 91.12 97 VAL B C 1
ATOM 3059 O O . VAL B 1 97 ? -14.555 -3.6 -11.438 1 91.12 97 VAL B O 1
ATOM 3062 N N . SER B 1 98 ? -15.328 -5.691 -11.156 1 90.25 98 SER B N 1
ATOM 3063 C CA . SER B 1 98 ? -14.898 -6.109 -12.484 1 90.25 98 SER B CA 1
ATOM 3064 C C . SER B 1 98 ? -16.016 -6.836 -13.227 1 90.25 98 SER B C 1
ATOM 3066 O O . SER B 1 98 ? -16.672 -7.719 -12.664 1 90.25 98 SER B O 1
ATOM 3068 N N . ASN B 1 99 ? -16.125 -6.402 -14.523 1 86.56 99 ASN B N 1
ATOM 3069 C CA . ASN B 1 99 ? -17.078 -7.113 -15.367 1 86.56 99 ASN B CA 1
ATOM 3070 C C . ASN B 1 99 ? -16.453 -8.375 -15.977 1 86.56 99 ASN B C 1
ATOM 3072 O O . ASN B 1 99 ? -17.172 -9.32 -16.297 1 86.56 99 ASN B O 1
ATOM 3076 N N . SER B 1 100 ? -15.125 -8.359 -16.141 1 88.62 100 SER B N 1
ATOM 3077 C CA . SER B 1 100 ? -14.445 -9.477 -16.781 1 88.62 100 SER B CA 1
ATOM 3078 C C . SER B 1 100 ? -14.18 -10.609 -15.805 1 88.62 100 SER B C 1
ATOM 3080 O O . SER B 1 100 ? -14 -11.758 -16.203 1 88.62 100 SER B O 1
ATOM 3082 N N . TRP B 1 101 ? -14.078 -10.32 -14.609 1 92.75 101 TRP B N 1
ATOM 3083 C CA . TRP B 1 101 ? -13.953 -11.273 -13.508 1 92.75 101 TRP B CA 1
ATOM 3084 C C . TRP B 1 101 ? -14.883 -10.898 -12.359 1 92.75 101 TRP B C 1
ATOM 3086 O O . TRP B 1 101 ? -14.445 -10.328 -11.359 1 92.75 101 TRP B O 1
ATOM 3096 N N . PRO B 1 102 ? -16.141 -11.211 -12.492 1 91.81 102 PRO B N 1
ATOM 3097 C CA . PRO B 1 102 ? -17.188 -10.609 -11.672 1 91.81 102 PRO B CA 1
ATOM 3098 C C . PRO B 1 102 ? -17.344 -11.297 -10.312 1 91.81 102 PRO B C 1
ATOM 3100 O O . PRO B 1 102 ? -18.375 -11.906 -10.039 1 91.81 102 PRO B O 1
ATOM 3103 N N . TYR B 1 103 ? -16.391 -11.156 -9.477 1 94.88 103 TYR B N 1
ATOM 3104 C CA . TYR B 1 103 ? -16.406 -11.695 -8.125 1 94.88 103 TYR B CA 1
ATOM 3105 C C . TYR B 1 103 ? -16.047 -10.617 -7.102 1 94.88 103 TYR B C 1
ATOM 3107 O O . TYR B 1 103 ? -15.945 -9.438 -7.445 1 94.88 103 TYR B O 1
ATOM 3115 N N . GLN B 1 104 ? -16.078 -11.016 -5.848 1 95 104 GLN B N 1
ATOM 3116 C CA . GLN B 1 104 ? -15.828 -10.047 -4.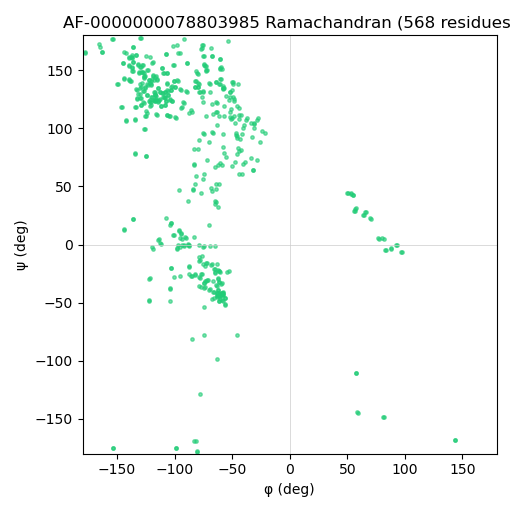785 1 95 104 GLN B CA 1
ATOM 3117 C C . GLN B 1 104 ? -14.336 -9.828 -4.574 1 95 104 GLN B C 1
ATOM 3119 O O . GLN B 1 104 ? -13.547 -10.773 -4.609 1 95 104 GLN B O 1
ATOM 3124 N N . TYR B 1 105 ? -13.984 -8.57 -4.332 1 96.62 105 TYR B N 1
ATOM 3125 C CA . TYR B 1 105 ? -12.578 -8.211 -4.234 1 96.62 105 TYR B CA 1
ATOM 3126 C C . TYR B 1 105 ? -12.25 -7.652 -2.855 1 96.62 105 TYR B C 1
ATOM 3128 O O . TYR B 1 105 ? -11.094 -7.344 -2.564 1 96.62 105 TYR B O 1
ATOM 3136 N N . ASP B 1 106 ? -13.242 -7.492 -1.975 1 96.5 106 ASP B N 1
ATOM 3137 C CA . ASP B 1 106 ? -13.016 -6.914 -0.654 1 96.5 106 ASP B CA 1
ATOM 3138 C C . ASP B 1 106 ? -12.375 -7.93 0.287 1 96.5 106 ASP B C 1
ATOM 3140 O O . ASP B 1 106 ? -11.594 -7.562 1.167 1 96.5 106 ASP B O 1
ATOM 3144 N N . HIS B 1 107 ? -12.758 -9.156 0.161 1 97.69 107 HIS B N 1
ATOM 3145 C CA . HIS B 1 107 ? -12.156 -10.258 0.909 1 97.69 107 HIS B CA 1
ATOM 3146 C C . HIS B 1 107 ? -12.047 -11.516 0.05 1 97.69 107 HIS B C 1
ATOM 3148 O O . HIS B 1 107 ? -13.047 -12.172 -0.231 1 97.69 107 HIS B O 1
ATOM 3154 N N . TYR B 1 108 ? -10.906 -11.836 -0.371 1 98.25 108 TYR B N 1
ATOM 3155 C CA . TYR B 1 108 ? -10.641 -13.07 -1.104 1 98.25 108 TYR B CA 1
ATOM 3156 C C . TYR B 1 108 ? -9.289 -13.664 -0.713 1 98.25 108 TYR B C 1
ATOM 3158 O O . TYR B 1 108 ? -8.5 -13.016 -0.027 1 98.25 108 TYR B O 1
ATOM 3166 N N . MET B 1 109 ? -9.086 -14.891 -1.067 1 98.75 109 MET B N 1
ATOM 3167 C CA . MET B 1 109 ? -7.93 -15.602 -0.528 1 98.75 109 MET B CA 1
ATOM 3168 C C . MET B 1 109 ? -6.852 -15.773 -1.593 1 98.75 109 MET B C 1
ATOM 3170 O O . MET B 1 109 ? -7.156 -16.047 -2.756 1 98.75 109 MET B O 1
ATOM 3174 N N . GLY B 1 110 ? -5.609 -15.594 -1.182 1 98.56 110 GLY B N 1
ATOM 3175 C CA . GLY B 1 110 ? -4.461 -15.859 -2.031 1 98.56 110 GLY B CA 1
ATOM 3176 C C . GLY B 1 110 ? -3.539 -16.922 -1.471 1 98.56 110 GLY B C 1
ATOM 3177 O O . GLY B 1 110 ? -3.348 -17.016 -0.256 1 98.56 110 GLY B O 1
ATOM 3178 N N . PHE B 1 111 ? -3.051 -17.688 -2.348 1 98.81 111 PHE B N 1
ATOM 3179 C CA . PHE B 1 111 ? -2.105 -18.766 -2.057 1 98.81 111 PHE B CA 1
ATOM 3180 C C . PHE B 1 111 ? -0.865 -18.641 -2.936 1 98.81 111 PHE B C 1
ATOM 3182 O O . PHE B 1 111 ? -0.963 -18.656 -4.164 1 98.81 111 PHE B O 1
ATOM 3189 N N . ILE B 1 112 ? 0.274 -18.547 -2.293 1 98.5 112 ILE B N 1
ATOM 3190 C CA . ILE B 1 112 ? 1.492 -18.266 -3.047 1 98.5 112 ILE B CA 1
ATOM 3191 C C . ILE B 1 112 ? 2.594 -19.234 -2.615 1 98.5 112 ILE B C 1
ATOM 3193 O O . ILE B 1 112 ? 2.887 -19.359 -1.425 1 98.5 112 ILE B O 1
ATOM 3197 N N . HIS B 1 113 ? 3.139 -19.875 -3.525 1 98.69 113 HIS B N 1
ATOM 3198 C CA . HIS B 1 113 ? 4.391 -20.594 -3.328 1 98.69 113 HIS B CA 1
ATOM 3199 C C . HIS B 1 113 ? 5.562 -19.859 -3.963 1 98.69 113 HIS B C 1
ATOM 3201 O O . HIS B 1 113 ? 5.605 -19.688 -5.184 1 98.69 113 HIS B O 1
ATOM 3207 N N . LEU B 1 114 ? 6.398 -19.344 -3.121 1 98.5 114 LEU B N 1
ATOM 3208 C CA . LEU B 1 114 ? 7.633 -18.719 -3.594 1 98.5 114 LEU B CA 1
ATOM 3209 C C . LEU B 1 114 ? 8.844 -19.594 -3.256 1 98.5 114 LEU B C 1
ATOM 3211 O O . LEU B 1 114 ? 9.109 -19.859 -2.084 1 98.5 114 LEU B O 1
ATOM 3215 N N . GLU B 1 115 ? 9.531 -19.984 -4.293 1 98.31 115 GLU B N 1
ATOM 3216 C CA . GLU B 1 115 ? 10.711 -20.828 -4.133 1 98.31 115 GLU B CA 1
ATOM 3217 C C . GLU B 1 115 ? 11.969 -20.109 -4.594 1 98.31 115 GLU B C 1
ATOM 3219 O O . GLU B 1 115 ? 12.023 -19.578 -5.707 1 98.31 115 GLU B O 1
ATOM 3224 N N . VAL B 1 116 ? 12.898 -20.062 -3.693 1 98.19 116 VAL B N 1
ATOM 3225 C CA . VAL B 1 116 ? 14.211 -19.5 -4.039 1 98.19 116 VAL B CA 1
ATOM 3226 C C . VAL B 1 116 ? 15.141 -20.625 -4.492 1 98.19 116 VAL B C 1
ATOM 3228 O O . VAL B 1 116 ? 15.336 -21.609 -3.773 1 98.19 116 VAL B O 1
ATOM 3231 N N . ILE B 1 117 ? 15.664 -20.516 -5.672 1 97.06 117 ILE B N 1
ATOM 3232 C CA . ILE B 1 117 ? 16.562 -21.5 -6.262 1 97.06 117 ILE B CA 1
ATOM 3233 C C . ILE B 1 117 ? 17.844 -20.812 -6.734 1 97.06 117 ILE B C 1
ATOM 3235 O O . ILE B 1 117 ? 17.891 -20.281 -7.844 1 97.06 117 ILE B O 1
ATOM 3239 N N . GLY B 1 118 ? 18.875 -20.922 -5.914 1 97.25 118 GLY B N 1
ATOM 3240 C CA . GLY B 1 118 ? 20.109 -20.25 -6.262 1 97.25 118 GLY B CA 1
ATOM 3241 C C . GLY B 1 118 ? 19.953 -18.75 -6.449 1 97.25 118 GLY B C 1
ATOM 3242 O O . GLY B 1 118 ? 19.578 -18.031 -5.512 1 97.25 118 GLY B O 1
ATOM 3243 N N . ASN B 1 119 ? 20.094 -18.328 -7.734 1 97.62 119 ASN B N 1
ATOM 3244 C CA . ASN B 1 119 ? 20.047 -16.906 -8.016 1 97.62 119 ASN B CA 1
ATOM 3245 C C . ASN B 1 119 ? 18.703 -16.5 -8.625 1 97.62 119 ASN B C 1
ATOM 3247 O O . ASN B 1 119 ? 18.594 -15.438 -9.242 1 97.62 119 ASN B O 1
ATOM 3251 N N . SER B 1 120 ? 17.703 -17.375 -8.43 1 97.44 120 SER B N 1
ATOM 3252 C CA . SER B 1 120 ? 16.406 -17.094 -9.039 1 97.44 120 SER B CA 1
ATOM 3253 C C . SER B 1 120 ? 15.266 -17.438 -8.086 1 97.44 120 SER B C 1
ATOM 3255 O O . SER B 1 120 ? 15.469 -18.109 -7.082 1 97.44 120 SER B O 1
ATOM 3257 N N . ILE B 1 121 ? 14.141 -16.859 -8.414 1 97.75 121 ILE B N 1
ATOM 3258 C CA . ILE B 1 121 ? 12.922 -17.219 -7.695 1 97.75 121 ILE B CA 1
ATOM 3259 C C . ILE B 1 121 ? 11.852 -17.688 -8.68 1 97.75 121 ILE B C 1
ATOM 3261 O O . ILE B 1 121 ? 11.812 -17.219 -9.82 1 97.75 121 ILE B O 1
ATOM 3265 N N . LYS B 1 122 ? 11.008 -18.562 -8.227 1 96.94 122 LYS B N 1
ATOM 3266 C CA . LYS B 1 122 ? 9.773 -18.984 -8.891 1 96.94 122 LYS B CA 1
ATOM 3267 C C . LYS B 1 122 ? 8.555 -18.734 -8 1 96.94 122 LYS B C 1
ATOM 3269 O O . LYS B 1 122 ? 8.523 -19.188 -6.855 1 96.94 122 LYS B O 1
ATOM 3274 N N . GLN B 1 123 ? 7.676 -18.016 -8.523 1 96.56 123 GLN B N 1
ATOM 3275 C CA . GLN B 1 123 ? 6.461 -17.734 -7.77 1 96.56 123 GLN B CA 1
ATOM 3276 C C . GLN B 1 123 ? 5.23 -18.281 -8.484 1 96.56 123 GLN B C 1
ATOM 3278 O O . GLN B 1 123 ? 5.02 -18.016 -9.672 1 96.56 123 GLN B O 1
ATOM 3283 N N . ARG B 1 124 ? 4.453 -19.109 -7.824 1 97.75 124 ARG B N 1
ATOM 3284 C CA . ARG B 1 124 ? 3.191 -19.672 -8.297 1 97.75 124 ARG B CA 1
ATOM 3285 C C . ARG B 1 124 ? 2.045 -19.281 -7.367 1 97.75 124 ARG B C 1
ATOM 3287 O O . ARG B 1 124 ? 2.076 -19.594 -6.172 1 97.75 124 ARG B O 1
ATOM 3294 N N . ASN B 1 125 ? 1.07 -18.594 -7.902 1 97.12 125 ASN B N 1
ATOM 3295 C CA . ASN B 1 125 ? -0.043 -18.062 -7.121 1 97.12 125 ASN B CA 1
ATOM 3296 C C . ASN B 1 125 ? -1.377 -18.641 -7.582 1 97.12 125 ASN B C 1
ATOM 3298 O O . ASN B 1 125 ? -1.557 -18.938 -8.766 1 97.12 125 ASN B O 1
ATOM 3302 N N . VAL B 1 126 ? -2.24 -18.828 -6.691 1 98.44 126 VAL B N 1
ATOM 3303 C CA . VAL B 1 126 ? -3.656 -19.016 -6.996 1 98.44 126 VAL B CA 1
ATOM 3304 C C . VAL B 1 126 ? -4.496 -18.109 -6.102 1 98.44 126 VAL B C 1
ATOM 3306 O O . VAL B 1 126 ? -4.285 -18.047 -4.887 1 98.44 126 VAL B O 1
ATOM 3309 N N . PHE B 1 127 ? -5.395 -17.359 -6.672 1 98.44 127 PHE B N 1
ATOM 3310 C CA . PHE B 1 127 ? -6.336 -16.516 -5.949 1 98.44 127 PHE B CA 1
ATOM 3311 C C . PHE B 1 127 ? -7.75 -17.078 -6.035 1 98.44 127 PHE B C 1
ATOM 3313 O O . PHE B 1 127 ? -8.234 -17.375 -7.125 1 98.44 127 PHE B O 1
ATOM 3320 N N . LEU B 1 128 ? -8.359 -17.25 -4.898 1 98.75 128 LEU B N 1
ATOM 3321 C CA . LEU B 1 128 ? -9.727 -17.734 -4.797 1 98.75 128 LEU B CA 1
ATOM 3322 C C . LEU B 1 128 ? -10.695 -16.609 -4.473 1 98.75 128 LEU B C 1
ATOM 3324 O O . LEU B 1 128 ? -10.523 -15.898 -3.475 1 98.75 128 LEU B O 1
ATOM 3328 N N . TYR B 1 129 ? -11.641 -16.516 -5.309 1 98.19 129 TYR B N 1
ATOM 3329 C CA . TYR B 1 129 ? -12.641 -15.461 -5.145 1 98.19 129 TYR B CA 1
ATOM 3330 C C . TYR B 1 129 ? -13.977 -16.047 -4.695 1 98.19 129 TYR B C 1
ATOM 3332 O O . TYR B 1 129 ? -14.469 -17.016 -5.281 1 98.19 129 TYR B O 1
ATOM 3340 N N . PRO B 1 130 ? -14.57 -15.438 -3.631 1 98 130 PRO B N 1
ATOM 3341 C CA . PRO B 1 130 ? -15.906 -15.891 -3.236 1 98 130 PRO B CA 1
ATOM 3342 C C . PRO B 1 130 ? -16.969 -15.555 -4.273 1 98 130 PRO B C 1
ATOM 3344 O O . PRO B 1 130 ? -16.734 -14.742 -5.172 1 98 130 PRO B O 1
ATOM 3347 N N . PRO B 1 131 ? -18.125 -16.266 -4.141 1 95.56 131 PRO B N 1
ATOM 3348 C CA . PRO B 1 131 ? -19.219 -15.922 -5.055 1 95.56 131 PRO B CA 1
ATOM 3349 C C . PRO B 1 131 ? -19.672 -14.469 -4.91 1 95.56 131 PRO B C 1
ATOM 3351 O O . PRO B 1 131 ? -19.547 -13.883 -3.83 1 95.56 131 PRO B O 1
ATOM 3354 N N . LYS B 1 132 ? -20.141 -14.031 -5.984 1 93.25 132 LYS B N 1
ATOM 3355 C CA . LYS B 1 132 ? -20.812 -12.734 -5.934 1 93.25 132 LYS B CA 1
ATOM 3356 C C . LYS B 1 132 ? -21.984 -12.75 -4.957 1 93.25 132 LYS B C 1
ATOM 3358 O O . LYS B 1 132 ? -22.578 -13.805 -4.707 1 93.25 132 LYS B O 1
ATOM 3363 N N . ASN B 1 133 ? -22.188 -11.539 -4.449 1 90.38 133 ASN B N 1
ATOM 3364 C CA . ASN B 1 133 ? -23.391 -11.453 -3.627 1 90.38 133 ASN B CA 1
ATOM 3365 C C . ASN B 1 133 ? -24.641 -11.766 -4.434 1 90.38 133 ASN B C 1
ATOM 3367 O O . ASN B 1 133 ? -24.797 -11.289 -5.555 1 90.38 133 ASN B O 1
ATOM 3371 N N . VAL B 1 134 ? -25.531 -12.523 -3.834 1 89.75 134 VAL B N 1
ATOM 3372 C CA . VAL B 1 134 ? -26.719 -13.008 -4.516 1 89.75 134 VAL B CA 1
ATOM 3373 C C . VAL B 1 134 ? -27.547 -11.82 -5.027 1 89.75 134 VAL B C 1
ATOM 3375 O O . VAL B 1 134 ? -28.125 -11.883 -6.113 1 89.75 134 VAL B O 1
ATOM 3378 N N . ASP B 1 135 ? -27.531 -10.75 -4.316 1 88 135 ASP B N 1
ATOM 3379 C CA . ASP B 1 135 ? -28.328 -9.578 -4.66 1 88 135 ASP B CA 1
ATOM 3380 C C . ASP B 1 135 ? -27.766 -8.859 -5.875 1 88 135 ASP B C 1
ATOM 3382 O O . ASP B 1 135 ? -28.438 -8.031 -6.492 1 88 135 ASP B O 1
ATOM 3386 N N . GLU B 1 136 ? -26.578 -9.172 -6.203 1 86.88 136 GLU B N 1
ATOM 3387 C CA . GLU B 1 136 ? -25.938 -8.531 -7.344 1 86.88 136 GLU B CA 1
ATOM 3388 C C . GLU B 1 136 ? -26.078 -9.375 -8.602 1 86.88 136 GLU B C 1
ATOM 3390 O O . GLU B 1 136 ? -25.609 -8.977 -9.672 1 86.88 136 GLU B O 1
ATOM 3395 N N . CYS B 1 137 ? -26.688 -10.516 -8.422 1 88.75 137 CYS B N 1
ATOM 3396 C CA . CYS B 1 137 ? -26.828 -11.414 -9.562 1 88.75 137 CYS B CA 1
ATOM 3397 C C . CYS B 1 137 ? -28.062 -11.07 -10.391 1 88.75 137 CYS B C 1
ATOM 3399 O O . CYS B 1 137 ? -29.125 -10.789 -9.836 1 88.75 137 CYS B O 1
ATOM 3401 N N . ASP B 1 138 ? -27.766 -10.633 -11.609 1 76.94 138 ASP B N 1
ATOM 3402 C CA . ASP B 1 138 ? -28.891 -10.445 -12.516 1 76.94 138 ASP B CA 1
ATOM 3403 C C . ASP B 1 138 ? -29 -11.602 -13.508 1 76.94 138 ASP B C 1
ATOM 3405 O O . ASP B 1 138 ? -28.172 -12.516 -13.5 1 76.94 138 ASP B O 1
ATOM 3409 N N . SER B 1 139 ? -30.125 -11.555 -14.211 1 60.28 139 SER B N 1
ATOM 3410 C CA . SER B 1 139 ? -30.484 -12.617 -15.141 1 60.28 139 SER B CA 1
ATOM 3411 C C . SER B 1 139 ? -29.359 -12.906 -16.125 1 60.28 139 SER B C 1
ATOM 3413 O O . SER B 1 139 ? -29.312 -13.977 -16.734 1 60.28 139 SER B O 1
ATOM 3415 N N . ASP B 1 140 ? -28.469 -11.969 -16.344 1 57.78 140 ASP B N 1
ATOM 3416 C CA . ASP B 1 140 ? -27.422 -12.219 -17.328 1 57.78 140 ASP B CA 1
ATOM 3417 C C . ASP B 1 140 ? -26.203 -12.859 -16.672 1 57.78 140 ASP B C 1
ATOM 3419 O O . ASP B 1 140 ? -25.969 -12.672 -15.477 1 57.78 140 ASP B O 1
ATOM 3423 N N . ASN B 1 141 ? -25.75 -13.977 -17.391 1 59 141 ASN B N 1
ATOM 3424 C CA . ASN B 1 141 ? -24.656 -14.859 -17 1 59 141 ASN B CA 1
ATOM 3425 C C . ASN B 1 141 ? -23.438 -14.062 -16.531 1 59 141 ASN B C 1
ATOM 3427 O O . ASN B 1 141 ? -22.75 -13.445 -17.328 1 59 141 ASN B O 1
ATOM 3431 N N . GLN B 1 142 ? -23.297 -13.789 -15.078 1 79.62 142 GLN B N 1
ATOM 3432 C CA . GLN B 1 142 ? -22.297 -12.859 -14.555 1 79.62 142 GLN B CA 1
ATOM 3433 C C . GLN B 1 142 ? -21.125 -13.594 -13.922 1 79.62 142 GLN B C 1
ATOM 3435 O O . GLN B 1 142 ? -20.406 -13.023 -13.109 1 79.62 142 GLN B O 1
ATOM 3440 N N . VAL B 1 143 ? -21.109 -14.922 -14.328 1 85.81 143 VAL B N 1
ATOM 3441 C CA . VAL B 1 143 ? -20 -15.688 -13.766 1 85.81 143 VAL B CA 1
ATOM 3442 C C . VAL B 1 143 ? -19.141 -16.266 -14.883 1 85.81 143 VAL B C 1
ATOM 3444 O O . VAL B 1 143 ? -19.594 -16.359 -16.031 1 85.81 143 VAL B O 1
ATOM 3447 N N . ILE B 1 144 ? -18.016 -16.641 -14.656 1 90.69 144 ILE B N 1
ATOM 3448 C CA . ILE B 1 144 ? -17.094 -17.266 -15.594 1 90.69 144 ILE B CA 1
ATOM 3449 C C . ILE B 1 144 ? -17.188 -18.781 -15.469 1 90.69 144 ILE B C 1
ATOM 3451 O O . ILE B 1 144 ? -17.203 -19.328 -14.359 1 90.69 144 ILE B O 1
ATOM 3455 N N . GLY B 1 145 ? -17.266 -19.484 -16.656 1 90.12 145 GLY B N 1
ATOM 3456 C CA . GLY B 1 145 ? -17.359 -20.938 -16.641 1 90.12 145 GLY B CA 1
ATOM 3457 C C . GLY B 1 145 ? -18.766 -21.438 -16.391 1 90.12 145 GLY B C 1
ATOM 3458 O O . GLY B 1 145 ? -19.734 -20.828 -16.844 1 90.12 145 GLY B O 1
ATOM 3459 N N . ASN B 1 146 ? -18.875 -22.609 -15.719 1 91.19 146 ASN B N 1
ATOM 3460 C CA . ASN B 1 146 ? -20.156 -23.281 -15.547 1 91.19 146 ASN B CA 1
ATOM 3461 C C . ASN B 1 146 ? -20.797 -22.953 -14.203 1 91.19 146 ASN B C 1
ATOM 3463 O O . ASN B 1 146 ? -21.75 -23.609 -13.781 1 91.19 146 ASN B O 1
ATOM 3467 N N . GLY B 1 147 ? -20.234 -21.969 -13.562 1 93.31 147 GLY B N 1
ATOM 3468 C CA . GLY B 1 147 ? -20.75 -21.641 -12.25 1 93.31 147 GLY B CA 1
ATOM 3469 C C . GLY B 1 147 ? -22.062 -20.875 -12.297 1 93.31 147 GLY B C 1
ATOM 3470 O O . GLY B 1 147 ? -22.516 -20.5 -13.375 1 93.31 147 GLY B O 1
ATOM 3471 N N . VAL B 1 148 ? -22.656 -20.781 -11.102 1 93 148 VAL B N 1
ATOM 3472 C CA . VAL B 1 148 ? -23.906 -20.031 -10.938 1 93 148 VAL 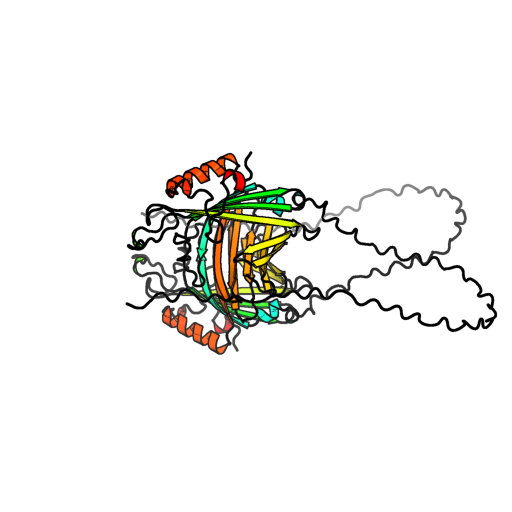B CA 1
ATOM 3473 C C . VAL B 1 148 ? -23.656 -18.797 -10.078 1 93 148 VAL B C 1
ATOM 3475 O O . VAL B 1 148 ? -23.062 -18.891 -9.008 1 93 148 VAL B O 1
ATOM 3478 N N . CYS B 1 149 ? -24.172 -17.672 -10.625 1 94.06 149 CYS B N 1
ATOM 3479 C CA . CYS B 1 149 ? -24 -16.422 -9.898 1 94.06 149 CYS B CA 1
ATOM 3480 C C . CYS B 1 149 ? -24.609 -16.516 -8.5 1 94.06 149 CYS B C 1
ATOM 3482 O O . CYS B 1 149 ? -25.719 -17.016 -8.336 1 94.06 149 CYS B O 1
ATOM 3484 N N . GLY B 1 150 ? -23.859 -16 -7.52 1 93.56 150 GLY B N 1
ATOM 3485 C CA . GLY B 1 150 ? -24.344 -16 -6.148 1 93.56 150 GLY B CA 1
ATOM 3486 C C . GLY B 1 150 ? -24.109 -17.312 -5.426 1 93.56 150 GLY B C 1
ATOM 3487 O O . GLY B 1 150 ? -24.344 -17.406 -4.215 1 93.56 150 GLY B O 1
ATOM 3488 N N . ILE B 1 151 ? -23.609 -18.297 -6.117 1 95.12 151 ILE B N 1
ATOM 3489 C CA . ILE B 1 151 ? -23.422 -19.609 -5.516 1 95.12 151 ILE B CA 1
ATOM 3490 C C . ILE B 1 151 ? -21.953 -20.016 -5.609 1 95.12 151 ILE B C 1
ATOM 3492 O O . ILE B 1 151 ? -21.344 -20.422 -4.613 1 95.12 151 ILE B O 1
ATOM 3496 N N . ASN B 1 152 ? -21.406 -19.875 -6.801 1 96.56 152 ASN B N 1
ATOM 3497 C CA . ASN B 1 152 ? -20.047 -20.359 -7.027 1 96.56 152 ASN B CA 1
ATOM 3498 C C . ASN B 1 152 ? -19.031 -19.219 -7.102 1 96.56 152 ASN B C 1
ATOM 3500 O O . ASN B 1 152 ? -19.25 -18.234 -7.809 1 96.56 152 ASN B O 1
ATOM 3504 N N . GLY B 1 153 ? -17.969 -19.391 -6.379 1 97.38 153 GLY B N 1
ATOM 3505 C CA . GLY B 1 153 ? -16.781 -18.594 -6.629 1 97.38 153 GLY B CA 1
ATOM 3506 C C . GLY B 1 153 ? -15.938 -19.125 -7.77 1 97.38 153 GLY B C 1
ATOM 3507 O O . GLY B 1 153 ? -16.391 -19.969 -8.547 1 97.38 153 GLY B O 1
ATOM 3508 N N . ASN B 1 154 ? -14.781 -18.594 -7.887 1 98 154 ASN B N 1
ATOM 3509 C CA . ASN B 1 154 ? -13.836 -19.047 -8.906 1 98 154 ASN B CA 1
ATOM 3510 C C . ASN B 1 154 ? -12.391 -18.781 -8.484 1 98 154 ASN B C 1
ATOM 3512 O O . ASN B 1 154 ? -12.141 -18.297 -7.379 1 98 154 ASN B O 1
ATOM 3516 N N . GLU B 1 155 ? -11.461 -19.234 -9.352 1 98.12 155 GLU B N 1
ATOM 3517 C CA . GLU B 1 155 ? -10.055 -18.984 -9.039 1 98.12 155 GLU B CA 1
ATOM 3518 C C . GLU B 1 155 ? -9.242 -18.719 -10.297 1 98.12 155 GLU B C 1
ATOM 3520 O O . GLU B 1 155 ? -9.664 -19.078 -11.406 1 98.12 155 GLU B O 1
ATOM 3525 N N . LYS B 1 156 ? -8.195 -18.047 -10.086 1 96.5 156 LYS B N 1
ATOM 3526 C CA . LYS B 1 156 ? -7.254 -17.844 -11.188 1 96.5 156 LYS B CA 1
ATOM 3527 C C . LYS B 1 156 ? -5.812 -17.969 -10.695 1 96.5 156 LYS B C 1
ATOM 3529 O O . LYS B 1 156 ? -5.535 -17.766 -9.516 1 96.5 156 LYS B O 1
ATOM 3534 N N . ILE B 1 157 ? -4.961 -18.344 -11.625 1 96.44 157 ILE B N 1
ATOM 3535 C CA . ILE B 1 157 ? -3.562 -18.578 -11.273 1 96.44 157 ILE B CA 1
ATOM 3536 C C . ILE B 1 157 ? -2.688 -17.5 -11.906 1 96.44 157 ILE B C 1
ATOM 3538 O O . ILE B 1 157 ? -3.076 -16.875 -12.898 1 96.44 157 ILE B O 1
ATOM 3542 N N . PHE B 1 158 ? -1.561 -17.219 -11.258 1 92.5 158 PHE B N 1
ATOM 3543 C CA . PHE B 1 158 ? -0.53 -16.281 -11.672 1 92.5 158 PHE B CA 1
ATOM 3544 C C . PHE B 1 158 ? 0.86 -16.844 -11.406 1 92.5 158 PHE B C 1
ATOM 3546 O O . PHE B 1 158 ? 1.074 -17.531 -10.406 1 92.5 158 PHE B O 1
ATOM 3553 N N . SER B 1 159 ? 1.741 -16.562 -12.375 1 91.38 159 SER B N 1
ATOM 3554 C CA . SER B 1 159 ? 3.135 -16.953 -12.203 1 91.38 159 SER B CA 1
ATOM 3555 C C . SER B 1 159 ? 4.07 -15.758 -12.391 1 91.38 159 SER B C 1
ATOM 3557 O O . SER B 1 159 ? 3.809 -14.883 -13.211 1 91.38 159 SER B O 1
ATOM 3559 N N . ALA B 1 160 ? 5.113 -15.766 -11.625 1 90.5 160 ALA B N 1
ATOM 3560 C CA . ALA B 1 160 ? 6.16 -14.758 -11.766 1 90.5 160 ALA B CA 1
ATOM 3561 C C . ALA B 1 160 ? 7.531 -15.336 -11.438 1 90.5 160 ALA B C 1
ATOM 3563 O O . ALA B 1 160 ? 7.754 -15.836 -10.328 1 90.5 160 ALA B O 1
ATOM 3564 N N . ASP B 1 161 ? 8.422 -15.312 -12.461 1 94.06 161 ASP B N 1
ATOM 3565 C CA . ASP B 1 161 ? 9.797 -15.766 -12.281 1 94.06 161 ASP B CA 1
ATOM 3566 C C . ASP B 1 161 ? 10.781 -14.609 -12.453 1 94.06 161 ASP B C 1
ATOM 3568 O O . ASP B 1 161 ? 10.602 -13.766 -13.336 1 94.06 161 ASP B O 1
ATOM 3572 N N . GLN B 1 162 ? 11.719 -14.57 -11.531 1 96.62 162 GLN B N 1
ATOM 3573 C CA . GLN B 1 162 ? 12.773 -13.57 -11.641 1 96.62 162 GLN B CA 1
ATOM 3574 C C . GLN B 1 162 ? 14.141 -14.172 -11.312 1 96.62 162 GLN B C 1
ATOM 3576 O O . GLN B 1 162 ? 14.219 -15.273 -10.758 1 96.62 162 GLN B O 1
ATOM 3581 N N . SER B 1 163 ? 15.18 -13.453 -11.766 1 96.69 163 SER B N 1
ATOM 3582 C CA . SER B 1 163 ? 16.547 -13.828 -11.445 1 96.69 163 SER B CA 1
ATOM 3583 C C . SER B 1 163 ? 17.375 -12.617 -11 1 96.69 163 SER B C 1
ATOM 3585 O O . SER B 1 163 ? 16.969 -11.477 -11.242 1 96.69 163 SER B O 1
ATOM 3587 N N . ALA B 1 164 ? 18.453 -12.938 -10.398 1 97.56 164 ALA B N 1
ATOM 3588 C CA . ALA B 1 164 ? 19.312 -11.883 -9.852 1 97.56 164 ALA B CA 1
ATOM 3589 C C . ALA B 1 164 ? 19.75 -10.922 -10.945 1 97.56 164 ALA B C 1
ATOM 3591 O O . ALA B 1 164 ? 20.156 -11.344 -12.039 1 97.56 164 ALA B O 1
ATOM 3592 N N . SER B 1 165 ? 19.656 -9.648 -10.633 1 95.62 165 SER B N 1
ATOM 3593 C CA . SER B 1 165 ? 20.094 -8.609 -11.562 1 95.62 165 SER B CA 1
ATOM 3594 C C . SER B 1 165 ? 21.453 -8.031 -11.148 1 95.62 165 SER B C 1
ATOM 3596 O O . SER B 1 165 ? 22.125 -7.391 -11.945 1 95.62 165 SER B O 1
ATOM 3598 N N . ASP B 1 166 ? 21.797 -8.211 -9.938 1 95.56 166 ASP B N 1
ATOM 3599 C CA . ASP B 1 166 ? 23.047 -7.758 -9.359 1 95.56 166 ASP B CA 1
ATOM 3600 C C . ASP B 1 166 ? 23.453 -8.625 -8.172 1 95.56 166 ASP B C 1
ATOM 3602 O O . ASP B 1 166 ? 22.828 -9.656 -7.906 1 95.56 166 ASP B O 1
ATOM 3606 N N . CYS B 1 167 ? 24.5 -8.227 -7.543 1 95.19 167 CYS B N 1
ATOM 3607 C CA . CYS B 1 167 ? 25 -9.039 -6.441 1 95.19 167 CYS B CA 1
ATOM 3608 C C . CYS B 1 167 ? 24.453 -8.555 -5.105 1 95.19 167 CYS B C 1
ATOM 3610 O O . CYS B 1 167 ? 24.906 -8.984 -4.047 1 95.19 167 CYS B O 1
ATOM 3612 N N . ASP B 1 168 ? 23.531 -7.668 -5.176 1 95.25 168 ASP B N 1
ATOM 3613 C CA . ASP B 1 168 ? 22.953 -7.113 -3.955 1 95.25 168 ASP B CA 1
ATOM 3614 C C . ASP B 1 168 ? 21.609 -7.754 -3.645 1 95.25 168 ASP B C 1
ATOM 3616 O O . ASP B 1 168 ? 20.875 -7.277 -2.779 1 95.25 168 ASP B O 1
ATOM 3620 N N . GLY B 1 169 ? 21.219 -8.828 -4.387 1 97 169 GLY B N 1
ATOM 3621 C CA . GLY B 1 169 ? 20 -9.586 -4.121 1 97 169 GLY B CA 1
ATOM 3622 C C . GLY B 1 169 ? 18.812 -9.086 -4.914 1 97 169 GLY B C 1
ATOM 3623 O O . GLY B 1 169 ? 17.719 -9.648 -4.816 1 97 169 GLY B O 1
ATOM 3624 N N . ASN B 1 170 ? 18.969 -8.07 -5.715 1 97.88 170 ASN B N 1
ATOM 3625 C CA . ASN B 1 170 ? 17.875 -7.547 -6.535 1 97.88 170 ASN B CA 1
ATOM 3626 C C . ASN B 1 170 ? 17.578 -8.461 -7.719 1 97.88 170 ASN B C 1
ATOM 3628 O O . ASN B 1 170 ? 18.453 -9.234 -8.141 1 97.88 170 ASN B O 1
ATOM 3632 N N . LEU B 1 171 ? 16.344 -8.352 -8.188 1 98.06 171 LEU B N 1
ATOM 3633 C CA . LEU B 1 171 ? 15.914 -9.273 -9.242 1 98.06 171 LEU B CA 1
ATOM 3634 C C . LEU B 1 171 ? 15.312 -8.516 -10.414 1 98.06 171 LEU B C 1
ATOM 3636 O O . LEU B 1 171 ? 14.836 -7.387 -10.258 1 98.06 171 LEU B O 1
ATOM 3640 N N . THR B 1 172 ? 15.406 -9.164 -11.539 1 96.38 172 THR B N 1
ATOM 3641 C CA . THR B 1 172 ? 14.664 -8.75 -12.727 1 96.38 172 THR B CA 1
ATOM 3642 C C . THR B 1 172 ? 14.047 -9.953 -13.43 1 96.38 172 THR B C 1
ATOM 3644 O O . THR B 1 172 ? 14.43 -11.094 -13.164 1 96.38 172 THR B O 1
ATOM 3647 N N . GLY B 1 173 ? 13.008 -9.664 -14.188 1 94.25 173 GLY B N 1
ATOM 3648 C CA . GLY B 1 173 ? 12.336 -10.695 -14.969 1 94.25 173 GLY B CA 1
ATOM 3649 C C . GLY B 1 173 ? 11.203 -10.156 -15.82 1 94.25 173 GLY B C 1
ATOM 3650 O O . GLY B 1 173 ? 10.75 -9.031 -15.625 1 94.25 173 GLY B O 1
ATOM 3651 N N . PRO B 1 174 ? 10.836 -10.984 -16.719 1 88.12 174 PRO B N 1
ATOM 3652 C CA . PRO B 1 174 ? 9.75 -10.555 -17.594 1 88.12 174 PRO B CA 1
ATOM 3653 C C . PRO B 1 174 ? 8.375 -10.711 -16.953 1 88.12 174 PRO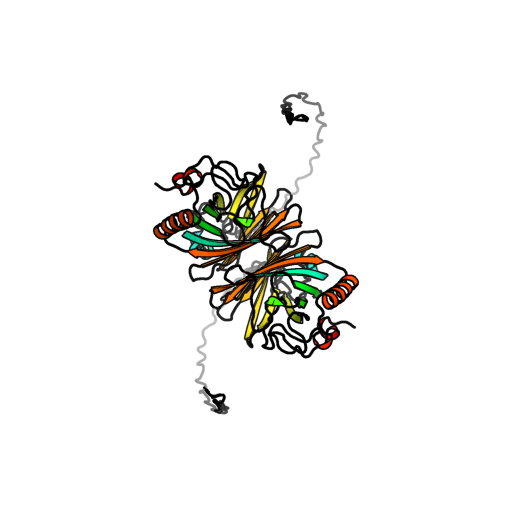 B C 1
ATOM 3655 O O . PRO B 1 174 ? 8.188 -11.555 -16.078 1 88.12 174 PRO B O 1
ATOM 3658 N N . TYR B 1 175 ? 7.492 -9.836 -17.281 1 84.88 175 TYR B N 1
ATOM 3659 C CA . TYR B 1 175 ? 6.07 -9.898 -16.953 1 84.88 175 TYR B CA 1
ATOM 3660 C C . TYR B 1 175 ? 5.223 -9.812 -18.219 1 84.88 175 TYR B C 1
ATOM 3662 O O . TYR B 1 175 ? 5.254 -8.805 -18.922 1 84.88 175 TYR B O 1
ATOM 3670 N N . ILE B 1 176 ? 4.59 -10.922 -18.453 1 77.31 176 ILE B N 1
ATOM 3671 C CA . ILE B 1 176 ? 3.799 -10.961 -19.672 1 77.31 176 ILE B CA 1
ATOM 3672 C C . ILE B 1 176 ? 2.332 -10.688 -19.344 1 77.31 176 ILE B C 1
ATOM 3674 O O . ILE B 1 176 ? 1.689 -11.477 -18.656 1 77.31 176 ILE B O 1
ATOM 3678 N N . ALA B 1 177 ? 1.881 -9.539 -19.734 1 71.75 177 ALA B N 1
ATOM 3679 C CA . ALA B 1 177 ? 0.475 -9.188 -19.562 1 71.75 177 ALA B CA 1
ATOM 3680 C C . ALA B 1 177 ? -0.05 -8.438 -20.797 1 71.75 177 ALA B C 1
ATOM 3682 O O . ALA B 1 177 ? 0.672 -7.645 -21.391 1 71.75 177 ALA B O 1
ATOM 3683 N N . PHE B 1 178 ? -1.326 -8.758 -21.141 1 68.12 178 PHE B N 1
ATOM 3684 C CA . PHE B 1 178 ? -2.045 -8.078 -22.203 1 68.12 178 PHE B CA 1
ATOM 3685 C C . PHE B 1 178 ? -1.277 -8.18 -23.516 1 68.12 178 PHE B C 1
ATOM 3687 O O . PHE B 1 178 ? -1.224 -7.215 -24.281 1 68.12 178 PHE B O 1
ATOM 3694 N N . GLY B 1 179 ? -0.59 -9.219 -23.688 1 71.19 179 GLY B N 1
ATOM 3695 C CA . GLY B 1 179 ? 0.142 -9.438 -24.922 1 71.19 179 GLY B CA 1
ATOM 3696 C C . GLY B 1 179 ? 1.457 -8.68 -24.969 1 71.19 179 GLY B C 1
ATOM 3697 O O . GLY B 1 179 ? 2.125 -8.664 -26.016 1 71.19 179 GLY B O 1
ATOM 3698 N N . MET B 1 180 ? 1.803 -8.062 -23.922 1 77.44 180 MET B N 1
ATOM 3699 C CA . MET B 1 180 ? 3.045 -7.297 -23.828 1 77.44 180 MET B CA 1
ATOM 3700 C C . MET B 1 180 ? 3.99 -7.91 -22.812 1 77.44 180 MET B C 1
ATOM 3702 O O . MET B 1 180 ? 3.547 -8.547 -21.844 1 77.44 180 MET B O 1
ATOM 3706 N N . THR B 1 181 ? 5.188 -7.824 -23.234 1 82.69 181 THR B N 1
ATOM 3707 C CA . THR B 1 181 ? 6.203 -8.195 -22.266 1 82.69 181 THR B CA 1
ATOM 3708 C C . THR B 1 181 ? 6.723 -6.961 -21.531 1 82.69 181 THR B C 1
ATOM 3710 O O . THR B 1 181 ? 7.238 -6.031 -22.156 1 82.69 181 THR B O 1
ATOM 3713 N N . MET B 1 182 ? 6.508 -6.945 -20.281 1 86.75 182 MET B N 1
ATOM 3714 C CA . MET B 1 182 ? 6.988 -5.859 -19.422 1 86.75 182 MET B CA 1
ATOM 3715 C C . MET B 1 182 ? 8.156 -6.32 -18.562 1 86.75 182 MET B C 1
ATOM 3717 O O . MET B 1 182 ? 8.438 -7.516 -18.469 1 86.75 182 MET B O 1
ATOM 3721 N N . ASP B 1 183 ? 8.797 -5.223 -18.047 1 88.69 183 ASP B N 1
ATOM 3722 C CA . ASP B 1 183 ? 9.922 -5.516 -17.172 1 88.69 183 ASP B CA 1
ATOM 3723 C C . ASP B 1 183 ? 9.523 -5.395 -15.703 1 88.69 183 ASP B C 1
ATOM 3725 O O . ASP B 1 183 ? 8.766 -4.496 -15.328 1 88.69 183 ASP B O 1
ATOM 3729 N N . THR B 1 184 ? 10.039 -6.312 -14.914 1 95.06 184 THR B N 1
ATOM 3730 C CA . THR B 1 184 ? 9.859 -6.207 -13.477 1 95.06 184 THR B CA 1
ATOM 3731 C C . THR B 1 184 ? 11.203 -6.031 -12.773 1 95.06 184 THR B C 1
ATOM 3733 O O . THR B 1 184 ? 12.227 -6.551 -13.234 1 95.06 184 THR B O 1
ATOM 3736 N N . HIS B 1 185 ? 11.18 -5.281 -11.773 1 96.38 185 HIS B N 1
ATOM 3737 C CA . HIS B 1 185 ? 12.328 -5.055 -10.914 1 96.38 185 HIS B CA 1
ATOM 3738 C C . HIS B 1 185 ? 11.969 -5.258 -9.445 1 96.38 185 HIS B C 1
ATOM 3740 O O . HIS B 1 185 ? 10.984 -4.699 -8.961 1 96.38 185 HIS B O 1
ATOM 3746 N N . THR B 1 186 ? 12.758 -6.105 -8.844 1 98 186 THR B N 1
ATOM 3747 C CA . THR B 1 186 ? 12.617 -6.277 -7.398 1 98 186 THR B CA 1
ATOM 3748 C C . THR B 1 186 ? 13.859 -5.766 -6.668 1 98 186 THR B C 1
ATOM 3750 O O . THR B 1 186 ? 14.969 -6.215 -6.941 1 98 186 THR B O 1
ATOM 3753 N N . THR B 1 187 ? 13.641 -4.863 -5.746 1 98 187 THR B N 1
ATOM 3754 C CA . THR B 1 187 ? 14.719 -4.234 -4.992 1 98 187 THR B CA 1
ATOM 3755 C C . THR B 1 187 ? 14.617 -4.578 -3.508 1 98 187 THR B C 1
ATOM 3757 O O . THR B 1 187 ? 13.547 -4.441 -2.91 1 98 187 THR B O 1
ATOM 3760 N N . LEU B 1 188 ? 15.68 -5.047 -2.986 1 97.94 188 LEU B N 1
ATOM 3761 C CA . LEU B 1 188 ? 15.742 -5.266 -1.545 1 97.94 188 LEU B CA 1
ATOM 3762 C C . LEU B 1 188 ? 16.078 -3.971 -0.813 1 97.94 188 LEU B C 1
ATOM 3764 O O . LEU B 1 188 ? 16.953 -3.219 -1.24 1 97.94 188 LEU B O 1
ATOM 3768 N N . ILE B 1 189 ? 15.391 -3.686 0.244 1 95.56 189 ILE B N 1
ATOM 3769 C CA . ILE B 1 189 ? 15.633 -2.506 1.067 1 95.56 189 ILE B CA 1
ATOM 3770 C C . ILE B 1 189 ? 15.766 -2.916 2.531 1 95.56 189 ILE B C 1
ATOM 3772 O O . ILE B 1 189 ? 14.812 -3.412 3.135 1 95.56 189 ILE B O 1
ATOM 3776 N N . GLY B 1 190 ? 16.906 -2.625 3.078 1 92.94 190 GLY B N 1
ATOM 3777 C CA . GLY B 1 190 ? 17.141 -3.111 4.426 1 92.94 190 GLY B CA 1
ATOM 3778 C C . GLY B 1 190 ? 17.047 -4.621 4.543 1 92.94 190 GLY B C 1
ATOM 3779 O O . GLY B 1 190 ? 17.5 -5.344 3.645 1 92.94 190 GLY B O 1
ATOM 3780 N N . ASP B 1 191 ? 16.516 -5.07 5.699 1 94 191 ASP B N 1
ATOM 3781 C CA . ASP B 1 191 ? 16.484 -6.508 5.949 1 94 191 ASP B CA 1
ATOM 3782 C C . ASP B 1 191 ? 15.055 -7.035 5.961 1 94 191 ASP B C 1
ATOM 3784 O O . ASP B 1 191 ? 14.828 -8.234 6.133 1 94 191 ASP B O 1
ATOM 3788 N N . ASP B 1 192 ? 14.07 -6.121 5.723 1 97 192 ASP B N 1
ATOM 3789 C CA . ASP B 1 192 ? 12.703 -6.602 5.93 1 97 192 ASP B CA 1
ATOM 3790 C C . ASP B 1 192 ? 11.75 -5.988 4.91 1 97 192 ASP B C 1
ATOM 3792 O O . ASP B 1 192 ? 10.531 -6.008 5.105 1 97 192 ASP B O 1
ATOM 3796 N N . THR B 1 193 ? 12.273 -5.383 3.881 1 98.06 193 THR B N 1
ATOM 3797 C CA . THR B 1 193 ? 11.422 -4.703 2.912 1 98.06 193 THR B CA 1
ATOM 3798 C C . THR B 1 193 ? 11.836 -5.059 1.486 1 98.06 193 THR B C 1
ATOM 3800 O O . THR B 1 193 ? 13.031 -5.098 1.171 1 98.06 193 THR B O 1
ATOM 3803 N N . VAL B 1 194 ? 10.852 -5.375 0.672 1 98.5 194 VAL B N 1
ATOM 3804 C CA . VAL B 1 194 ? 11.055 -5.688 -0.739 1 98.5 194 VAL B CA 1
ATOM 3805 C C . VAL B 1 194 ? 10.141 -4.824 -1.6 1 98.5 194 VAL B C 1
ATOM 3807 O O . VAL B 1 194 ? 8.945 -4.703 -1.315 1 98.5 194 VAL B O 1
ATOM 3810 N N . LEU B 1 195 ? 10.68 -4.219 -2.629 1 98.69 195 LEU B N 1
ATOM 3811 C CA . LEU B 1 195 ? 9.906 -3.426 -3.578 1 98.69 195 LEU B CA 1
ATOM 3812 C C . LEU B 1 195 ? 9.867 -4.102 -4.945 1 98.69 195 LEU B C 1
ATOM 3814 O O . LEU B 1 195 ? 10.914 -4.344 -5.551 1 98.69 195 LEU B O 1
ATOM 3818 N N . TYR B 1 196 ? 8.688 -4.438 -5.395 1 97.94 196 TYR B N 1
ATOM 3819 C CA . TYR B 1 196 ? 8.461 -5.008 -6.715 1 97.94 196 TYR B CA 1
ATOM 3820 C C . TYR B 1 196 ? 7.801 -3.994 -7.641 1 97.94 196 TYR B C 1
ATOM 3822 O O . TYR B 1 196 ? 6.719 -3.482 -7.34 1 97.94 196 TYR B O 1
ATOM 3830 N N . GLN B 1 197 ? 8.461 -3.727 -8.781 1 96.94 197 GLN B N 1
ATOM 3831 C CA . GLN B 1 197 ? 7.941 -2.746 -9.727 1 96.94 197 GLN B CA 1
ATOM 3832 C C . GLN B 1 197 ? 7.75 -3.365 -11.109 1 96.94 197 GLN B C 1
ATOM 3834 O O . GLN B 1 197 ? 8.578 -4.164 -11.562 1 96.94 197 GLN B O 1
ATOM 3839 N N . VAL B 1 198 ? 6.676 -3.035 -11.68 1 95.06 198 VAL B N 1
ATOM 3840 C CA . VAL B 1 198 ? 6.43 -3.33 -13.086 1 95.06 198 VAL B CA 1
ATOM 3841 C C . VAL B 1 198 ? 6.453 -2.037 -13.898 1 95.06 198 VAL B C 1
ATOM 3843 O O . VAL B 1 198 ? 5.75 -1.077 -13.57 1 95.06 198 VAL B O 1
ATOM 3846 N N . ARG B 1 199 ? 7.203 -2.07 -14.953 1 93 199 ARG B N 1
ATOM 3847 C CA . ARG B 1 199 ? 7.328 -0.873 -15.781 1 93 199 ARG B CA 1
ATOM 3848 C C . ARG B 1 199 ? 7 -1.174 -17.234 1 93 199 ARG B C 1
ATOM 3850 O O . ARG B 1 199 ? 7.359 -2.234 -17.75 1 93 199 ARG B O 1
ATOM 3857 N N . MET B 1 200 ? 6.395 -0.175 -17.766 1 89.44 200 MET B N 1
ATOM 3858 C CA . MET B 1 200 ? 6.156 -0.235 -19.203 1 89.44 200 MET B CA 1
ATOM 3859 C C . MET B 1 200 ? 7.441 0.044 -19.984 1 89.44 200 MET B C 1
ATOM 3861 O O . MET B 1 200 ? 8.445 0.461 -19.406 1 89.44 200 MET B O 1
ATOM 3865 N N . SER B 1 201 ? 7.348 -0.168 -21.297 1 86.38 201 SER B N 1
ATOM 3866 C CA . SER B 1 201 ? 8.523 -0.014 -22.156 1 86.38 201 SER B CA 1
ATOM 3867 C C . SER B 1 201 ? 9.008 1.431 -22.172 1 86.38 201 SER B C 1
ATOM 3869 O O . SER B 1 201 ? 10.195 1.689 -22.391 1 86.38 201 SER B O 1
ATOM 3871 N N . ASP B 1 202 ? 8.141 2.324 -21.891 1 87.69 202 ASP B N 1
ATOM 3872 C CA . ASP B 1 202 ? 8.516 3.732 -21.891 1 87.69 202 ASP B CA 1
ATOM 3873 C C . ASP B 1 202 ? 9.055 4.164 -20.531 1 87.69 202 ASP B C 1
ATOM 3875 O O . ASP B 1 202 ? 9.352 5.344 -20.312 1 87.69 202 ASP B O 1
ATOM 3879 N N . GLY B 1 203 ? 9.07 3.244 -19.641 1 88.69 203 GLY B N 1
ATOM 3880 C CA . GLY B 1 203 ? 9.641 3.521 -18.328 1 88.69 203 GLY B CA 1
ATOM 3881 C C . GLY B 1 203 ? 8.594 3.881 -17.297 1 88.69 203 GLY B C 1
ATOM 3882 O O . GLY B 1 203 ? 8.898 3.957 -16.094 1 88.69 203 GLY B O 1
ATOM 3883 N N . SER B 1 204 ? 7.344 4.039 -17.703 1 91.25 204 SER B N 1
ATOM 3884 C CA . SER B 1 204 ? 6.289 4.418 -16.781 1 91.25 204 SER B CA 1
ATOM 3885 C C . SER B 1 204 ? 5.922 3.258 -15.859 1 91.25 204 SER B C 1
ATOM 3887 O O . SER B 1 204 ? 6.039 2.094 -16.234 1 91.25 204 SER B O 1
ATOM 3889 N N . LEU B 1 205 ? 5.441 3.605 -14.742 1 93.38 205 LEU B N 1
ATOM 3890 C CA . LEU B 1 205 ? 5.066 2.617 -13.742 1 93.38 205 LEU B CA 1
ATOM 3891 C C . LEU B 1 205 ? 3.719 1.985 -14.07 1 93.38 205 LEU B C 1
ATOM 3893 O O . LEU B 1 205 ? 2.754 2.691 -14.375 1 93.38 205 LEU B O 1
ATOM 3897 N N . MET B 1 206 ? 3.707 0.748 -14.016 1 94.12 206 MET B N 1
ATOM 3898 C CA . MET B 1 206 ? 2.445 0.018 -14.109 1 94.12 206 MET B CA 1
ATOM 3899 C C . MET B 1 206 ? 2.008 -0.49 -12.742 1 94.12 206 MET B C 1
ATOM 3901 O O . MET B 1 206 ? 0.816 -0.511 -12.43 1 94.12 206 MET B O 1
ATOM 3905 N N . GLN B 1 207 ? 2.947 -0.9 -12.008 1 95.81 207 GLN B N 1
ATOM 3906 C CA . GLN B 1 207 ? 2.672 -1.362 -10.648 1 95.81 207 GLN B CA 1
ATOM 3907 C C . GLN B 1 207 ? 3.859 -1.099 -9.727 1 95.81 207 GLN B C 1
ATOM 3909 O O . GLN B 1 207 ? 5.012 -1.258 -10.133 1 95.81 207 GLN B O 1
ATOM 3914 N N . ASN B 1 208 ? 3.561 -0.659 -8.547 1 98.12 208 ASN B N 1
ATOM 3915 C CA . ASN B 1 208 ? 4.508 -0.5 -7.449 1 98.12 208 ASN B CA 1
ATOM 3916 C C . ASN B 1 208 ? 4.047 -1.243 -6.199 1 98.12 208 ASN B C 1
ATOM 3918 O O . ASN B 1 208 ? 3.066 -0.849 -5.562 1 98.12 208 ASN B O 1
ATOM 3922 N N . GLN B 1 209 ? 4.742 -2.307 -5.844 1 98.06 209 GLN B N 1
ATOM 3923 C CA . GLN B 1 209 ? 4.293 -3.154 -4.746 1 98.06 209 GLN B CA 1
ATOM 3924 C C . GLN B 1 209 ? 5.34 -3.215 -3.635 1 98.06 209 GLN B C 1
ATOM 3926 O O . GLN B 1 209 ? 6.496 -3.562 -3.883 1 98.06 209 GLN B O 1
ATOM 3931 N N . LEU B 1 210 ? 4.875 -2.916 -2.48 1 98.88 210 LEU B N 1
ATOM 3932 C CA . LEU B 1 210 ? 5.723 -2.947 -1.293 1 98.88 210 LEU B CA 1
ATOM 3933 C C . LEU B 1 210 ? 5.406 -4.168 -0.433 1 98.88 210 LEU B C 1
ATOM 3935 O O . LEU B 1 210 ? 4.242 -4.422 -0.116 1 98.88 210 LEU B O 1
ATOM 3939 N N . THR B 1 211 ? 6.438 -4.895 -0.097 1 98.69 211 THR B N 1
ATOM 3940 C CA . THR B 1 211 ? 6.309 -6.031 0.811 1 98.69 211 THR B CA 1
ATOM 3941 C C . THR B 1 211 ? 7.121 -5.797 2.084 1 98.69 211 THR B C 1
ATOM 3943 O O . THR B 1 211 ? 8.312 -5.508 2.02 1 98.69 211 THR B O 1
ATOM 3946 N N . SER B 1 212 ? 6.473 -5.855 3.186 1 98.62 212 SER B N 1
ATOM 3947 C CA . SER B 1 212 ? 7.141 -5.848 4.484 1 98.62 212 SER B CA 1
ATOM 3948 C C . SER B 1 212 ? 7.195 -7.25 5.086 1 98.62 212 SER B C 1
ATOM 3950 O O . SER B 1 212 ? 6.195 -7.973 5.078 1 98.62 212 SER B O 1
ATOM 3952 N N . LEU B 1 213 ? 8.328 -7.559 5.609 1 98.06 213 LEU B N 1
ATOM 3953 C CA . LEU B 1 213 ? 8.609 -8.906 6.094 1 98.06 213 LEU B CA 1
ATOM 3954 C C . LEU B 1 213 ? 9.062 -8.875 7.551 1 98.06 213 LEU B C 1
ATOM 3956 O O . LEU B 1 213 ? 10.219 -9.172 7.855 1 98.06 213 LEU B O 1
ATOM 3960 N N . PRO B 1 214 ? 8.18 -8.695 8.461 1 95.31 214 PRO B N 1
ATOM 3961 C CA . PRO B 1 214 ? 8.578 -8.852 9.859 1 95.31 214 PRO B CA 1
ATOM 3962 C C . PRO B 1 214 ? 9.086 -10.258 10.18 1 95.31 214 PRO B C 1
ATOM 3964 O O . PRO B 1 214 ? 8.812 -11.195 9.43 1 95.31 214 PRO B O 1
ATOM 3967 N N . PRO B 1 215 ? 9.844 -10.367 11.266 1 94.19 215 PRO B N 1
ATOM 3968 C CA . PRO B 1 215 ? 10.445 -11.672 11.578 1 94.19 215 PRO B CA 1
ATOM 3969 C C . PRO B 1 215 ? 9.5 -12.586 12.344 1 94.19 215 PRO B C 1
ATOM 3971 O O . PRO B 1 215 ? 9.875 -13.141 13.383 1 94.19 215 PRO B O 1
ATOM 3974 N N . ASN B 1 216 ? 8.297 -12.727 11.938 1 94.62 216 ASN B N 1
ATOM 3975 C CA . ASN B 1 216 ? 7.305 -13.555 12.617 1 94.62 216 ASN B CA 1
ATOM 3976 C C . ASN B 1 216 ? 6.5 -14.391 11.633 1 94.62 216 ASN B C 1
ATOM 3978 O O . ASN B 1 216 ? 5.332 -14.695 11.875 1 94.62 216 ASN B O 1
ATOM 3982 N N . ASP B 1 217 ? 7.074 -14.617 10.445 1 96.06 217 ASP B N 1
ATOM 3983 C CA . ASP B 1 217 ? 6.5 -15.469 9.414 1 96.06 217 ASP B CA 1
ATOM 3984 C C . ASP B 1 217 ? 5.195 -14.875 8.875 1 96.06 217 ASP B C 1
ATOM 3986 O O . ASP B 1 217 ? 4.262 -15.617 8.555 1 96.06 217 ASP B O 1
ATOM 3990 N N . THR B 1 218 ? 5.102 -13.586 8.938 1 96.69 218 THR B N 1
ATOM 3991 C CA . THR B 1 218 ? 4.023 -12.875 8.266 1 96.69 218 THR B CA 1
ATOM 3992 C C . THR B 1 218 ? 4.578 -11.898 7.23 1 96.69 218 THR B C 1
ATOM 3994 O O . THR B 1 218 ? 5.758 -11.555 7.266 1 96.69 218 THR B O 1
ATOM 3997 N N . ARG B 1 219 ? 3.775 -11.594 6.309 1 97.38 219 ARG B N 1
ATOM 3998 C CA . ARG B 1 219 ? 4.137 -10.531 5.379 1 97.38 219 ARG B CA 1
ATOM 3999 C C . ARG B 1 219 ? 2.912 -9.719 4.969 1 97.38 219 ARG B C 1
ATOM 4001 O O . ARG B 1 219 ? 1.8 -10.25 4.922 1 97.38 219 ARG B O 1
ATOM 4008 N N . VAL B 1 220 ? 3.129 -8.484 4.832 1 98.56 220 VAL B N 1
ATOM 4009 C CA . VAL B 1 220 ? 2.109 -7.543 4.383 1 98.56 220 VAL B CA 1
ATOM 4010 C C . VAL B 1 220 ? 2.533 -6.914 3.059 1 98.56 220 VAL B C 1
ATOM 4012 O O . VAL B 1 220 ? 3.678 -6.48 2.908 1 98.56 220 VAL B O 1
ATOM 4015 N N . ARG B 1 221 ? 1.625 -6.918 2.119 1 98.31 221 ARG B N 1
ATOM 4016 C CA . ARG B 1 221 ? 1.907 -6.312 0.823 1 98.31 221 ARG B CA 1
ATOM 4017 C C . ARG B 1 221 ? 0.846 -5.277 0.459 1 98.31 221 ARG B C 1
ATOM 4019 O O . ARG B 1 221 ? -0.345 -5.496 0.694 1 98.31 221 ARG B O 1
ATOM 4026 N N . THR B 1 222 ? 1.279 -4.176 -0.006 1 98.75 222 THR B N 1
ATOM 4027 C CA . THR B 1 222 ? 0.417 -3.207 -0.674 1 98.75 222 THR B CA 1
ATOM 4028 C C . THR B 1 222 ? 0.919 -2.918 -2.086 1 98.75 222 THR B C 1
ATOM 4030 O O . THR B 1 222 ? 2.127 -2.848 -2.318 1 98.75 222 THR B O 1
ATOM 4033 N N . ALA B 1 223 ? -0.013 -2.77 -2.973 1 98.38 223 ALA B N 1
ATOM 4034 C CA . ALA B 1 223 ? 0.35 -2.469 -4.355 1 98.38 223 ALA B CA 1
ATOM 4035 C C . ALA B 1 223 ? -0.452 -1.285 -4.887 1 98.38 223 ALA B C 1
ATOM 4037 O O . ALA B 1 223 ? -1.588 -1.056 -4.465 1 98.38 223 ALA B O 1
ATOM 4038 N N . GLN B 1 224 ? 0.195 -0.609 -5.73 1 98.38 224 GLN B N 1
ATOM 4039 C CA . GLN B 1 224 ? -0.382 0.485 -6.508 1 98.38 224 GLN B CA 1
ATOM 4040 C C . GLN B 1 224 ? -0.352 0.176 -8 1 98.38 224 GLN B C 1
ATOM 4042 O O . GLN B 1 224 ? 0.695 -0.179 -8.547 1 98.38 224 GLN B O 1
ATOM 4047 N N . GLY B 1 225 ? -1.513 0.337 -8.625 1 96.62 225 GLY B N 1
ATOM 4048 C CA . GLY B 1 225 ? -1.574 0.139 -10.062 1 96.62 225 GLY B CA 1
ATOM 4049 C C . GLY B 1 225 ? -1.789 1.429 -10.836 1 96.62 225 GLY B C 1
ATOM 4050 O O . GLY B 1 225 ? -2.484 2.33 -10.359 1 96.62 225 GLY B O 1
ATOM 4051 N N . PHE B 1 226 ? -1.203 1.409 -12.016 1 95.5 226 PHE B N 1
ATOM 4052 C CA . PHE B 1 226 ? -1.279 2.594 -12.867 1 95.5 226 PHE B CA 1
ATOM 4053 C C . PHE B 1 226 ? -1.558 2.209 -14.312 1 95.5 226 PHE B C 1
ATOM 4055 O O . PHE B 1 226 ? -1.154 1.134 -14.758 1 95.5 226 PHE B O 1
ATOM 4062 N N . PHE B 1 227 ? -2.227 3.088 -14.953 1 90.94 227 PHE B N 1
ATOM 4063 C CA . PHE B 1 227 ? -2.35 3.078 -16.406 1 90.94 227 PHE B CA 1
ATOM 4064 C C . PHE B 1 227 ? -2.113 4.473 -16.984 1 90.94 227 PHE B C 1
ATOM 4066 O O . PHE B 1 227 ? -2.846 5.41 -16.656 1 90.94 227 PHE B O 1
ATOM 4073 N N . MET B 1 228 ? -1.138 4.602 -17.781 1 88.38 228 MET B N 1
ATOM 4074 C CA . MET B 1 228 ? -0.766 5.898 -18.344 1 88.38 228 MET B CA 1
ATOM 4075 C C . MET B 1 228 ? -0.646 6.953 -17.25 1 88.38 228 MET B C 1
ATOM 4077 O O . MET B 1 228 ? -1.246 8.023 -17.344 1 88.38 228 MET B O 1
ATOM 4081 N N . ASN B 1 229 ? -0.035 6.629 -16.188 1 90.75 229 ASN B N 1
ATOM 4082 C CA . ASN B 1 229 ? 0.314 7.508 -15.078 1 90.75 229 ASN B CA 1
ATOM 4083 C C . ASN B 1 229 ? -0.896 7.809 -14.195 1 90.75 229 ASN B C 1
ATOM 4085 O O . ASN B 1 229 ? -0.805 8.602 -13.258 1 90.75 229 ASN B O 1
ATOM 4089 N N . THR B 1 230 ? -2.012 7.184 -14.461 1 93.62 230 THR B N 1
ATOM 4090 C CA . THR B 1 230 ? -3.211 7.367 -13.648 1 93.62 230 THR B CA 1
ATOM 4091 C C . THR B 1 230 ? -3.424 6.172 -12.727 1 93.62 230 THR B C 1
ATOM 4093 O O . THR B 1 230 ? -3.316 5.023 -13.156 1 93.62 230 THR B O 1
ATOM 4096 N N . PRO B 1 231 ? -3.689 6.488 -11.5 1 94.31 231 PRO B N 1
ATOM 4097 C CA . PRO B 1 231 ? -3.943 5.363 -10.594 1 94.31 231 PRO B CA 1
ATOM 4098 C C . PRO B 1 231 ? -5.188 4.566 -10.977 1 94.31 231 PRO B C 1
ATOM 4100 O O . PRO B 1 231 ? -6.219 5.152 -11.32 1 94.31 231 PRO B O 1
ATOM 4103 N N . THR B 1 232 ? -5.062 3.229 -10.844 1 95.38 232 THR B N 1
ATOM 4104 C CA . THR B 1 232 ? -6.188 2.389 -11.242 1 95.38 232 THR B CA 1
ATOM 4105 C C . THR B 1 232 ? -6.656 1.527 -10.078 1 95.38 232 THR B C 1
ATOM 4107 O O . THR B 1 232 ? -7.836 1.172 -9.992 1 95.38 232 THR B O 1
ATOM 4110 N N . TYR B 1 233 ? -5.762 1.173 -9.188 1 97.19 233 TYR B N 1
ATOM 4111 C CA . TYR B 1 233 ? -6.148 0.33 -8.062 1 97.19 233 TYR B CA 1
ATOM 4112 C C . TYR B 1 233 ? -5.102 0.381 -6.957 1 97.19 233 TYR B C 1
ATOM 4114 O O . TYR B 1 233 ? -3.996 0.886 -7.16 1 97.19 233 TYR B O 1
ATOM 4122 N N . ALA B 1 234 ? -5.465 -0.09 -5.812 1 98.38 234 ALA B N 1
ATOM 4123 C CA . ALA B 1 234 ? -4.559 -0.44 -4.719 1 98.38 234 ALA B CA 1
ATOM 4124 C C . ALA B 1 234 ? -4.957 -1.766 -4.078 1 98.38 234 ALA B C 1
ATOM 4126 O O . ALA B 1 234 ? -6.125 -2.16 -4.129 1 98.38 234 ALA B O 1
ATOM 4127 N N . SER B 1 235 ? -3.971 -2.424 -3.535 1 98.25 235 SER B N 1
ATOM 4128 C CA . SER B 1 235 ? -4.262 -3.701 -2.893 1 98.25 235 SER B CA 1
ATOM 4129 C C . SER B 1 235 ? -3.635 -3.777 -1.505 1 98.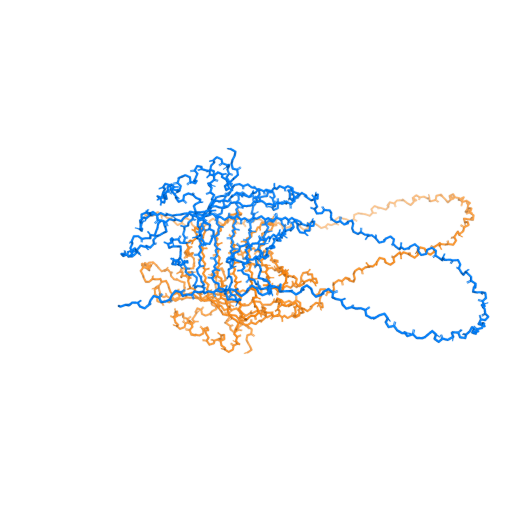25 235 SER B C 1
ATOM 4131 O O . SER B 1 235 ? -2.721 -3.014 -1.188 1 98.25 235 SER B O 1
ATOM 4133 N N . TYR B 1 236 ? -4.188 -4.574 -0.64 1 98.69 236 TYR B N 1
ATOM 4134 C CA . TYR B 1 236 ? -3.748 -4.871 0.72 1 98.69 236 TYR B CA 1
ATOM 4135 C C . TYR B 1 236 ? -3.797 -6.371 0.994 1 98.69 236 TYR B C 1
ATOM 4137 O O . TYR B 1 236 ? -4.879 -6.957 1.091 1 98.69 236 TYR B O 1
ATOM 4145 N N . TYR B 1 237 ? -2.559 -6.973 1.062 1 97.88 237 TYR B N 1
ATOM 4146 C CA . TYR B 1 237 ? -2.426 -8.406 1.283 1 97.88 237 TYR B CA 1
ATOM 4147 C C . TYR B 1 237 ? -1.871 -8.695 2.674 1 97.88 237 TYR B C 1
ATOM 4149 O O . TYR B 1 237 ? -0.812 -8.188 3.045 1 97.88 237 TYR B O 1
ATOM 4157 N N . ARG B 1 238 ? -2.547 -9.516 3.4 1 97.69 238 ARG B N 1
ATOM 4158 C CA . ARG B 1 238 ? -2.135 -9.984 4.719 1 97.69 238 ARG B CA 1
ATOM 4159 C C . ARG B 1 238 ? -1.89 -11.492 4.715 1 97.69 238 ARG B C 1
ATOM 4161 O O . ARG B 1 238 ? -2.832 -12.281 4.605 1 97.69 238 ARG B O 1
ATOM 4168 N N . GLU B 1 239 ? -0.619 -11.859 4.887 1 98.19 239 GLU B N 1
ATOM 4169 C CA . GLU B 1 239 ? -0.273 -13.258 4.629 1 98.19 239 GLU B CA 1
ATOM 4170 C C . GLU B 1 239 ? 0.517 -13.852 5.789 1 98.19 239 GLU B C 1
ATOM 4172 O O . GLU B 1 239 ? 1.226 -13.141 6.5 1 98.19 239 GLU B O 1
ATOM 4177 N N . ARG B 1 240 ? 0.41 -15.086 5.949 1 98.31 240 ARG B N 1
ATOM 4178 C CA . ARG B 1 240 ? 1.231 -15.867 6.871 1 98.31 240 ARG B CA 1
ATOM 4179 C C . ARG B 1 240 ? 1.865 -17.062 6.164 1 98.31 240 ARG B C 1
ATOM 4181 O O . ARG B 1 240 ? 1.269 -17.641 5.25 1 98.31 240 ARG B O 1
ATOM 4188 N N . LYS B 1 241 ? 2.99 -17.406 6.621 1 98.31 241 LYS B N 1
ATOM 4189 C CA . LYS B 1 241 ? 3.699 -18.578 6.109 1 98.31 241 LYS B CA 1
ATOM 4190 C C . LYS B 1 241 ? 3.143 -19.859 6.715 1 98.31 241 LYS B C 1
ATOM 4192 O O . LYS B 1 241 ? 2.834 -19.906 7.906 1 98.31 241 LYS B O 1
ATOM 4197 N N . VAL B 1 242 ? 3.018 -20.875 5.879 1 98.75 242 VAL B N 1
ATOM 4198 C CA . VAL B 1 242 ? 2.477 -22.156 6.332 1 98.75 242 VAL B CA 1
ATOM 4199 C C . VAL B 1 242 ? 3.316 -23.297 5.77 1 98.75 242 VAL B C 1
ATOM 4201 O O . VAL B 1 242 ? 4.219 -23.078 4.961 1 98.75 242 VAL B O 1
ATOM 4204 N N . THR B 1 243 ? 3.053 -24.469 6.262 1 98.5 243 THR B N 1
ATOM 4205 C CA . THR B 1 243 ? 3.656 -25.641 5.656 1 98.5 243 THR B CA 1
ATOM 4206 C C . THR B 1 243 ? 2.979 -25.984 4.332 1 98.5 243 THR B C 1
ATOM 4208 O O . THR B 1 243 ? 1.852 -25.547 4.078 1 98.5 243 THR B O 1
ATOM 4211 N N . LYS B 1 244 ? 3.648 -26.766 3.568 1 98.19 244 LYS B N 1
ATOM 4212 C CA . LYS B 1 244 ? 3.07 -27.219 2.309 1 98.19 244 LYS B CA 1
ATOM 4213 C C . LYS B 1 244 ? 1.757 -27.969 2.545 1 98.19 244 LYS B C 1
ATOM 4215 O O . LYS B 1 244 ? 0.776 -27.734 1.831 1 98.19 244 LYS B O 1
ATOM 4220 N N . GLU B 1 245 ? 1.714 -28.812 3.525 1 98.31 245 GLU B N 1
ATOM 4221 C CA . GLU B 1 245 ? 0.514 -29.594 3.84 1 98.31 245 GLU B CA 1
ATOM 4222 C C . GLU B 1 245 ? -0.65 -28.672 4.199 1 98.31 245 GLU B C 1
ATOM 4224 O O . GLU B 1 245 ? -1.754 -28.828 3.672 1 98.31 245 GLU B O 1
ATOM 4229 N N . GLU B 1 246 ? -0.399 -27.75 5.047 1 98.69 246 GLU B N 1
ATOM 4230 C CA . GLU B 1 246 ? -1.444 -26.812 5.445 1 98.69 246 GLU B CA 1
ATOM 4231 C C . GLU B 1 246 ? -1.909 -25.969 4.262 1 98.69 246 GLU B C 1
ATOM 4233 O O . GLU B 1 246 ? -3.094 -25.656 4.148 1 98.69 246 GLU B O 1
ATOM 4238 N N . PHE B 1 247 ? -0.973 -25.656 3.428 1 98.75 247 PHE B N 1
ATOM 4239 C CA . PHE B 1 247 ? -1.253 -24.875 2.23 1 98.75 247 PHE B CA 1
ATOM 4240 C C . PHE B 1 247 ? -2.332 -25.547 1.388 1 98.75 247 PHE B C 1
ATOM 4242 O O . PHE B 1 247 ? -3.355 -24.922 1.08 1 98.75 247 PHE B O 1
ATOM 4249 N N . PHE B 1 248 ? -2.201 -26.734 1.092 1 98.38 248 PHE B N 1
ATOM 4250 C CA . PHE B 1 248 ? -3.133 -27.422 0.205 1 98.38 248 PHE B CA 1
ATOM 4251 C C . PHE B 1 248 ? -4.41 -27.797 0.945 1 98.38 248 PHE B C 1
ATOM 4253 O O . PHE B 1 248 ? -5.488 -27.859 0.345 1 98.38 248 PHE B O 1
ATOM 4260 N N . GLU B 1 249 ? -4.309 -28 2.271 1 98.75 249 GLU B N 1
ATOM 4261 C CA . GLU B 1 249 ? -5.516 -28.188 3.074 1 98.75 249 GLU B CA 1
ATOM 4262 C C . GLU B 1 249 ? -6.402 -26.938 3.037 1 98.75 249 GLU B C 1
ATOM 4264 O O . GLU B 1 249 ? -7.617 -27.047 2.861 1 98.75 249 GLU B O 1
ATOM 4269 N N . LEU B 1 250 ? -5.777 -25.844 3.164 1 98.88 250 LEU B N 1
ATOM 4270 C CA . LEU B 1 250 ? -6.52 -24.594 3.176 1 98.88 250 LEU B CA 1
ATOM 4271 C C . LEU B 1 250 ? -7.102 -24.281 1.797 1 98.88 250 LEU B C 1
ATOM 4273 O O . LEU B 1 250 ? -8.219 -23.781 1.686 1 98.88 250 LEU B O 1
ATOM 4277 N N . ILE B 1 251 ? -6.355 -24.562 0.719 1 98.69 251 ILE B N 1
ATOM 4278 C CA . ILE B 1 251 ? -6.895 -24.375 -0.625 1 98.69 251 ILE B CA 1
ATOM 4279 C C . ILE B 1 251 ? -8.188 -25.188 -0.778 1 98.69 251 ILE B C 1
ATOM 4281 O O . ILE B 1 251 ? -9.195 -24.656 -1.262 1 98.69 251 ILE B O 1
ATOM 4285 N N . THR B 1 252 ? -8.109 -26.391 -0.339 1 98.62 252 THR B N 1
ATOM 4286 C CA . THR B 1 252 ? -9.273 -27.25 -0.438 1 98.62 252 THR B CA 1
ATOM 4287 C C . THR B 1 252 ? -10.43 -26.703 0.389 1 98.62 252 THR B C 1
ATOM 4289 O O . THR B 1 252 ? -11.57 -26.688 -0.074 1 98.62 252 THR B O 1
ATOM 4292 N N . GLN B 1 253 ? -10.133 -26.312 1.551 1 98.81 253 GLN B N 1
ATOM 4293 C CA . GLN B 1 253 ? -11.148 -25.781 2.447 1 98.81 253 GLN B CA 1
ATOM 4294 C C . GLN B 1 253 ? -11.844 -24.562 1.837 1 98.81 253 GLN B C 1
ATOM 4296 O O . GLN B 1 253 ? -13.07 -24.469 1.83 1 98.81 253 GLN B O 1
ATOM 4301 N N . TYR B 1 254 ? -11.102 -23.641 1.316 1 98.88 254 TYR B N 1
ATOM 4302 C CA . TYR B 1 254 ? -11.688 -22.406 0.795 1 98.88 254 TYR B CA 1
ATOM 4303 C C . TYR B 1 254 ? -12.391 -22.656 -0.531 1 98.88 254 TYR B C 1
ATOM 4305 O O . TYR B 1 254 ? -13.391 -22.016 -0.842 1 98.88 254 TYR B O 1
ATOM 4313 N N . ARG B 1 255 ? -11.859 -23.578 -1.313 1 98.81 255 ARG B N 1
ATOM 4314 C CA . ARG B 1 255 ? -12.586 -23.984 -2.514 1 98.81 255 ARG B CA 1
ATOM 4315 C C . ARG B 1 255 ? -13.969 -24.5 -2.166 1 98.81 255 ARG B C 1
ATOM 4317 O O . ARG B 1 255 ? -14.938 -24.234 -2.879 1 98.81 255 ARG B O 1
ATOM 4324 N N . GLN B 1 256 ? -14.023 -25.281 -1.098 1 98.75 256 GLN B N 1
ATOM 4325 C CA . GLN B 1 256 ? -15.32 -25.766 -0.636 1 98.75 256 GLN B CA 1
ATOM 4326 C C . GLN B 1 256 ? -16.203 -24.641 -0.126 1 98.75 256 GLN B C 1
ATOM 4328 O O . GLN B 1 256 ? -17.375 -24.562 -0.469 1 98.75 256 GLN B O 1
ATOM 4333 N N . GLU B 1 257 ? -15.617 -23.812 0.66 1 98.56 257 GLU B N 1
ATOM 4334 C CA . GLU B 1 257 ? -16.359 -22.688 1.228 1 98.56 257 GLU B CA 1
ATOM 4335 C C . GLU B 1 257 ? -16.938 -21.797 0.132 1 98.56 257 GLU B C 1
ATOM 4337 O O . GLU B 1 257 ? -18.062 -21.328 0.232 1 98.56 257 GLU B O 1
ATOM 4342 N N . TYR B 1 258 ? -16.125 -21.562 -0.891 1 98.5 258 TYR B N 1
ATOM 4343 C CA . TYR B 1 258 ? -16.516 -20.688 -1.979 1 98.5 258 TYR B CA 1
ATOM 4344 C C . TYR B 1 258 ? -17.266 -21.453 -3.057 1 98.5 258 TYR B C 1
ATOM 4346 O O . TYR B 1 258 ? -17.656 -20.875 -4.078 1 98.5 258 TYR B O 1
ATOM 4354 N N . GLN B 1 259 ? -17.422 -22.734 -2.83 1 98.31 259 GLN B N 1
ATOM 4355 C CA . GLN B 1 259 ? -18.109 -23.609 -3.764 1 98.31 259 GLN B CA 1
ATOM 4356 C C . GLN B 1 259 ? -17.531 -23.5 -5.168 1 98.31 259 GLN B C 1
ATOM 4358 O O . GLN B 1 259 ? -18.266 -23.328 -6.141 1 98.31 259 GLN B O 1
ATOM 4363 N N . ILE B 1 260 ? -16.281 -23.469 -5.266 1 98.44 260 ILE B N 1
ATOM 4364 C CA . ILE B 1 260 ? -15.617 -23.406 -6.559 1 98.44 260 ILE B CA 1
ATOM 4365 C C . ILE B 1 260 ? -15.672 -24.781 -7.223 1 98.44 260 ILE B C 1
ATOM 4367 O O . ILE B 1 260 ? -15.336 -25.797 -6.605 1 98.44 260 ILE B O 1
ATOM 4371 N N . LEU B 1 261 ? -16.047 -24.781 -8.445 1 98.06 261 LEU B N 1
ATOM 4372 C CA . LEU B 1 261 ? -16.203 -26.047 -9.164 1 98.06 261 LEU B CA 1
ATOM 4373 C C . LEU B 1 261 ? -14.836 -26.656 -9.484 1 98.06 261 LEU B C 1
ATOM 4375 O O . LEU B 1 261 ? -13.891 -25.938 -9.797 1 98.06 261 LEU B O 1
ATOM 4379 N N . GLU B 1 262 ? -14.781 -27.953 -9.539 1 97.69 262 GLU B N 1
ATOM 4380 C CA . GLU B 1 262 ? -13.539 -28.656 -9.844 1 97.69 262 GLU B CA 1
ATOM 4381 C C . GLU B 1 262 ? -13.016 -28.281 -11.227 1 97.69 262 GLU B C 1
ATOM 4383 O O . GLU B 1 262 ? -11.805 -28.188 -11.43 1 97.69 262 GLU B O 1
ATOM 4388 N N . THR B 1 263 ? -13.906 -28 -12.164 1 96.69 263 THR B N 1
ATOM 4389 C CA . THR B 1 263 ? -13.531 -27.656 -13.523 1 96.69 263 THR B CA 1
ATOM 4390 C C . THR B 1 263 ? -12.82 -26.297 -13.562 1 96.69 263 THR B C 1
ATOM 4392 O O . THR B 1 263 ? -12.148 -25.969 -14.539 1 96.69 263 THR B O 1
ATOM 4395 N N . ASP B 1 264 ? -12.969 -25.547 -12.508 1 97.5 264 ASP B N 1
ATOM 4396 C CA . ASP B 1 264 ? -12.383 -24.203 -12.477 1 97.5 264 ASP B CA 1
ATOM 4397 C C . ASP B 1 264 ? -11.047 -24.203 -11.742 1 97.5 264 ASP B C 1
ATOM 4399 O O . ASP B 1 264 ? -10.352 -23.188 -11.703 1 97.5 264 ASP B O 1
ATOM 4403 N N . HIS B 1 265 ? -10.633 -25.344 -11.172 1 98.12 265 HIS B N 1
ATOM 4404 C CA . HIS B 1 265 ? -9.367 -25.422 -10.453 1 98.12 265 HIS B CA 1
ATOM 4405 C C . HIS B 1 265 ? -8.188 -25.172 -11.391 1 98.12 265 HIS B C 1
ATOM 4407 O O . HIS B 1 265 ? -7.902 -25.984 -12.273 1 98.12 265 HIS B O 1
ATOM 4413 N N . CYS B 1 266 ? -7.496 -24.047 -11.133 1 97.81 266 CYS B N 1
ATOM 4414 C CA . CYS B 1 266 ? -6.344 -23.594 -11.914 1 97.81 266 CYS B CA 1
ATOM 4415 C C . CYS B 1 266 ? -6.707 -23.438 -13.383 1 97.81 266 CYS B C 1
ATOM 4417 O O . CYS B 1 266 ? -5.848 -23.547 -14.258 1 97.81 266 CYS B O 1
ATOM 4419 N N . ALA B 1 267 ? -7.969 -23.141 -13.68 1 97.56 267 ALA B N 1
ATOM 4420 C CA . ALA B 1 267 ? -8.461 -23.203 -15.055 1 97.56 267 ALA B CA 1
ATOM 4421 C C . ALA B 1 267 ? -8.219 -21.891 -15.781 1 97.56 267 ALA B C 1
ATOM 4423 O O . ALA B 1 267 ? -8.234 -21.844 -17.016 1 97.56 267 ALA B O 1
ATOM 4424 N N . TYR B 1 268 ? -7.984 -20.844 -15.031 1 96 268 TYR B N 1
ATOM 4425 C CA . TYR B 1 268 ? -7.871 -19.531 -15.656 1 96 268 TYR B CA 1
ATOM 4426 C C . TYR B 1 268 ? -6.578 -18.844 -15.234 1 96 268 TYR B C 1
ATOM 4428 O O . TYR B 1 268 ? -6.129 -18.984 -14.094 1 96 268 TYR B O 1
ATOM 4436 N N . ASP B 1 269 ? -6.078 -18.047 -16.188 1 92.25 269 ASP B N 1
ATOM 4437 C CA . ASP B 1 269 ? -4.863 -17.281 -15.906 1 92.25 269 ASP B CA 1
ATOM 4438 C C . ASP B 1 269 ? -5.188 -15.852 -15.516 1 92.25 269 ASP B C 1
ATOM 4440 O O . ASP B 1 269 ? -6.355 -15.5 -15.32 1 92.25 269 ASP B O 1
ATOM 4444 N N . SER B 1 270 ? -4.156 -15.031 -15.336 1 86.12 270 SER B N 1
ATOM 4445 C CA . SER B 1 270 ? -4.32 -13.672 -14.852 1 86.12 270 SER B CA 1
ATOM 4446 C C . SER B 1 270 ? -5.078 -12.812 -15.859 1 86.12 270 SER B C 1
ATOM 4448 O O . SER B 1 270 ? -5.629 -11.766 -15.5 1 86.12 270 SER B O 1
ATOM 4450 N N . GLY B 1 271 ? -5.117 -13.188 -17.094 1 85 271 GLY B N 1
ATOM 4451 C CA . GLY B 1 271 ? -5.863 -12.484 -18.125 1 85 271 GLY B CA 1
ATOM 4452 C C . GLY B 1 271 ? -7.285 -12.992 -18.281 1 85 271 GLY B C 1
ATOM 4453 O O . GLY B 1 271 ? -7.984 -12.617 -19.234 1 85 271 GLY B O 1
ATOM 4454 N N . ASN B 1 272 ? -7.629 -13.844 -17.422 1 89.38 272 ASN B N 1
ATOM 4455 C CA . ASN B 1 272 ? -8.953 -14.445 -17.438 1 89.38 272 ASN B CA 1
ATOM 4456 C C . ASN B 1 272 ? -9.133 -15.398 -18.609 1 89.38 272 ASN B C 1
ATOM 4458 O O . ASN B 1 272 ? -10.242 -15.562 -19.125 1 89.38 272 ASN B O 1
ATOM 4462 N N . GLN B 1 273 ? -8.078 -15.867 -19.125 1 89.94 273 GLN B N 1
ATOM 4463 C CA . GLN B 1 273 ? -8.094 -16.859 -20.188 1 89.94 273 GLN B CA 1
ATOM 4464 C C . GLN B 1 273 ? -7.832 -18.266 -19.641 1 89.94 273 GLN B C 1
ATOM 4466 O O . GLN B 1 273 ? -7.246 -18.406 -18.562 1 89.94 273 GLN B O 1
ATOM 4471 N N . PRO B 1 274 ? -8.328 -19.25 -20.375 1 94.06 274 PRO B N 1
ATOM 4472 C CA . PRO B 1 274 ? -7.961 -20.594 -19.938 1 94.06 274 PRO B CA 1
ATOM 4473 C C . PRO B 1 274 ? -6.453 -20.766 -19.75 1 94.06 274 PRO B C 1
ATOM 4475 O O . PRO B 1 274 ? -5.676 -20.391 -20.625 1 94.06 274 PRO B O 1
ATOM 4478 N N . SER B 1 275 ? -6.047 -21.312 -18.641 1 93.75 275 SER B N 1
ATOM 4479 C CA . SER B 1 275 ? -4.633 -21.406 -18.297 1 93.75 275 SER B CA 1
ATOM 4480 C C . SER B 1 275 ? -3.941 -22.516 -19.078 1 93.75 275 SER B C 1
ATOM 4482 O O . SER B 1 275 ? -2.719 -22.5 -19.234 1 93.75 275 SER B O 1
ATOM 4484 N N . GLN B 1 276 ? -4.641 -23.516 -19.516 1 93.06 276 GLN B N 1
ATOM 4485 C CA . GLN B 1 276 ? -4.145 -24.672 -20.25 1 93.06 276 GLN B CA 1
ATOM 4486 C C . GLN B 1 276 ? -3.178 -25.5 -19.406 1 93.06 276 GLN B C 1
ATOM 4488 O O . GLN B 1 276 ? -2.236 -26.094 -19.922 1 93.06 276 GLN B O 1
ATOM 4493 N N . THR B 1 277 ? -3.283 -25.438 -18.078 1 95.19 277 THR B N 1
ATOM 4494 C CA . THR B 1 277 ? -2.465 -26.219 -17.156 1 95.19 277 THR B CA 1
ATOM 4495 C C . THR B 1 277 ? -3.318 -26.781 -16.016 1 95.19 277 THR B C 1
ATOM 4497 O O . THR B 1 277 ? -4.488 -26.422 -15.883 1 95.19 277 THR B O 1
ATOM 4500 N N . THR B 1 278 ? -2.783 -27.812 -15.336 1 95.81 278 THR B N 1
ATOM 4501 C CA . THR B 1 278 ? -3.412 -28.344 -14.133 1 95.81 278 THR B CA 1
ATOM 4502 C C . THR B 1 278 ? -2.789 -27.719 -12.883 1 95.81 278 THR B C 1
ATOM 4504 O O . THR B 1 278 ? -1.72 -27.109 -12.953 1 95.81 278 THR B O 1
ATOM 4507 N N . CYS B 1 279 ? -3.484 -27.875 -11.758 1 97.12 279 CYS B N 1
ATOM 4508 C CA . CYS B 1 279 ? -2.934 -27.359 -10.508 1 97.12 279 CYS B CA 1
ATOM 4509 C C . CYS B 1 279 ? -1.614 -28.047 -10.172 1 97.12 279 CYS B C 1
ATOM 4511 O O . CYS B 1 279 ? -0.685 -27.406 -9.68 1 97.12 279 CYS B O 1
ATOM 4513 N N . ASP B 1 280 ? -1.527 -29.328 -10.422 1 96.5 280 ASP B N 1
ATOM 4514 C CA . ASP B 1 280 ? -0.296 -30.062 -10.172 1 96.5 280 ASP B CA 1
ATOM 4515 C C . ASP B 1 280 ? 0.86 -29.516 -11 1 96.5 280 ASP B C 1
ATOM 4517 O O . ASP B 1 280 ? 1.972 -29.344 -10.492 1 96.5 280 ASP B O 1
ATOM 4521 N N . GLU B 1 281 ? 0.584 -29.25 -12.25 1 96.5 281 GLU B N 1
ATOM 4522 C CA . GLU B 1 281 ? 1.599 -28.672 -13.125 1 96.5 281 GLU B CA 1
ATOM 4523 C C . GLU B 1 281 ? 1.973 -27.266 -12.672 1 96.5 281 GLU B C 1
ATOM 4525 O O . GLU B 1 281 ? 3.152 -26.891 -12.664 1 96.5 281 GLU B O 1
ATOM 4530 N N . HIS B 1 282 ? 1.004 -26.484 -12.266 1 97.12 282 HIS B N 1
ATOM 4531 C CA . HIS B 1 282 ? 1.222 -25.094 -11.867 1 97.12 282 HIS B CA 1
ATOM 4532 C C . HIS B 1 282 ? 2.127 -25.016 -10.641 1 97.12 282 HIS B C 1
ATOM 4534 O O . HIS B 1 282 ? 3.07 -24.219 -10.609 1 97.12 282 HIS B O 1
ATOM 4540 N N . PHE B 1 283 ? 1.881 -25.906 -9.719 1 96.38 283 PHE B N 1
ATOM 4541 C CA . PHE B 1 283 ? 2.652 -25.891 -8.484 1 96.38 283 PHE B CA 1
ATOM 4542 C C . PHE B 1 283 ? 3.844 -26.828 -8.562 1 96.38 283 PHE B C 1
ATOM 4544 O O . PHE B 1 283 ? 4.535 -27.047 -7.57 1 96.38 283 PHE B O 1
ATOM 4551 N N . GLU B 1 284 ? 4.051 -27.422 -9.719 1 91.25 284 GLU B N 1
ATOM 4552 C CA . GLU B 1 284 ? 5.164 -28.328 -9.969 1 91.25 284 GLU B CA 1
ATOM 4553 C C . GLU B 1 284 ? 5.203 -29.469 -8.945 1 91.25 284 GLU B C 1
ATOM 4555 O O . GLU B 1 284 ? 6.258 -29.75 -8.375 1 91.25 284 GLU B O 1
ATOM 4560 N N . LEU B 1 285 ? 4.051 -29.906 -8.734 1 89.5 285 LEU B N 1
ATOM 4561 C CA . LEU B 1 285 ? 3.943 -31.016 -7.805 1 89.5 285 LEU B CA 1
ATOM 4562 C C . LEU B 1 285 ? 4.312 -32.344 -8.484 1 89.5 285 LEU B C 1
ATOM 4564 O O . LEU B 1 285 ? 4.062 -32.5 -9.68 1 89.5 285 LEU B O 1
ATOM 4568 N N . GLU B 1 286 ? 5.145 -33.281 -7.844 1 77.12 286 GLU B N 1
ATOM 4569 C CA . GLU B 1 286 ? 5.508 -34.594 -8.352 1 77.12 286 GLU B CA 1
ATOM 4570 C C . GLU B 1 286 ? 4.336 -35.562 -8.234 1 77.12 286 GLU B C 1
ATOM 4572 O O . GLU B 1 286 ? 3.52 -35.438 -7.312 1 77.12 286 GLU B O 1
#

Secondary structure (DSSP, 8-state):
---------------------------------------------------------------GGG--GGGSHHHHHH-EEEEEEEEEEETTSSBP--SSS-S--SSEEEEEEEEEETTEEEEEEEEEEPPPPGGG--SS--SSTT--TTT--EEEEEEEEEEESSTTS-EEEEEEETTEEEEEEEEEETTTEEEEEEE-TTS-EEEEEEEE--TTTEEEEEEEEEETTEEEEEEEEEEEEE-HHHHHHHHHHHHHHTT--GGGTT-B-TTSSB--S-HHHHTT--/---------------------------------------------------------------GGG--GGGSHHHHHH-EEEEEEEEEEETTSSBP--SSS-S--SSEEEEEEEEEETTEEEEEEEEEEPPPPGGG--SS--SSTT--TTT--EEEEEEEEEEESSTTS-EEEEEEETTEEEEEEEEEETTTEEEEEEE-TTS-EEEEEEEE--TTTEEEEEEEEEETTEEEEEEEEEEEEE-HHHHHHHHHHHHHHTT--GGGTT-B-TTSSB--S-HHHHTT--

Solvent-accessible surface area (backbone atoms only — not comparable to full-atom values): 32269 Å² total; per-residue (Å²): 139,78,91,69,92,73,85,78,79,86,70,90,71,87,76,75,82,78,83,82,76,94,81,87,82,78,75,87,78,82,76,81,79,80,76,73,80,73,81,77,70,82,71,79,75,66,74,77,72,79,69,69,62,71,74,67,76,62,69,78,74,71,58,50,86,70,37,49,38,70,80,38,60,47,47,51,67,58,42,43,33,34,40,30,45,31,22,34,25,27,63,83,54,43,60,35,80,42,88,87,61,45,40,42,29,50,62,24,40,38,37,36,39,29,44,70,54,55,33,29,40,44,33,35,35,40,38,40,28,33,33,28,58,57,89,73,51,57,97,59,89,57,45,77,82,91,50,45,64,38,58,24,19,45,43,32,25,46,76,49,50,34,31,50,69,44,78,78,67,22,30,32,31,68,40,80,54,97,92,36,82,29,46,32,40,35,42,67,44,88,65,37,34,39,38,40,34,32,28,43,95,87,65,47,59,35,33,48,29,43,35,39,42,45,99,74,57,37,37,41,35,38,35,38,30,34,55,93,67,35,72,50,30,36,38,46,36,47,31,35,60,48,51,70,69,54,48,56,52,49,52,51,51,50,34,57,74,20,42,36,51,76,85,38,53,39,30,19,26,83,82,71,38,77,46,87,52,48,54,50,64,64,67,65,56,133,135,90,83,74,96,76,75,87,74,86,73,84,87,77,86,62,86,69,89,81,74,96,76,87,72,84,73,79,78,77,75,79,78,78,74,72,80,70,81,75,69,81,69,78,75,67,74,76,71,78,69,69,62,72,76,66,77,65,69,79,76,71,57,52,86,72,38,48,38,70,79,37,60,48,47,49,68,58,43,42,33,36,42,30,46,32,22,34,24,26,63,84,53,42,61,35,80,43,88,88,61,45,38,42,29,50,65,22,40,38,37,36,40,30,44,71,54,56,32,28,38,44,33,36,34,39,38,41,26,34,32,28,59,58,88,73,49,58,94,59,87,56,46,76,81,90,51,46,65,38,57,25,20,46,43,32,25,44,75,51,50,36,29,49,69,45,79,78,65,22,28,32,32,68,40,80,54,96,92,36,78,29,46,32,41,34,42,67,42,87,67,36,33,39,38,41,34,32,29,42,93,87,64,47,58,35,29,48,30,42,35,40,41,45,98,73,56,36,37,41,34,38,35,40,31,33,54,95,70,35,70,47,30,36,37,44,36,48,32,36,61,49,52,69,68,56,49,55,51,48,52,53,51,49,35,58,74,21,40,36,53,78,84,37,53,38,32,19,26,83,84,70,38,78,46,88,50,46,54,50,64,64,67,65,56,132

pLDDT: mean 79.68, std 28.92, range [16.44, 98.88]

Radius of gyration: 33.35 Å; Cα contacts (8 Å, |Δi|>4): 1147; chains: 2; bounding box: 108×70×102 Å

Organism: NCBI:txid675817

Foldseek 3Di:
DDDPDPDPCPPPPPPPPPPPDDDDPDDDDDPDPPCPPPDPPPPPPPPPPPPPVPPPPPVPAFPQQQAFLCVALQVVLVAAKKKWWKFKFWLVRHGDADQLAGFGRGTWMKIWHWHGDGFKIKIKMKIKTAAHDPVPDDPDDRHPDPDDHNQAIFMAMEIDMWGHPGNVSKTKDWDADPNDIWIWIWDDDPRFKIWIFTADPVGHTAKIKIWGHDPPQKIWMKMWGDDPNRTTMMMIITMGGDHPVVSVVVVVVVCVVRVHDPCRANQAYPRRHGPPDHPCVSVVPD/DDDDPPDDCPDDDDPPPPDDDDDDDPPPDDPDPPCPPPDPPPPPPPPPPPPPVPPPVPVPAFPQQQAFLCVALQVVLVAAKKKWWKFKFWLVRHGDADQLAGFGRGTWMKIWHWHGDGFKIKIKMKIKTAADDPVPDDPDPRHPDPDDHNQAIFMAMEIDMWGHPGNVSKTKDWDADPNDTWIWIWDDDPRFKIWIFTADPVGHTAKIKIWGHDPPQKIWMKMWGDDPNRTTMMMIITMGGDHPVVSVVVVVVVCVVRVHDPCRANQAYPRRHGPPDHPCVSVVPD

Nearest PDB structures (foldseek):
  3bdr-assembly1_A-2  TM=4.734E-01  e=5.914E-04  Synechococcus elongatus
  6icl-assembly1_A  TM=2.392E-01  e=2.970E-01  Pseudomonas putida
  1z94-assembly1_A  TM=2.334E-01  e=4.595E-01  Chromobacterium violaceum ATCC 12472
  3pu2-assembly1_A  TM=2.666E-01  e=3.458E+00  Cereibacter sphaeroides 2.4.1
  3pu2-assembly3_C  TM=1.633E-01  e=8.373E-01  Cereibacter sphaeroides 2.4.1